Protein AF-A0A136IL54-F1 (afdb_monomer_lite)

Organism: NCBI:txid196109

Structure (mmCIF, N/CA/C/O backbone):
data_AF-A0A136IL54-F1
#
_entry.id   AF-A0A136IL54-F1
#
loop_
_atom_site.group_PDB
_atom_site.id
_atom_site.type_symbol
_atom_site.label_atom_id
_atom_site.label_alt_id
_atom_site.label_comp_id
_atom_site.label_asym_id
_atom_site.label_entity_id
_atom_site.label_seq_id
_atom_site.pdbx_PDB_ins_code
_atom_site.Cartn_x
_atom_site.Cartn_y
_atom_site.Cartn_z
_atom_site.occupancy
_atom_site.B_iso_or_equiv
_atom_site.auth_seq_id
_atom_site.auth_comp_id
_atom_site.auth_asym_id
_atom_site.auth_atom_id
_atom_site.pdbx_PDB_model_num
ATOM 1 N N . MET A 1 1 ? 28.848 31.066 6.704 1.00 71.81 1 MET A N 1
ATOM 2 C CA . MET A 1 1 ? 29.237 29.697 7.106 1.00 71.81 1 MET A CA 1
ATOM 3 C C . MET A 1 1 ? 29.268 29.662 8.617 1.00 71.81 1 MET A C 1
ATOM 5 O O . MET A 1 1 ? 29.629 30.673 9.210 1.00 71.81 1 MET A O 1
ATOM 9 N N . TRP A 1 2 ? 28.894 28.533 9.210 1.00 73.50 2 TRP A N 1
ATOM 10 C CA . TRP A 1 2 ? 28.691 28.385 10.657 1.00 73.50 2 TRP A CA 1
ATOM 11 C C . TRP A 1 2 ? 29.431 27.157 11.202 1.00 73.50 2 TRP A C 1
ATOM 13 O O . TRP A 1 2 ? 29.942 26.366 10.414 1.00 73.50 2 TRP A O 1
ATOM 23 N N . LEU A 1 3 ? 29.518 27.001 12.525 1.00 74.75 3 LEU A N 1
ATOM 24 C CA . LEU A 1 3 ? 30.175 25.879 13.206 1.00 74.75 3 LEU A CA 1
ATOM 25 C C . LEU A 1 3 ? 29.261 25.286 14.292 1.00 74.75 3 LEU A C 1
ATOM 27 O O . LEU A 1 3 ? 28.862 26.031 15.191 1.00 74.75 3 LEU A O 1
ATOM 31 N N . PRO A 1 4 ? 29.006 23.967 14.295 1.00 73.81 4 PRO A N 1
ATOM 32 C CA . PRO A 1 4 ? 28.457 23.269 15.457 1.00 73.81 4 PRO A CA 1
ATOM 33 C C . PRO A 1 4 ? 29.531 23.170 16.564 1.00 73.81 4 PRO A C 1
ATOM 35 O O . PRO A 1 4 ? 30.603 22.608 16.316 1.00 73.81 4 PRO A O 1
ATOM 38 N N . PRO A 1 5 ? 29.329 23.729 17.772 1.00 70.12 5 PRO A N 1
ATOM 39 C CA . PRO A 1 5 ? 30.329 23.697 18.839 1.00 70.12 5 PRO A CA 1
ATOM 40 C C . PRO A 1 5 ? 30.348 22.340 19.559 1.00 70.12 5 PRO A C 1
ATOM 42 O O . PRO A 1 5 ? 29.296 21.813 19.902 1.00 70.12 5 PRO A O 1
ATOM 45 N N . ARG A 1 6 ? 31.539 21.812 19.890 1.00 62.31 6 ARG A N 1
ATOM 46 C CA . ARG A 1 6 ? 31.690 20.564 20.686 1.00 62.31 6 ARG A CA 1
ATOM 47 C C . ARG A 1 6 ? 31.012 20.589 22.058 1.00 62.31 6 ARG A C 1
ATOM 49 O O . ARG A 1 6 ? 30.833 19.543 22.661 1.00 62.31 6 ARG A O 1
ATOM 56 N N . THR A 1 7 ? 30.723 21.775 22.583 1.00 54.91 7 THR A N 1
ATOM 57 C CA . THR A 1 7 ? 30.146 21.966 23.918 1.00 54.91 7 THR A CA 1
ATOM 58 C C . THR A 1 7 ? 28.631 21.784 23.954 1.00 54.91 7 THR A C 1
ATOM 60 O O . THR A 1 7 ? 28.060 21.825 25.036 1.00 54.91 7 THR A O 1
ATOM 63 N N . ALA A 1 8 ? 27.977 21.628 22.800 1.00 56.19 8 ALA A N 1
ATOM 64 C CA . ALA A 1 8 ? 26.557 21.329 22.718 1.00 56.19 8 ALA A CA 1
ATOM 65 C C . ALA A 1 8 ? 26.392 19.847 22.343 1.00 56.19 8 ALA A C 1
ATOM 67 O O . ALA A 1 8 ? 26.885 19.423 21.299 1.00 56.19 8 ALA A O 1
ATOM 68 N N . GLU A 1 9 ? 25.731 19.049 23.185 1.00 57.97 9 GLU A N 1
ATOM 69 C CA . GLU A 1 9 ? 25.362 17.666 22.849 1.00 57.97 9 GLU A CA 1
ATOM 70 C C . GLU A 1 9 ? 24.212 17.683 21.832 1.00 57.97 9 GLU A C 1
ATOM 72 O O . GLU A 1 9 ? 23.039 17.607 22.176 1.00 57.97 9 GLU A O 1
ATOM 77 N N . LEU A 1 10 ? 24.558 17.850 20.554 1.00 58.41 10 LEU A N 1
ATOM 78 C CA . LEU A 1 10 ? 23.602 18.047 19.457 1.00 58.41 10 LEU A CA 1
ATOM 79 C C . LEU A 1 10 ? 23.197 16.736 18.767 1.00 58.41 10 LEU A C 1
ATOM 81 O O . LEU A 1 10 ? 22.574 16.769 17.710 1.00 58.41 10 LEU A O 1
ATOM 85 N N . GLY A 1 11 ? 23.584 15.586 19.328 1.00 56.53 11 GLY A N 1
ATOM 86 C CA . GLY A 1 11 ? 23.246 14.264 18.792 1.00 56.53 11 GLY A CA 1
ATOM 87 C C . GLY A 1 11 ? 23.948 13.891 17.478 1.00 56.53 11 GLY A C 1
ATOM 88 O O . GLY A 1 11 ? 23.583 12.897 16.862 1.00 56.53 11 GLY A O 1
ATOM 89 N N . PHE A 1 12 ? 24.948 14.661 17.031 1.00 58.12 12 PHE A N 1
ATOM 90 C CA . PHE A 1 12 ? 25.732 14.344 15.832 1.00 58.12 12 PHE A CA 1
ATOM 91 C C . PHE A 1 12 ? 26.972 13.495 16.137 1.00 58.12 12 PHE A C 1
ATOM 93 O O . PHE A 1 12 ? 27.537 13.576 17.231 1.00 58.12 12 PHE A O 1
ATOM 100 N N . ASP A 1 13 ? 27.457 12.760 15.132 1.00 57.62 13 ASP A N 1
ATOM 101 C CA . ASP A 1 13 ? 28.750 12.075 15.182 1.00 57.62 13 ASP A CA 1
ATOM 102 C C . ASP A 1 13 ? 29.890 13.044 15.524 1.00 57.62 13 ASP A C 1
ATOM 104 O O . ASP A 1 13 ? 29.891 14.215 15.130 1.00 57.62 13 ASP A O 1
ATOM 108 N N . ARG A 1 14 ? 30.934 12.547 16.205 1.00 57.09 14 ARG A N 1
ATOM 109 C CA . ARG A 1 14 ? 32.075 13.376 16.651 1.00 57.09 14 ARG A CA 1
ATOM 110 C C . ARG A 1 14 ? 32.742 14.174 15.519 1.00 57.09 14 ARG A C 1
ATOM 112 O O . ARG A 1 14 ? 33.313 15.225 15.793 1.00 57.09 14 ARG A O 1
ATOM 119 N N . GLY A 1 15 ? 32.659 13.696 14.275 1.00 58.69 15 GLY A N 1
ATOM 120 C CA . GLY A 1 15 ? 33.222 14.342 13.082 1.00 58.69 15 GLY A CA 1
ATOM 121 C C . GLY A 1 15 ? 32.459 15.572 12.570 1.00 58.69 15 GLY A C 1
ATOM 122 O O . GLY A 1 15 ? 32.909 16.200 11.618 1.00 58.69 15 GLY A O 1
ATOM 123 N N . VAL A 1 16 ? 31.321 15.925 13.174 1.00 57.91 16 VAL A N 1
ATOM 124 C CA . VAL A 1 16 ? 30.483 17.070 12.767 1.00 57.91 16 VAL A CA 1
ATOM 125 C C . VAL A 1 16 ? 30.872 18.364 13.493 1.00 57.91 16 VAL A C 1
ATOM 127 O O . VAL A 1 16 ? 30.723 19.462 12.953 1.00 57.91 16 VAL A O 1
ATOM 130 N N . TYR A 1 17 ? 31.403 18.258 14.711 1.00 68.12 17 TYR A N 1
ATOM 131 C CA . TYR A 1 17 ? 31.702 19.415 15.554 1.00 68.12 17 TYR A CA 1
ATOM 132 C C . TYR A 1 17 ? 32.986 20.144 15.132 1.00 68.12 17 TYR A C 1
ATOM 134 O O . TYR A 1 17 ? 33.975 19.528 14.748 1.00 68.12 17 TYR A O 1
ATOM 142 N N . ASP A 1 18 ? 32.990 21.474 15.257 1.00 68.19 18 ASP A N 1
ATOM 143 C CA . ASP A 1 18 ? 34.066 22.385 14.826 1.00 68.19 18 ASP A CA 1
ATOM 144 C C . ASP A 1 18 ? 34.403 22.348 13.317 1.00 68.19 18 ASP A C 1
ATOM 146 O O . ASP A 1 18 ? 35.422 22.910 12.901 1.00 68.19 18 ASP A O 1
ATOM 150 N N . HIS A 1 19 ? 33.529 21.772 12.485 1.00 70.38 19 HIS A N 1
ATOM 151 C CA . HIS A 1 19 ? 33.632 21.804 11.024 1.00 70.38 19 HIS A CA 1
ATOM 152 C C . HIS A 1 19 ? 32.663 22.831 10.411 1.00 70.38 19 HIS A C 1
ATOM 154 O O . HIS A 1 19 ? 31.526 22.941 10.876 1.00 70.38 19 HIS A O 1
ATOM 160 N N . PRO A 1 20 ? 33.084 23.618 9.394 1.00 74.75 20 PRO A N 1
ATOM 161 C CA . PRO A 1 20 ? 32.207 24.606 8.777 1.00 74.75 20 PRO A CA 1
ATOM 162 C C . PRO A 1 20 ? 30.981 23.947 8.144 1.00 74.75 20 PRO A C 1
ATOM 164 O O . PRO A 1 20 ? 31.079 22.877 7.544 1.00 74.75 20 PRO A O 1
ATOM 167 N N . VAL A 1 21 ? 29.838 24.618 8.225 1.00 77.38 21 VAL A N 1
ATOM 168 C CA . VAL A 1 21 ? 28.592 24.212 7.573 1.00 77.38 21 VAL A CA 1
ATOM 169 C C . VAL A 1 21 ? 28.062 25.314 6.661 1.00 77.38 21 VAL A C 1
ATOM 171 O O . VAL A 1 21 ? 28.280 26.516 6.895 1.00 77.38 21 VAL A O 1
ATOM 174 N N . VAL A 1 22 ? 27.359 24.899 5.611 1.00 83.50 22 VAL A N 1
ATOM 175 C CA . VAL A 1 22 ? 26.626 25.778 4.699 1.00 83.50 22 VAL A CA 1
ATOM 176 C C . VAL A 1 22 ? 25.145 25.661 5.016 1.00 83.50 22 VAL A C 1
ATOM 178 O O . VAL A 1 22 ? 24.570 24.597 4.835 1.00 83.50 22 VAL A O 1
ATOM 181 N N . ILE A 1 23 ? 24.537 26.752 5.476 1.00 81.31 23 ILE A N 1
ATOM 182 C CA . ILE A 1 23 ? 23.088 26.817 5.685 1.00 81.31 23 ILE A CA 1
ATOM 183 C C . ILE A 1 23 ? 22.398 26.868 4.322 1.00 81.31 23 ILE A C 1
ATOM 185 O O . ILE A 1 23 ? 22.783 27.670 3.470 1.00 81.31 23 ILE A O 1
ATOM 189 N N . LEU A 1 24 ? 21.399 26.010 4.134 1.00 74.62 24 LEU A N 1
ATOM 190 C CA . LEU A 1 24 ? 20.576 25.921 2.935 1.00 74.62 24 LEU A CA 1
ATOM 191 C C . LEU A 1 24 ? 19.283 26.720 3.057 1.00 74.62 24 LEU A C 1
ATOM 193 O O . LEU A 1 24 ? 18.848 27.287 2.064 1.00 74.62 24 LEU A O 1
ATOM 197 N N . SER A 1 25 ? 18.692 26.814 4.248 1.00 69.06 25 SER A N 1
ATOM 198 C CA . SER A 1 25 ? 17.413 27.495 4.467 1.00 69.06 25 SER A CA 1
ATOM 199 C C . SER A 1 25 ? 17.586 29.028 4.478 1.00 69.06 25 SER A C 1
ATOM 201 O O . SER A 1 25 ? 18.223 29.552 5.397 1.00 69.06 25 SER A O 1
ATOM 203 N N . PRO A 1 26 ? 17.023 29.784 3.512 1.00 55.06 26 PRO A N 1
ATOM 204 C CA . PRO A 1 26 ? 17.128 31.249 3.482 1.00 55.06 26 PRO A CA 1
ATOM 205 C C . PRO A 1 26 ? 16.245 31.938 4.537 1.00 55.06 26 PRO A C 1
ATOM 207 O O . PRO A 1 26 ? 16.442 33.112 4.837 1.00 55.06 26 PRO A O 1
ATOM 210 N N . GLN A 1 27 ? 15.281 31.208 5.102 1.00 52.84 27 GLN A N 1
ATOM 211 C CA . GLN A 1 27 ? 14.439 31.618 6.222 1.00 52.84 27 GLN A CA 1
ATOM 212 C C . GLN A 1 27 ? 14.630 30.610 7.359 1.00 52.84 27 GLN A C 1
ATOM 214 O O . GLN A 1 27 ? 14.787 29.422 7.089 1.00 52.84 27 GLN A O 1
ATOM 219 N N . ALA A 1 28 ? 14.607 31.072 8.610 1.00 56.06 28 ALA A N 1
ATOM 220 C CA . ALA A 1 28 ? 14.697 30.218 9.795 1.00 56.06 28 ALA A CA 1
ATOM 221 C C . ALA A 1 28 ? 13.332 30.144 10.506 1.00 56.06 28 ALA A C 1
ATOM 223 O O . ALA A 1 28 ? 13.153 30.784 11.550 1.00 56.06 28 ALA A O 1
ATOM 224 N N . PRO A 1 29 ? 12.320 29.450 9.943 1.00 46.41 29 PRO A N 1
ATOM 225 C CA . PRO A 1 29 ? 11.031 29.318 10.607 1.00 46.41 29 PRO A CA 1
ATOM 226 C C . PRO A 1 29 ? 11.235 28.658 11.976 1.00 46.41 29 PRO A C 1
ATOM 228 O O . PRO A 1 29 ? 11.793 27.568 12.084 1.00 46.41 29 PRO A O 1
ATOM 231 N N . ARG A 1 30 ? 10.807 29.357 13.035 1.00 51.88 30 ARG A N 1
ATOM 232 C CA . ARG A 1 30 ? 10.987 28.956 14.445 1.00 51.88 30 ARG A CA 1
ATOM 233 C C . ARG A 1 30 ? 12.450 28.820 14.899 1.00 51.88 30 ARG A C 1
ATOM 235 O O . ARG A 1 30 ? 12.706 28.127 15.870 1.00 51.88 30 ARG A O 1
ATOM 242 N N . GLY A 1 31 ? 13.393 29.487 14.229 1.00 60.44 31 GLY A N 1
ATOM 243 C CA . GLY A 1 31 ? 14.799 29.525 14.650 1.00 60.44 31 GLY A CA 1
ATOM 244 C C . GLY A 1 31 ? 15.659 28.360 14.158 1.00 60.44 31 GLY A C 1
ATOM 245 O O . GLY A 1 31 ? 16.871 28.407 14.349 1.00 60.44 31 GLY A O 1
ATOM 246 N N . ARG A 1 32 ? 15.091 27.369 13.455 1.00 66.19 32 ARG A N 1
ATOM 247 C CA . ARG A 1 32 ? 15.849 26.245 12.882 1.00 66.19 32 ARG A CA 1
ATOM 248 C C . ARG A 1 32 ? 16.333 26.526 11.469 1.00 66.19 32 ARG A C 1
ATOM 250 O O . ARG A 1 32 ? 15.672 27.213 10.696 1.00 66.19 32 ARG A O 1
ATOM 257 N N . VAL A 1 33 ? 17.489 25.961 11.146 1.00 71.00 33 VAL A N 1
ATOM 258 C CA . VAL A 1 33 ? 18.128 26.048 9.837 1.00 71.00 33 VAL A CA 1
ATOM 259 C C . VAL A 1 33 ? 18.557 24.676 9.345 1.00 71.00 33 VAL A C 1
ATOM 261 O O . VAL A 1 33 ? 19.061 23.855 10.116 1.00 71.00 33 VAL A O 1
ATOM 264 N N . ASP A 1 34 ? 18.394 24.463 8.044 1.00 75.75 34 ASP A N 1
ATOM 265 C CA . ASP A 1 34 ? 18.939 23.298 7.356 1.00 75.75 34 ASP A CA 1
ATOM 266 C C . ASP A 1 34 ? 20.358 23.602 6.900 1.00 75.75 34 ASP A C 1
ATOM 268 O O . ASP A 1 34 ? 20.652 24.714 6.452 1.00 75.75 34 ASP A O 1
ATOM 272 N N . PHE A 1 35 ? 21.253 22.628 6.989 1.00 77.75 35 PHE A N 1
ATOM 273 C CA . PHE A 1 35 ? 22.646 22.806 6.632 1.00 77.75 35 PHE A CA 1
ATOM 274 C C . PHE A 1 35 ? 23.271 21.555 6.019 1.00 77.75 35 PHE A C 1
ATOM 276 O O . PHE A 1 35 ? 22.877 20.422 6.289 1.00 77.75 35 PHE A O 1
ATOM 283 N N . LEU A 1 36 ? 24.313 21.798 5.227 1.00 80.00 36 LEU A N 1
ATOM 284 C CA . LEU A 1 36 ? 25.239 20.801 4.708 1.00 80.00 36 LEU A CA 1
ATOM 285 C C . LEU A 1 36 ? 26.595 20.936 5.389 1.00 80.00 36 LEU A C 1
ATOM 287 O O . LEU A 1 36 ? 27.073 22.043 5.662 1.00 80.00 36 LEU A O 1
ATOM 291 N N . LEU A 1 37 ? 27.244 19.801 5.623 1.00 76.56 37 LEU A N 1
ATOM 292 C CA . LEU A 1 37 ? 28.592 19.762 6.179 1.00 76.56 37 LEU A CA 1
ATOM 293 C C . LEU A 1 37 ? 29.624 20.173 5.137 1.00 76.56 37 LEU A C 1
ATOM 295 O O . LEU A 1 37 ? 29.498 19.841 3.961 1.00 76.56 37 LEU A O 1
ATOM 299 N N . THR A 1 38 ? 30.687 20.844 5.571 1.00 69.94 38 THR A N 1
ATOM 300 C CA . THR A 1 38 ? 31.896 20.968 4.754 1.00 69.94 38 THR A CA 1
ATOM 301 C C . THR A 1 38 ? 32.978 20.036 5.275 1.00 69.94 38 THR A C 1
ATOM 303 O O . THR A 1 38 ? 33.165 19.893 6.483 1.00 69.94 38 THR A O 1
ATOM 306 N N . ASN A 1 39 ? 33.697 19.392 4.360 1.00 66.75 39 ASN A N 1
ATOM 307 C CA . ASN A 1 39 ? 34.780 18.479 4.698 1.00 66.75 39 ASN A CA 1
ATOM 308 C C . ASN A 1 39 ? 36.082 18.885 3.986 1.00 66.75 39 ASN A C 1
ATOM 310 O O . ASN A 1 39 ? 36.084 19.454 2.889 1.00 66.75 39 ASN A O 1
ATOM 314 N N . LEU A 1 40 ? 37.202 18.580 4.636 1.00 56.59 40 LEU A N 1
ATOM 315 C CA . LEU A 1 40 ? 38.557 18.699 4.116 1.00 56.59 40 LEU A CA 1
ATOM 316 C C . LEU A 1 40 ? 38.930 17.390 3.413 1.00 56.59 40 LEU A C 1
ATOM 318 O O . LEU A 1 40 ? 39.780 16.645 3.892 1.00 56.59 40 LEU A O 1
ATOM 322 N N . ILE A 1 41 ? 38.282 17.070 2.292 1.00 52.19 41 ILE A N 1
ATOM 323 C CA . ILE A 1 41 ? 38.622 15.838 1.573 1.00 52.19 41 ILE A CA 1
ATOM 324 C C . ILE A 1 41 ? 39.911 16.052 0.779 1.00 52.19 41 ILE A C 1
ATOM 326 O O . ILE A 1 41 ? 39.998 16.842 -0.168 1.00 52.19 41 ILE A O 1
ATOM 330 N N . THR A 1 42 ? 40.949 15.329 1.181 1.00 46.16 42 THR A N 1
ATOM 331 C CA . THR A 1 42 ? 42.160 15.121 0.396 1.00 46.16 42 THR A CA 1
ATOM 332 C C . THR A 1 42 ? 41.838 14.281 -0.839 1.00 46.16 42 THR A C 1
ATOM 334 O O . THR A 1 42 ? 41.669 13.077 -0.733 1.00 46.16 42 THR A O 1
ATOM 337 N N . ARG A 1 43 ? 41.851 14.955 -2.000 1.00 49.06 43 ARG A N 1
ATOM 338 C CA . ARG A 1 43 ? 41.808 14.439 -3.385 1.00 49.06 43 ARG A CA 1
ATOM 339 C C . ARG A 1 43 ? 40.486 13.774 -3.790 1.00 49.06 43 ARG A C 1
ATOM 341 O O . ARG A 1 43 ? 40.051 12.803 -3.193 1.00 49.06 43 ARG A O 1
ATOM 348 N N . PHE A 1 44 ? 39.885 14.328 -4.846 1.00 53.53 44 PHE A N 1
ATOM 349 C CA . PHE A 1 44 ? 38.745 13.779 -5.579 1.00 53.53 44 PHE A CA 1
ATOM 350 C C . PHE A 1 44 ? 38.817 12.243 -5.644 1.00 53.53 44 PHE A C 1
ATOM 352 O O . PHE A 1 44 ? 39.758 11.735 -6.256 1.00 53.53 44 PHE A O 1
ATOM 359 N N . PRO A 1 45 ? 37.884 11.500 -5.026 1.00 55.28 45 PRO A N 1
ATOM 360 C CA . PRO A 1 45 ? 37.870 10.048 -5.153 1.00 55.28 45 PRO A CA 1
ATOM 361 C C . PRO A 1 45 ? 37.775 9.662 -6.635 1.00 55.28 45 PRO A C 1
ATOM 363 O O . PRO A 1 45 ? 37.119 10.343 -7.419 1.00 55.28 45 PRO A O 1
ATOM 366 N N . ASN A 1 46 ? 38.437 8.586 -7.065 1.00 56.19 46 ASN A N 1
ATOM 367 C CA . ASN A 1 46 ? 38.410 8.179 -8.479 1.00 56.19 46 ASN A CA 1
ATOM 368 C C . ASN A 1 46 ? 37.022 7.686 -8.934 1.00 56.19 46 ASN A C 1
ATOM 370 O O . ASN A 1 46 ? 36.781 7.609 -10.137 1.00 56.19 46 ASN A O 1
ATOM 374 N N . SER A 1 47 ? 36.093 7.460 -7.997 1.00 57.41 47 SER A N 1
ATOM 375 C CA . SER A 1 47 ? 34.687 7.146 -8.268 1.00 57.41 47 SER A CA 1
ATOM 376 C C . SER A 1 47 ? 33.873 8.410 -8.610 1.00 57.41 47 SER A C 1
ATOM 378 O O . SER A 1 47 ? 33.765 9.299 -7.757 1.00 57.41 47 SER A O 1
ATOM 380 N N . PRO A 1 48 ? 33.284 8.510 -9.821 1.00 61.00 48 PRO A N 1
ATOM 381 C CA . PRO A 1 48 ? 32.383 9.603 -10.194 1.00 61.00 48 PRO A CA 1
ATOM 382 C C . PRO A 1 48 ? 31.189 9.760 -9.242 1.00 61.00 48 PRO A C 1
ATOM 384 O O . PRO A 1 48 ? 30.799 10.887 -8.943 1.00 61.00 48 PRO A O 1
ATOM 387 N N . ASP A 1 49 ? 30.646 8.659 -8.721 1.00 54.75 49 ASP A N 1
ATOM 388 C CA . ASP A 1 49 ? 29.457 8.685 -7.860 1.00 54.75 49 ASP A CA 1
ATOM 389 C C . ASP A 1 49 ? 29.757 9.292 -6.488 1.00 54.75 49 ASP A C 1
ATOM 391 O O . ASP A 1 49 ? 29.005 10.133 -6.001 1.00 54.75 49 ASP A O 1
ATOM 395 N N . VAL A 1 50 ? 30.923 8.981 -5.915 1.00 59.03 50 VAL A N 1
ATOM 396 C CA . VAL A 1 50 ? 31.366 9.598 -4.656 1.00 59.03 50 VAL A CA 1
ATOM 397 C C . VAL A 1 50 ? 31.760 11.059 -4.876 1.00 59.03 50 VAL A C 1
ATOM 399 O O . VAL A 1 50 ? 31.454 11.907 -4.040 1.00 59.03 50 VAL A O 1
ATOM 402 N N . ARG A 1 51 ? 32.410 11.395 -6.005 1.00 72.62 51 ARG A N 1
ATOM 403 C CA . ARG A 1 51 ? 32.747 12.797 -6.321 1.00 72.62 51 ARG A CA 1
ATOM 404 C C . ARG A 1 51 ? 31.504 13.668 -6.384 1.00 72.62 51 ARG A C 1
ATOM 406 O O . ARG A 1 51 ? 31.528 14.760 -5.824 1.00 72.62 51 ARG A O 1
ATOM 413 N N . ARG A 1 52 ? 30.427 13.161 -6.990 1.00 70.88 52 ARG A N 1
ATOM 414 C CA . ARG A 1 52 ? 29.153 13.873 -7.130 1.00 70.88 52 ARG A CA 1
ATOM 415 C C . ARG A 1 52 ? 28.520 14.250 -5.799 1.00 70.88 52 ARG A C 1
ATOM 417 O O . ARG A 1 52 ? 27.830 15.262 -5.768 1.00 70.88 52 ARG A O 1
ATOM 424 N N . CYS A 1 53 ? 28.790 13.528 -4.713 1.00 71.56 53 CYS A N 1
ATOM 425 C CA . CYS A 1 53 ? 28.283 13.911 -3.400 1.00 71.56 53 CYS A CA 1
ATOM 426 C C . CYS A 1 53 ? 29.095 15.066 -2.758 1.00 71.56 53 CYS A C 1
ATOM 428 O O . CYS A 1 53 ? 28.763 15.495 -1.651 1.00 71.56 53 CYS A O 1
ATOM 430 N N . TYR A 1 54 ? 30.099 15.641 -3.443 1.00 80.44 54 TYR A N 1
ATOM 431 C CA . TYR A 1 54 ? 30.892 16.773 -2.951 1.00 80.44 54 TYR A CA 1
ATOM 432 C C . TYR A 1 54 ? 31.029 17.911 -3.964 1.00 80.44 54 TYR A C 1
ATOM 434 O O . TYR A 1 54 ? 31.692 17.772 -4.988 1.00 80.44 54 TYR A O 1
ATOM 442 N N . LEU A 1 55 ? 30.540 19.106 -3.627 1.00 84.88 55 LEU A N 1
ATOM 443 C CA . LEU A 1 55 ? 30.791 20.298 -4.444 1.00 84.88 55 LEU A CA 1
ATOM 444 C C . LEU A 1 55 ? 32.015 21.085 -3.946 1.00 84.88 55 LEU A C 1
ATOM 446 O O . LEU A 1 55 ? 32.043 21.503 -2.784 1.00 84.88 55 LEU A O 1
ATOM 450 N N . PRO A 1 56 ? 33.032 21.335 -4.798 1.00 86.75 56 PRO A N 1
ATOM 451 C CA . PRO A 1 56 ? 34.235 22.048 -4.391 1.00 86.75 56 PRO A CA 1
ATOM 452 C C . PRO A 1 56 ? 33.954 23.524 -4.142 1.00 86.75 56 PRO A C 1
ATOM 454 O O . PRO A 1 56 ? 33.213 24.166 -4.889 1.00 86.75 56 PRO A O 1
ATOM 457 N N . ILE A 1 57 ? 34.619 24.079 -3.131 1.00 84.44 57 ILE A N 1
ATOM 458 C CA . ILE A 1 57 ? 34.652 25.513 -2.849 1.00 84.44 57 ILE A CA 1
ATOM 459 C C . ILE A 1 57 ? 36.047 26.032 -3.199 1.00 84.44 57 ILE A C 1
ATOM 461 O O . ILE A 1 57 ? 37.058 25.459 -2.783 1.00 84.44 57 ILE A O 1
ATOM 465 N N . TRP A 1 58 ? 36.126 27.124 -3.959 1.00 82.62 58 TRP A N 1
ATOM 466 C CA . TRP A 1 58 ? 37.395 27.788 -4.261 1.00 82.62 58 TRP A CA 1
ATOM 467 C C . TRP A 1 58 ? 38.163 28.085 -2.950 1.00 82.62 58 TRP A C 1
ATOM 469 O O . TRP A 1 58 ? 37.552 28.588 -2.003 1.00 82.62 58 TRP A O 1
ATOM 479 N N . PRO A 1 59 ? 39.470 27.760 -2.844 1.00 74.31 59 PRO A N 1
ATOM 480 C CA . PRO A 1 59 ? 40.436 27.517 -3.925 1.00 74.31 59 PRO A CA 1
ATOM 481 C C . PRO A 1 59 ? 40.600 26.051 -4.382 1.00 74.31 59 PRO A C 1
ATOM 483 O O . PRO A 1 59 ? 41.632 25.695 -4.955 1.00 74.31 59 PRO A O 1
ATOM 486 N N . ALA A 1 60 ? 39.629 25.165 -4.139 1.00 80.62 60 ALA A N 1
ATOM 487 C CA . ALA A 1 60 ? 39.628 23.842 -4.768 1.00 80.62 60 ALA A CA 1
ATOM 488 C C . ALA A 1 60 ? 39.505 23.935 -6.306 1.00 80.62 60 ALA A C 1
ATOM 490 O O . ALA A 1 60 ? 39.054 24.944 -6.854 1.00 80.62 60 ALA A O 1
ATOM 491 N N . ALA A 1 61 ? 39.927 22.878 -7.008 1.00 81.25 61 ALA A N 1
ATOM 492 C CA . ALA A 1 61 ? 39.711 22.775 -8.451 1.00 81.25 61 ALA A CA 1
ATOM 493 C C . ALA A 1 61 ? 38.216 22.574 -8.754 1.00 81.25 61 ALA A C 1
ATOM 495 O O . ALA A 1 61 ? 37.459 22.143 -7.884 1.00 81.25 61 ALA A O 1
ATOM 496 N N . ARG A 1 62 ? 37.794 22.884 -9.986 1.00 84.56 62 ARG A N 1
ATOM 497 C CA . ARG A 1 62 ? 36.423 22.612 -10.445 1.00 84.56 62 ARG A CA 1
ATOM 498 C C . ARG A 1 62 ? 36.108 21.125 -10.321 1.00 84.56 62 ARG A C 1
ATOM 500 O O . ARG A 1 62 ? 37.001 20.295 -10.486 1.00 84.56 62 ARG A O 1
ATOM 507 N N . HIS A 1 63 ? 34.847 20.806 -10.048 1.00 82.19 63 HIS A N 1
ATOM 508 C CA . HIS A 1 63 ? 34.396 19.425 -10.006 1.00 82.19 63 HIS A CA 1
ATOM 509 C C . HIS A 1 63 ? 34.637 18.783 -11.381 1.00 82.19 63 HIS A C 1
ATOM 511 O O . HIS A 1 63 ? 34.174 19.337 -12.381 1.00 82.19 63 HIS A O 1
ATOM 517 N N . PRO A 1 64 ? 35.350 17.649 -11.462 1.00 74.00 64 PRO A N 1
ATOM 518 C CA . PRO A 1 64 ? 35.797 17.099 -12.740 1.00 74.00 64 PRO A CA 1
ATOM 519 C C . PRO A 1 64 ? 34.638 16.642 -13.635 1.00 74.00 64 PRO A C 1
ATOM 521 O O . PRO A 1 64 ? 34.729 16.798 -14.844 1.00 74.00 64 PRO A O 1
ATOM 524 N N . ASP A 1 65 ? 33.536 16.149 -13.053 1.00 74.81 65 ASP A N 1
ATOM 525 C CA . ASP A 1 65 ? 32.428 15.577 -13.841 1.00 74.81 65 ASP A CA 1
ATOM 526 C C . ASP A 1 65 ? 31.331 16.578 -14.253 1.00 74.81 65 ASP A C 1
ATOM 528 O O . ASP A 1 65 ? 30.625 16.336 -15.222 1.00 74.81 65 ASP A O 1
ATOM 532 N N . ASN A 1 66 ? 31.143 17.684 -13.522 1.00 77.06 66 ASN A N 1
ATOM 533 C CA . ASN A 1 66 ? 30.039 18.634 -13.757 1.00 77.06 66 ASN A CA 1
ATOM 534 C C . ASN A 1 66 ? 30.507 20.102 -13.852 1.00 77.06 66 ASN A C 1
ATOM 536 O O . ASN A 1 66 ? 29.701 21.011 -14.036 1.00 77.06 66 ASN A O 1
ATOM 540 N N . GLY A 1 67 ? 31.810 20.363 -13.698 1.00 83.56 67 GLY A N 1
ATOM 541 C CA . GLY A 1 67 ? 32.415 21.693 -13.818 1.00 83.56 67 GLY A CA 1
ATOM 542 C C . GLY A 1 67 ? 32.049 22.697 -12.715 1.00 83.56 67 GLY A C 1
ATOM 543 O O . GLY A 1 67 ? 32.558 23.832 -12.728 1.00 83.56 67 GLY A O 1
ATOM 544 N N . ILE A 1 68 ? 31.200 22.314 -11.753 1.00 86.00 68 ILE A N 1
ATOM 545 C CA . ILE A 1 68 ? 30.730 23.191 -10.679 1.00 86.00 68 ILE A CA 1
ATOM 546 C 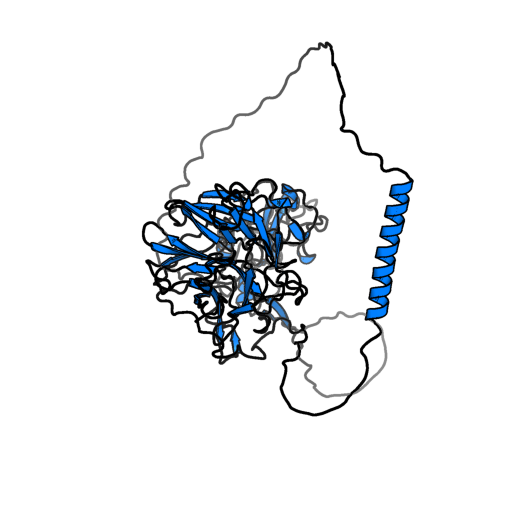C . ILE A 1 68 ? 31.901 23.519 -9.747 1.00 86.00 68 ILE A C 1
ATOM 548 O O . ILE A 1 68 ? 32.690 22.664 -9.351 1.00 86.00 68 ILE A O 1
ATOM 552 N N . LEU A 1 69 ? 32.028 24.802 -9.409 1.00 89.81 69 LEU A N 1
ATOM 553 C CA . LEU A 1 69 ? 32.952 25.315 -8.404 1.00 89.81 69 LEU A CA 1
ATOM 554 C C . LEU A 1 69 ? 32.251 26.436 -7.655 1.00 89.81 69 LEU A C 1
ATOM 556 O O . LEU A 1 69 ? 31.952 27.487 -8.232 1.00 89.81 69 LEU A O 1
ATOM 560 N N . LEU A 1 70 ? 31.984 26.193 -6.380 1.00 88.56 70 LEU A N 1
ATOM 561 C CA . LEU A 1 70 ? 31.369 27.155 -5.487 1.00 88.56 70 LEU A CA 1
ATOM 562 C C . LEU A 1 70 ? 32.398 28.223 -5.104 1.00 88.56 70 LEU A C 1
ATOM 564 O O . LEU A 1 70 ? 33.580 27.946 -4.900 1.00 88.56 70 LEU A O 1
ATOM 568 N N . LYS A 1 71 ? 31.949 29.470 -5.015 1.00 85.31 71 LYS A N 1
ATOM 569 C CA . LYS A 1 71 ? 32.766 30.633 -4.645 1.00 85.31 71 LYS A CA 1
ATOM 570 C C . LYS A 1 71 ? 32.137 31.363 -3.469 1.00 85.31 71 LYS A C 1
ATOM 572 O O . LYS A 1 71 ? 30.910 31.435 -3.386 1.00 85.31 71 LYS A O 1
ATOM 577 N N . LEU A 1 72 ? 32.976 31.924 -2.604 1.00 81.62 72 LEU A N 1
ATOM 578 C CA . LEU A 1 72 ? 32.567 32.788 -1.499 1.00 81.62 72 LEU A CA 1
ATOM 579 C C . LEU A 1 72 ? 32.423 34.246 -1.960 1.00 81.62 72 LEU A C 1
ATOM 581 O O . LEU A 1 72 ? 33.017 34.657 -2.957 1.00 81.62 72 LEU A O 1
ATOM 585 N N . SER A 1 73 ? 31.588 35.004 -1.256 1.00 66.56 73 SER A N 1
ATOM 586 C CA . SER A 1 73 ? 31.228 36.386 -1.569 1.00 66.56 73 SER A CA 1
ATOM 587 C C . SER A 1 73 ? 32.183 37.393 -0.921 1.00 66.56 73 SER A C 1
ATOM 589 O O . SER A 1 73 ? 31.786 38.149 -0.045 1.00 66.56 73 SER A O 1
ATOM 591 N N . SER A 1 74 ? 33.442 37.394 -1.354 1.00 59.28 74 SER A N 1
ATOM 592 C CA . SER A 1 74 ? 34.324 38.568 -1.445 1.00 59.28 74 SER A CA 1
ATOM 593 C C . SER A 1 74 ? 35.671 38.113 -2.024 1.00 59.28 74 SER A C 1
ATOM 595 O O . SER A 1 74 ? 36.113 36.978 -1.821 1.00 59.28 74 SER A O 1
ATOM 597 N N . THR A 1 75 ? 36.342 38.982 -2.777 1.00 46.25 75 THR A N 1
ATOM 598 C CA . THR A 1 75 ? 37.704 38.752 -3.281 1.00 46.25 75 THR A CA 1
ATOM 599 C C . THR A 1 75 ? 38.707 38.884 -2.131 1.00 46.25 75 THR A C 1
ATOM 601 O O . THR A 1 75 ? 39.358 39.911 -1.973 1.00 46.25 75 THR A O 1
ATOM 604 N N . GLY A 1 76 ? 38.778 37.863 -1.278 1.00 53.75 76 GLY A N 1
ATOM 605 C CA . GLY A 1 76 ? 39.628 37.836 -0.082 1.00 53.75 76 GLY A CA 1
ATOM 606 C C . GLY A 1 76 ? 39.236 36.742 0.913 1.00 53.75 76 GLY A C 1
ATOM 607 O O . GLY A 1 76 ? 40.100 36.211 1.617 1.00 53.75 76 GLY A O 1
ATOM 608 N N . ASP A 1 77 ? 37.968 36.324 0.894 1.00 58.25 77 ASP A N 1
ATOM 609 C CA . ASP A 1 77 ? 37.447 35.214 1.695 1.00 58.25 77 ASP A CA 1
ATOM 610 C C . ASP A 1 77 ? 37.799 33.870 1.049 1.00 58.25 77 ASP A C 1
ATOM 612 O O . ASP A 1 77 ? 36.960 33.149 0.513 1.00 58.25 77 ASP A O 1
ATOM 616 N N . SER A 1 78 ? 39.085 33.528 1.064 1.00 59.19 78 SER A N 1
ATOM 617 C CA . SER A 1 78 ? 39.501 32.145 0.831 1.00 59.19 78 SER A CA 1
ATOM 618 C C . SER A 1 78 ? 39.319 31.346 2.118 1.00 59.19 78 SER A C 1
ATOM 620 O O . SER A 1 78 ? 39.725 31.777 3.202 1.00 59.19 78 SER A O 1
ATOM 622 N N . LEU A 1 79 ? 38.744 30.148 2.012 1.00 64.00 79 LEU A N 1
ATOM 623 C CA . LEU A 1 79 ? 38.940 29.165 3.070 1.00 64.00 79 LEU A CA 1
ATOM 624 C C . LEU A 1 79 ? 40.434 28.831 3.097 1.00 64.00 79 LEU A C 1
ATOM 626 O O . LEU A 1 79 ? 41.034 28.557 2.058 1.00 64.00 79 LEU A O 1
ATOM 630 N N . SER A 1 80 ? 41.040 28.843 4.287 1.00 60.06 80 SER A N 1
ATOM 631 C CA . SER A 1 80 ? 42.479 28.592 4.475 1.00 60.06 80 SER A CA 1
ATOM 632 C C . SER A 1 80 ? 42.921 27.193 4.028 1.00 60.06 80 SER A C 1
ATOM 634 O O . SER A 1 80 ? 44.115 26.903 3.973 1.00 60.06 80 SER A O 1
ATOM 636 N N . LYS A 1 81 ? 41.959 26.320 3.710 1.00 66.88 81 LYS A N 1
ATOM 637 C CA . LYS A 1 81 ? 42.143 24.969 3.193 1.00 66.88 81 LYS A CA 1
ATOM 638 C C . LYS A 1 81 ? 41.140 24.703 2.070 1.00 66.88 81 LYS A C 1
ATOM 640 O O . LYS A 1 81 ? 40.022 25.222 2.084 1.00 66.88 81 LYS A O 1
ATOM 645 N N . LYS A 1 82 ? 41.523 23.833 1.129 1.00 72.94 82 LYS A N 1
ATOM 646 C CA . LYS A 1 82 ? 40.597 23.286 0.125 1.00 72.94 82 LYS A CA 1
ATOM 647 C C . LYS A 1 82 ? 39.443 22.597 0.849 1.00 72.94 82 LYS A C 1
ATOM 649 O O . LYS A 1 82 ? 39.686 21.717 1.670 1.00 72.94 82 LYS A O 1
ATOM 654 N N . SER A 1 83 ? 38.225 23.029 0.556 1.00 76.81 83 SER A N 1
ATOM 655 C CA . SER A 1 83 ? 37.020 22.591 1.256 1.00 76.81 83 SER A CA 1
ATOM 656 C C . SER A 1 83 ? 35.943 22.221 0.248 1.00 76.81 83 SER A C 1
ATOM 658 O O . SER A 1 83 ? 35.884 22.795 -0.842 1.00 76.81 83 SER A O 1
ATOM 660 N N . TYR A 1 84 ? 35.094 21.274 0.625 1.00 82.44 84 TYR A N 1
ATOM 661 C CA . TYR A 1 84 ? 34.017 20.758 -0.213 1.00 82.44 84 TYR A CA 1
ATOM 662 C C . TYR A 1 84 ? 32.734 20.708 0.606 1.00 82.44 84 TYR A C 1
ATOM 664 O O . TYR A 1 84 ? 32.787 20.360 1.785 1.00 82.44 84 TYR A O 1
ATOM 672 N N . VAL A 1 85 ? 31.602 21.051 -0.002 1.00 83.50 85 VAL A N 1
ATOM 673 C CA . VAL A 1 85 ? 30.278 20.855 0.600 1.00 83.50 85 VAL A CA 1
ATOM 674 C C . VAL A 1 85 ? 29.874 19.406 0.371 1.00 83.50 85 VAL A C 1
ATOM 676 O O . VAL A 1 85 ? 29.787 18.992 -0.782 1.00 83.50 85 VAL A O 1
ATOM 679 N N . SER A 1 86 ? 29.646 18.649 1.444 1.00 80.69 86 SER A N 1
ATOM 680 C CA . SER A 1 86 ? 28.982 17.349 1.364 1.00 80.69 86 SER A CA 1
ATOM 681 C C . SER A 1 86 ? 27.512 17.573 1.053 1.00 80.69 86 SER A C 1
ATOM 683 O O . SER A 1 86 ? 26.834 18.287 1.781 1.00 80.69 86 SER A O 1
ATOM 685 N N . THR A 1 87 ? 27.043 16.985 -0.035 1.00 77.81 87 THR A N 1
ATOM 686 C CA . THR A 1 87 ? 25.666 17.104 -0.538 1.00 77.81 87 THR A CA 1
ATOM 687 C C . THR A 1 87 ? 24.802 15.888 -0.210 1.00 77.81 87 THR A C 1
ATOM 689 O O . THR A 1 87 ? 23.644 15.842 -0.592 1.00 77.81 87 THR A O 1
ATOM 692 N N . GLU A 1 88 ? 25.368 14.931 0.523 1.00 60.72 88 GLU A N 1
ATOM 693 C CA . GLU A 1 88 ? 24.790 13.611 0.792 1.00 60.72 88 GLU A CA 1
ATOM 694 C C . GLU A 1 88 ? 23.595 13.654 1.759 1.00 60.72 88 GLU A C 1
ATOM 696 O O . GLU A 1 88 ? 22.592 12.973 1.560 1.00 60.72 88 GLU A O 1
ATOM 701 N N . PHE A 1 89 ? 23.688 14.484 2.804 1.00 62.00 89 PHE A N 1
ATOM 702 C CA . PHE A 1 89 ? 22.659 14.595 3.835 1.00 62.00 89 PHE A CA 1
ATOM 703 C C . PHE A 1 89 ? 22.436 16.048 4.231 1.00 62.00 89 PHE A C 1
ATOM 705 O O . PHE A 1 89 ? 23.345 16.706 4.752 1.00 62.00 89 PHE A O 1
ATOM 712 N N . VAL A 1 90 ? 21.204 16.516 4.049 1.00 68.81 90 VAL A N 1
ATOM 713 C CA . VAL A 1 90 ? 20.715 17.735 4.697 1.00 68.81 90 VAL A CA 1
ATOM 714 C C . VAL A 1 90 ? 20.438 17.419 6.167 1.00 68.81 90 VAL A C 1
ATOM 716 O O . VAL A 1 90 ? 19.921 16.353 6.500 1.00 68.81 90 VAL A O 1
ATOM 719 N N . ARG A 1 91 ? 20.856 18.316 7.061 1.00 69.44 91 ARG A N 1
ATOM 720 C CA . ARG A 1 91 ? 20.633 18.211 8.510 1.00 69.44 91 ARG A CA 1
ATOM 721 C C . ARG A 1 91 ? 19.953 19.476 9.006 1.00 69.44 91 ARG A C 1
ATOM 723 O O . ARG A 1 91 ? 20.237 20.545 8.481 1.00 69.44 91 ARG A O 1
ATOM 730 N N . SER A 1 92 ? 19.163 19.388 10.075 1.00 73.00 92 SER A N 1
ATOM 731 C CA . SER A 1 92 ? 18.476 20.555 10.655 1.00 73.00 92 SER A CA 1
ATOM 732 C C . SER A 1 92 ? 18.869 20.792 12.111 1.00 73.00 92 SER A C 1
ATOM 734 O O . SER A 1 92 ? 18.816 19.878 12.935 1.00 73.00 92 SER A O 1
ATOM 736 N N . ILE A 1 93 ? 19.171 22.037 12.472 1.00 70.44 93 ILE A N 1
ATOM 737 C CA . ILE A 1 93 ? 19.549 22.441 13.838 1.00 70.44 93 ILE A CA 1
ATOM 738 C C . ILE A 1 93 ? 18.932 23.797 14.197 1.00 70.44 93 ILE A C 1
ATOM 740 O O . ILE A 1 93 ? 18.635 24.592 13.312 1.00 70.44 93 ILE A O 1
ATOM 744 N N . GLU A 1 94 ? 18.750 24.081 15.486 1.00 75.00 94 GLU A N 1
ATOM 745 C CA . GLU A 1 94 ? 18.535 25.451 15.966 1.00 75.00 94 GLU A CA 1
ATOM 746 C C . GLU A 1 94 ? 19.706 26.352 15.548 1.00 75.00 94 GLU A C 1
ATOM 748 O O . GLU A 1 94 ? 20.865 26.060 15.850 1.00 75.00 94 GLU A O 1
ATOM 753 N N . LEU A 1 95 ? 19.422 27.477 14.890 1.00 72.81 95 LEU A N 1
ATOM 754 C CA . LEU A 1 95 ? 20.431 28.462 14.496 1.00 72.81 95 LEU A CA 1
ATOM 755 C C . LEU A 1 95 ? 21.206 28.975 15.715 1.00 72.81 95 LEU A C 1
ATOM 757 O O . LEU A 1 95 ? 22.412 29.180 15.631 1.00 72.81 95 LEU A O 1
ATOM 761 N N . ALA A 1 96 ? 20.532 29.107 16.862 1.00 75.56 96 ALA A N 1
ATOM 762 C CA . ALA A 1 96 ? 21.141 29.508 18.130 1.00 75.56 96 ALA A CA 1
ATOM 763 C C . ALA A 1 96 ? 22.182 28.504 18.662 1.00 75.56 96 ALA A C 1
ATOM 765 O O . ALA A 1 96 ? 23.035 28.874 19.467 1.00 75.56 96 ALA A O 1
ATOM 766 N N . ALA A 1 97 ? 22.135 27.245 18.216 1.00 73.06 97 ALA A N 1
ATOM 767 C CA . ALA A 1 97 ? 23.126 26.235 18.571 1.00 73.06 97 ALA A CA 1
ATOM 768 C C . ALA A 1 97 ? 24.385 26.298 17.689 1.00 73.06 97 ALA A C 1
ATOM 770 O O . ALA A 1 97 ? 25.378 25.629 17.984 1.00 73.06 97 ALA A O 1
ATOM 771 N N . LEU A 1 98 ? 24.370 27.092 16.616 1.00 74.56 98 LEU A N 1
ATOM 772 C CA . LEU A 1 98 ? 25.525 27.324 15.762 1.00 74.56 98 LEU A CA 1
ATOM 773 C C . LEU A 1 98 ? 26.285 28.577 16.208 1.00 74.56 98 LEU A C 1
ATOM 775 O O . LEU A 1 98 ? 25.709 29.546 16.694 1.00 74.56 98 LEU A O 1
ATOM 779 N N . ARG A 1 99 ? 27.601 28.585 15.985 1.00 74.75 99 ARG A N 1
ATOM 780 C CA . ARG A 1 99 ? 28.434 29.786 16.147 1.00 74.75 99 ARG A CA 1
ATOM 781 C C . ARG A 1 99 ? 29.063 30.218 14.830 1.00 74.75 99 ARG A C 1
ATOM 783 O O . ARG A 1 99 ? 29.240 29.410 13.917 1.00 74.75 99 ARG A O 1
ATOM 790 N N . ASP A 1 100 ? 29.483 31.472 14.780 1.00 71.69 100 ASP A N 1
ATOM 791 C CA . ASP A 1 100 ? 30.213 32.026 13.646 1.00 71.69 100 ASP A CA 1
ATOM 792 C C . ASP A 1 100 ? 31.511 31.266 13.341 1.00 71.69 100 ASP A C 1
ATOM 794 O O . ASP A 1 100 ? 32.244 30.821 14.233 1.00 71.69 100 ASP A O 1
ATOM 798 N N . TYR A 1 101 ? 31.817 31.137 12.046 1.00 70.06 101 TYR A N 1
ATOM 799 C CA . TYR A 1 101 ? 33.020 30.448 11.571 1.00 70.06 101 TYR A CA 1
ATOM 800 C C . TYR A 1 101 ? 34.323 31.132 12.014 1.00 70.06 101 TYR A C 1
ATOM 802 O O . TYR A 1 101 ? 35.330 30.469 12.278 1.00 70.06 101 TYR A O 1
ATOM 810 N N . HIS A 1 102 ? 34.326 32.460 12.121 1.00 66.81 102 HIS A N 1
ATOM 811 C CA . HIS A 1 102 ? 35.473 33.216 12.609 1.00 66.81 102 HIS A CA 1
ATOM 812 C C . HIS A 1 102 ? 35.294 33.561 14.088 1.00 66.81 102 HIS A C 1
ATOM 814 O O . HIS A 1 102 ? 34.414 34.332 14.451 1.00 66.81 102 HIS A O 1
ATOM 820 N N . ARG A 1 103 ? 36.168 33.032 14.959 1.00 54.94 103 ARG A N 1
ATOM 821 C CA . ARG A 1 103 ? 36.292 33.567 16.324 1.00 54.94 103 ARG A CA 1
ATOM 822 C C . ARG A 1 103 ? 36.808 35.009 16.247 1.00 54.94 103 ARG A C 1
ATOM 824 O O . ARG A 1 103 ? 37.849 35.212 15.609 1.00 54.94 103 ARG A O 1
ATOM 831 N N . PRO A 1 104 ? 36.194 35.971 16.955 1.00 52.25 104 PRO A N 1
ATOM 832 C CA . PRO A 1 104 ? 36.831 37.253 17.218 1.00 52.25 104 PRO A CA 1
ATOM 833 C C . PRO A 1 104 ? 38.189 36.994 17.884 1.00 52.25 104 PRO A C 1
ATOM 835 O O . PRO A 1 104 ? 38.266 36.307 18.905 1.00 52.25 104 PRO A O 1
ATOM 838 N N . ARG A 1 105 ? 39.283 37.479 17.286 1.00 51.19 105 ARG A N 1
ATOM 839 C CA . ARG A 1 105 ? 40.601 37.481 17.937 1.00 51.19 105 ARG A CA 1
ATOM 840 C C . ARG A 1 105 ? 40.802 38.850 18.586 1.00 51.19 105 ARG A C 1
ATOM 842 O O . ARG A 1 105 ? 40.668 39.843 17.871 1.00 51.19 105 ARG A O 1
ATOM 849 N N . PRO A 1 106 ? 41.160 38.931 19.880 1.00 45.84 106 PRO A N 1
ATOM 850 C CA . PRO A 1 106 ? 41.490 40.209 20.502 1.00 45.84 106 PRO A CA 1
ATOM 851 C C . PRO A 1 106 ? 42.588 40.912 19.685 1.00 45.84 106 PRO A C 1
ATOM 853 O O . PRO A 1 106 ? 43.624 40.311 19.403 1.00 45.84 106 PRO A O 1
ATOM 856 N N . GLY A 1 107 ? 42.343 42.148 19.241 1.00 53.72 107 GLY A N 1
ATOM 857 C CA . GLY A 1 107 ? 43.330 42.970 18.524 1.00 53.72 107 GLY A CA 1
ATOM 858 C C . GLY A 1 107 ? 43.412 42.811 16.995 1.00 53.72 107 GLY A C 1
ATOM 859 O O . GLY A 1 107 ? 44.225 43.489 16.372 1.00 53.72 107 GLY A O 1
ATOM 860 N N . ARG A 1 108 ? 42.580 41.981 16.346 1.00 51.44 108 ARG A N 1
ATOM 861 C CA . ARG A 1 108 ? 42.361 42.052 14.883 1.00 51.44 108 ARG A CA 1
ATOM 862 C C . ARG A 1 108 ? 40.879 42.290 14.621 1.00 51.44 108 ARG A C 1
ATOM 864 O O . ARG A 1 108 ? 40.059 41.515 15.097 1.00 51.44 108 ARG A O 1
ATOM 871 N N . GLY A 1 109 ? 40.563 43.354 13.880 1.00 54.53 109 GLY A N 1
ATOM 872 C CA . GLY A 1 109 ? 39.191 43.769 13.572 1.00 54.53 109 GLY A CA 1
ATOM 873 C C . GLY A 1 109 ? 38.293 42.631 13.072 1.00 54.53 109 GLY A C 1
ATOM 874 O O . GLY A 1 109 ? 38.773 41.635 12.522 1.00 54.53 109 GLY A O 1
ATOM 875 N N . ASN A 1 110 ? 36.987 42.792 13.293 1.00 53.44 110 ASN A N 1
ATOM 876 C CA . ASN A 1 110 ? 35.970 41.785 13.007 1.00 53.44 110 ASN A CA 1
ATOM 877 C C . ASN A 1 110 ? 36.008 41.408 11.515 1.00 53.44 110 ASN A C 1
ATOM 879 O O . ASN A 1 110 ? 35.708 42.239 10.658 1.00 53.44 110 ASN A O 1
ATOM 883 N N . ARG A 1 111 ? 36.422 40.177 11.186 1.00 57.00 111 ARG A N 1
ATOM 884 C CA . ARG A 1 111 ? 36.340 39.678 9.806 1.00 57.00 111 ARG A CA 1
ATOM 885 C C . ARG A 1 111 ? 34.920 39.169 9.566 1.00 57.00 111 ARG A C 1
ATOM 887 O O . ARG A 1 111 ? 34.469 38.353 10.369 1.00 57.00 111 ARG A O 1
ATOM 894 N N . PRO A 1 112 ? 34.226 39.612 8.504 1.00 58.12 112 PRO A N 1
ATOM 895 C CA . PRO A 1 112 ? 32.895 39.107 8.195 1.00 58.12 112 PRO A CA 1
ATOM 896 C C . PRO A 1 112 ? 32.937 37.589 7.972 1.00 58.12 112 PRO A C 1
ATOM 898 O O . PRO A 1 112 ? 33.906 37.051 7.434 1.00 58.12 112 PRO A O 1
ATOM 901 N N . CYS A 1 113 ? 31.899 36.883 8.421 1.00 63.03 113 CYS A N 1
ATOM 902 C CA . CYS A 1 113 ? 31.789 35.444 8.211 1.00 63.03 113 CYS A CA 1
ATOM 903 C C . CYS A 1 113 ? 31.675 35.137 6.712 1.00 63.03 113 CYS A C 1
ATOM 905 O O . CYS A 1 113 ? 30.804 35.705 6.055 1.00 63.03 113 CYS A O 1
ATOM 907 N N . PRO A 1 114 ? 32.470 34.202 6.160 1.00 71.00 114 PRO A N 1
ATOM 908 C CA . PRO A 1 114 ? 32.398 33.875 4.744 1.00 71.00 114 PRO A CA 1
ATOM 909 C C . PRO A 1 114 ? 31.039 33.251 4.410 1.00 71.00 114 PRO A C 1
ATOM 911 O O . PRO A 1 114 ? 30.582 32.318 5.080 1.00 71.00 114 PRO A O 1
ATOM 914 N N . TYR A 1 115 ? 30.390 33.733 3.355 1.00 75.12 115 TYR A N 1
ATOM 915 C CA . TYR A 1 115 ? 29.152 33.169 2.809 1.00 75.12 115 TYR A CA 1
ATOM 916 C C . TYR A 1 115 ? 29.305 32.901 1.312 1.00 75.12 115 TYR A C 1
ATOM 918 O O . TYR A 1 115 ? 30.157 33.489 0.645 1.00 75.12 115 TYR A O 1
ATOM 926 N N . LEU A 1 116 ? 28.519 31.961 0.781 1.00 80.31 116 LEU A N 1
ATOM 927 C CA . LEU A 1 116 ? 28.557 31.633 -0.642 1.00 80.31 116 LEU A CA 1
ATOM 928 C C . LEU A 1 116 ? 28.078 32.829 -1.473 1.00 80.31 116 LEU A C 1
ATOM 930 O O . LEU A 1 116 ? 27.085 33.472 -1.142 1.00 80.31 116 LEU A O 1
ATOM 934 N N . LEU A 1 117 ? 28.768 33.095 -2.584 1.00 82.38 117 LEU A N 1
ATOM 935 C CA . LEU A 1 117 ? 28.294 34.014 -3.616 1.00 82.38 117 LEU A CA 1
ATOM 936 C C . LEU A 1 117 ? 26.894 33.578 -4.059 1.00 82.38 117 LEU A C 1
ATOM 938 O O . LEU A 1 117 ? 26.684 32.388 -4.285 1.00 82.38 117 LEU A O 1
ATOM 942 N N . ARG A 1 118 ? 25.967 34.523 -4.254 1.00 74.69 118 ARG A N 1
ATOM 943 C CA . ARG A 1 118 ? 24.559 34.240 -4.597 1.00 74.69 118 ARG A CA 1
ATOM 944 C C . ARG A 1 118 ? 24.399 33.230 -5.741 1.00 74.69 118 ARG A C 1
ATOM 946 O O . ARG A 1 118 ? 23.616 32.295 -5.627 1.00 74.69 118 ARG A O 1
ATOM 953 N N . ALA A 1 119 ? 25.194 33.364 -6.804 1.00 75.44 119 ALA A N 1
ATOM 954 C CA . ALA A 1 119 ? 25.186 32.422 -7.926 1.00 75.44 119 ALA A CA 1
ATOM 955 C C . ALA A 1 119 ? 25.692 31.014 -7.548 1.00 75.44 119 ALA A C 1
ATOM 957 O O . ALA A 1 119 ? 25.178 30.019 -8.045 1.00 75.44 119 ALA A O 1
ATOM 958 N N . SER A 1 120 ? 26.690 30.911 -6.665 1.00 84.81 120 SER A N 1
ATOM 959 C CA . SER A 1 120 ? 27.174 29.624 -6.141 1.00 84.81 120 SER A CA 1
ATOM 960 C C . SER A 1 120 ? 26.154 28.985 -5.205 1.00 84.81 120 SER A C 1
ATOM 962 O O . SER A 1 120 ? 25.964 27.778 -5.244 1.00 84.81 120 SER A O 1
ATOM 964 N N . TYR A 1 121 ? 25.487 29.794 -4.384 1.00 81.38 121 TYR A N 1
ATOM 965 C CA . TYR A 1 121 ? 24.431 29.335 -3.494 1.00 81.38 121 TYR A CA 1
ATOM 966 C C . TYR A 1 121 ? 23.241 28.773 -4.283 1.00 81.38 121 TYR A C 1
ATOM 968 O O . TYR A 1 121 ? 22.863 27.635 -4.046 1.00 81.38 121 TYR A O 1
ATOM 976 N N . GLY A 1 122 ? 22.745 29.483 -5.305 1.00 72.88 122 GLY A N 1
ATOM 977 C CA . GLY A 1 122 ? 21.689 28.959 -6.186 1.00 72.88 122 GLY A CA 1
ATOM 978 C C . GLY A 1 122 ? 22.088 27.665 -6.908 1.00 72.88 122 GLY A C 1
ATOM 979 O O . GLY A 1 122 ? 21.295 26.734 -6.986 1.00 72.88 122 GLY A O 1
ATOM 980 N N . LYS A 1 123 ? 23.348 27.555 -7.359 1.00 82.56 123 LYS A N 1
ATOM 981 C CA . LYS A 1 123 ? 23.876 26.301 -7.925 1.00 82.56 123 LYS A CA 1
ATOM 982 C C . LYS A 1 123 ? 23.872 25.159 -6.919 1.00 82.56 123 LYS A C 1
ATOM 984 O O . LYS A 1 123 ? 23.528 24.051 -7.298 1.00 82.56 123 LYS A O 1
ATOM 989 N N . LEU A 1 124 ? 24.267 25.423 -5.674 1.00 82.75 124 LEU A N 1
ATOM 990 C CA . LEU A 1 124 ? 24.234 24.421 -4.615 1.00 82.75 124 LEU A CA 1
ATOM 991 C C . LEU A 1 124 ? 22.798 23.949 -4.367 1.00 82.75 124 LEU A C 1
ATOM 993 O O . LEU A 1 124 ? 22.581 22.746 -4.378 1.00 82.75 124 LEU A O 1
ATOM 997 N N . LEU A 1 125 ? 21.839 24.870 -4.211 1.00 75.06 125 LEU A N 1
ATOM 998 C CA . LEU A 1 125 ? 20.438 24.511 -3.961 1.00 75.06 125 LEU A CA 1
ATOM 999 C C . LEU A 1 125 ? 19.854 23.662 -5.092 1.00 75.06 125 LEU A C 1
ATOM 1001 O O . LEU A 1 125 ? 19.289 22.612 -4.820 1.00 75.06 125 LEU A O 1
ATOM 1005 N N . ASN A 1 126 ? 20.064 24.062 -6.348 1.00 73.94 126 ASN A N 1
ATOM 1006 C CA . ASN A 1 126 ? 19.594 23.289 -7.499 1.00 73.94 126 ASN A CA 1
ATOM 1007 C C . ASN A 1 126 ? 20.284 21.923 -7.594 1.00 73.94 126 ASN A C 1
ATOM 1009 O O . ASN A 1 126 ? 19.656 20.938 -7.958 1.00 73.94 126 ASN A O 1
ATOM 1013 N N . TYR A 1 127 ? 21.580 21.860 -7.278 1.00 73.88 127 TYR A N 1
ATOM 1014 C CA . TYR A 1 127 ? 22.344 20.616 -7.349 1.00 73.88 127 TYR A CA 1
ATOM 1015 C C . TYR A 1 127 ? 21.868 19.576 -6.332 1.00 73.88 127 TYR A C 1
ATOM 1017 O O . TYR A 1 127 ? 21.903 18.385 -6.622 1.00 73.88 127 TYR A O 1
ATOM 1025 N N . VAL A 1 128 ? 21.419 20.024 -5.158 1.00 67.31 128 VAL A N 1
ATOM 1026 C CA . VAL A 1 128 ? 20.860 19.148 -4.119 1.00 67.31 128 VAL A CA 1
ATOM 1027 C C . VAL A 1 128 ? 19.332 19.082 -4.136 1.00 67.31 128 VAL A C 1
ATOM 1029 O O . VAL A 1 128 ? 18.751 18.564 -3.189 1.00 67.31 128 VAL A O 1
ATOM 1032 N N . ASP A 1 129 ? 18.695 19.640 -5.172 1.00 65.06 129 ASP A N 1
ATOM 1033 C CA . ASP A 1 129 ? 17.237 19.806 -5.294 1.00 65.06 129 ASP A CA 1
ATOM 1034 C C . ASP A 1 129 ? 16.576 20.320 -3.994 1.00 65.06 129 ASP A C 1
ATOM 1036 O O . ASP A 1 129 ? 15.528 19.849 -3.553 1.00 65.06 129 ASP A O 1
ATOM 1040 N N . TYR A 1 130 ? 17.239 21.265 -3.315 1.00 53.94 130 TYR A N 1
ATOM 1041 C CA . TYR A 1 130 ? 16.827 21.718 -1.989 1.00 53.94 130 TYR A CA 1
ATOM 1042 C C . TYR A 1 130 ? 15.669 22.714 -2.056 1.00 53.94 130 TYR A C 1
ATOM 1044 O O . TYR A 1 130 ? 15.781 23.795 -2.643 1.00 53.94 130 TYR A O 1
ATOM 1052 N N . ILE A 1 131 ? 14.597 22.382 -1.336 1.00 54.53 131 ILE A N 1
ATOM 1053 C CA . ILE A 1 131 ? 13.444 23.239 -1.058 1.00 54.53 131 ILE A CA 1
ATOM 1054 C C . ILE A 1 131 ? 13.388 23.450 0.460 1.00 54.53 131 ILE A C 1
ATOM 1056 O O . ILE A 1 131 ? 13.487 22.494 1.227 1.00 54.53 131 ILE A O 1
ATOM 1060 N N . ALA A 1 132 ? 13.264 24.703 0.907 1.00 43.50 132 ALA A N 1
ATOM 1061 C CA . ALA A 1 132 ? 13.334 25.044 2.327 1.00 43.50 132 ALA A CA 1
ATOM 1062 C C . ALA A 1 132 ? 12.272 24.300 3.161 1.00 43.50 132 ALA A C 1
ATOM 1064 O O . ALA A 1 132 ? 11.082 24.442 2.888 1.00 43.50 132 ALA A O 1
ATOM 1065 N N . GLY A 1 133 ? 12.708 23.549 4.187 1.00 43.12 133 GLY A N 1
ATOM 1066 C CA . GLY A 1 133 ? 11.830 22.768 5.070 1.00 43.12 133 GLY A CA 1
ATOM 1067 C C . GLY A 1 133 ? 11.807 21.249 4.834 1.00 43.12 133 GLY A C 1
ATOM 1068 O O . GLY A 1 133 ? 10.872 20.600 5.297 1.00 43.12 133 GLY A O 1
ATOM 1069 N N . PHE A 1 134 ? 12.801 20.671 4.144 1.00 37.38 134 PHE A N 1
ATOM 1070 C CA . PHE A 1 134 ? 12.863 19.233 3.840 1.00 37.38 134 PHE A CA 1
ATOM 1071 C C . PHE A 1 134 ? 14.281 18.657 4.054 1.00 37.38 134 PHE A C 1
ATOM 1073 O O . PHE A 1 134 ? 15.248 19.157 3.479 1.00 37.38 134 PHE A O 1
ATOM 1080 N N . ASN A 1 135 ? 14.417 17.577 4.841 1.00 28.78 135 ASN A N 1
ATOM 1081 C CA . ASN A 1 135 ? 15.638 16.758 4.886 1.00 28.78 135 ASN A CA 1
ATOM 1082 C C . ASN A 1 135 ? 15.523 15.652 3.831 1.00 28.78 135 ASN A C 1
ATOM 1084 O O . ASN A 1 135 ? 14.930 14.606 4.082 1.00 28.78 135 ASN A O 1
ATOM 1088 N N . ALA A 1 136 ? 16.073 15.885 2.641 1.00 30.28 136 ALA A N 1
ATOM 1089 C CA . ALA A 1 136 ? 16.242 14.835 1.646 1.00 30.28 136 ALA A CA 1
ATOM 1090 C C . ALA A 1 136 ? 17.526 14.040 1.942 1.00 30.28 136 ALA A C 1
ATOM 1092 O O . ALA A 1 136 ? 18.597 14.623 2.129 1.00 30.28 136 ALA A O 1
ATOM 1093 N N . ALA A 1 137 ? 17.428 12.711 1.951 1.00 25.97 137 ALA A N 1
ATOM 1094 C CA . ALA A 1 137 ? 18.563 11.846 1.652 1.00 25.97 137 ALA A CA 1
ATOM 1095 C C . ALA A 1 137 ? 18.664 11.747 0.121 1.00 25.97 137 ALA A C 1
ATOM 1097 O O . ALA A 1 137 ? 17.720 11.285 -0.521 1.00 25.97 137 ALA A O 1
ATOM 1098 N N . LEU A 1 138 ? 19.769 12.209 -0.472 1.00 31.62 138 LEU A N 1
ATOM 1099 C CA . LEU A 1 138 ? 19.994 12.151 -1.920 1.00 31.62 138 LEU A CA 1
ATOM 1100 C C . LEU A 1 138 ? 21.449 11.778 -2.234 1.00 31.62 138 LEU A C 1
ATOM 1102 O O . LEU A 1 138 ? 22.376 12.472 -1.834 1.00 31.62 138 LEU A O 1
ATOM 1106 N N . CYS A 1 139 ? 21.627 10.745 -3.062 1.00 23.09 139 CYS A N 1
ATOM 1107 C CA . CYS A 1 139 ? 22.587 10.766 -4.170 1.00 23.09 139 CYS A CA 1
ATOM 1108 C C . CYS A 1 139 ? 22.107 9.819 -5.308 1.00 23.09 139 CYS A C 1
ATOM 1110 O O . CYS A 1 139 ? 21.691 8.691 -5.049 1.00 23.09 139 CYS A O 1
ATOM 1112 N N . VAL A 1 140 ? 22.267 10.311 -6.555 1.00 26.02 140 VAL A N 1
ATOM 1113 C CA . VAL A 1 140 ? 22.148 9.697 -7.914 1.00 26.02 140 VAL A CA 1
ATOM 1114 C C . VAL A 1 140 ? 20.731 9.655 -8.535 1.00 26.02 140 VAL A C 1
ATOM 1116 O O . VAL A 1 140 ? 19.839 9.054 -7.960 1.00 26.02 140 VAL A O 1
ATOM 1119 N N . GLY A 1 141 ? 20.398 10.198 -9.720 1.00 23.86 141 GLY A N 1
ATOM 1120 C CA . GLY A 1 141 ? 21.068 10.906 -10.833 1.00 23.86 141 GLY A CA 1
ATOM 1121 C C . GLY A 1 141 ? 20.047 11.024 -12.001 1.00 23.86 141 GLY A C 1
ATOM 1122 O O . GLY A 1 141 ? 19.272 10.096 -12.194 1.00 23.86 141 GLY A O 1
ATOM 1123 N N . ILE A 1 142 ? 19.878 12.171 -12.675 1.00 25.09 142 ILE A N 1
ATOM 1124 C CA . ILE A 1 142 ? 20.243 12.477 -14.082 1.00 25.09 142 ILE A CA 1
ATOM 1125 C C . ILE A 1 142 ? 19.929 13.971 -14.332 1.00 25.09 142 ILE A C 1
ATOM 1127 O O . ILE A 1 142 ? 18.904 14.483 -13.891 1.00 25.09 142 ILE A O 1
ATOM 1131 N N . ILE A 1 143 ? 20.824 14.644 -15.059 1.00 24.91 143 ILE A N 1
ATOM 1132 C CA . ILE A 1 143 ? 20.697 16.004 -15.608 1.00 24.91 143 ILE A CA 1
ATOM 1133 C C . ILE A 1 143 ? 19.984 15.913 -16.975 1.00 24.91 143 ILE A C 1
ATOM 1135 O O . ILE A 1 143 ? 20.411 15.081 -17.777 1.00 24.91 143 ILE A O 1
ATOM 1139 N N . PRO A 1 144 ? 18.967 16.737 -17.293 1.00 25.80 144 PRO A N 1
ATOM 1140 C CA . PRO A 1 144 ? 18.514 16.906 -18.673 1.00 25.80 144 PRO A CA 1
ATOM 1141 C C . PRO A 1 144 ? 19.508 17.764 -19.483 1.00 25.80 144 PRO A C 1
ATOM 1143 O O . PRO A 1 144 ? 20.076 18.729 -18.970 1.00 25.80 144 PRO A O 1
ATOM 1146 N N . ASP A 1 145 ? 19.720 17.373 -20.740 1.00 25.66 145 ASP A N 1
ATOM 1147 C CA . ASP A 1 145 ? 20.577 18.014 -21.752 1.00 25.66 145 ASP A CA 1
ATOM 1148 C C . ASP A 1 145 ? 20.219 19.511 -21.958 1.00 25.66 145 ASP A C 1
ATOM 1150 O O . ASP A 1 145 ? 19.041 19.866 -21.846 1.00 25.66 145 ASP A O 1
ATOM 1154 N N . PRO A 1 146 ? 21.175 20.425 -22.239 1.00 37.78 146 PRO A N 1
ATOM 1155 C CA . PRO A 1 146 ? 20.911 21.853 -22.337 1.00 37.78 146 PRO A CA 1
ATOM 1156 C C . PRO A 1 146 ? 20.546 22.223 -23.780 1.00 37.78 146 PRO A C 1
ATOM 1158 O O . PRO A 1 146 ? 21.419 22.486 -24.605 1.00 37.78 146 PRO A O 1
ATOM 1161 N N . GLY A 1 147 ? 19.247 22.274 -24.071 1.00 26.98 147 GLY A N 1
ATOM 1162 C CA . GLY A 1 147 ? 18.712 22.720 -25.356 1.00 26.98 147 GLY A CA 1
ATOM 1163 C C . GLY A 1 147 ? 17.542 23.685 -25.177 1.00 26.98 147 GLY A C 1
ATOM 1164 O O . GLY A 1 147 ? 16.448 23.255 -24.853 1.00 26.98 147 GLY A O 1
ATOM 1165 N N . GLU A 1 148 ? 17.841 24.966 -25.395 1.00 27.50 148 GLU A N 1
ATOM 1166 C CA . GLU A 1 148 ? 16.965 26.101 -25.735 1.00 27.50 148 GLU A CA 1
ATOM 1167 C C . GLU A 1 148 ? 15.805 26.574 -24.821 1.00 27.50 148 GLU A C 1
ATOM 1169 O O . GLU A 1 148 ? 14.954 25.831 -24.358 1.00 27.50 148 GLU A O 1
ATOM 1174 N N . GLU A 1 149 ? 15.798 27.911 -24.656 1.00 26.53 149 GLU A N 1
ATOM 1175 C CA . GLU A 1 149 ? 14.734 28.815 -24.183 1.00 26.53 149 GLU A CA 1
ATOM 1176 C C . GLU A 1 149 ? 14.380 28.904 -22.685 1.00 26.53 149 GLU A C 1
ATOM 1178 O O . GLU A 1 149 ? 13.266 28.664 -22.235 1.00 26.53 149 GLU A O 1
ATOM 1183 N N . VAL A 1 150 ? 15.306 29.501 -21.920 1.00 30.64 150 VAL A N 1
ATOM 1184 C CA . VAL A 1 150 ? 14.955 30.391 -20.795 1.00 30.64 150 VAL A CA 1
ATOM 1185 C C . VAL A 1 150 ? 14.859 31.828 -21.315 1.00 30.64 150 VAL A C 1
ATOM 1187 O O . VAL A 1 150 ? 15.834 32.582 -21.282 1.00 30.64 150 VAL A O 1
ATOM 1190 N N . ARG A 1 151 ? 13.670 32.222 -21.777 1.00 28.61 151 ARG A N 1
ATOM 1191 C CA . ARG A 1 151 ? 13.238 33.626 -21.868 1.00 28.61 151 ARG A CA 1
ATOM 1192 C C . ARG A 1 151 ? 11.744 33.714 -21.556 1.00 28.61 151 ARG A C 1
ATOM 1194 O O . ARG A 1 151 ? 10.958 33.829 -22.471 1.00 28.61 151 ARG A O 1
ATOM 1201 N N . GLU A 1 152 ? 11.388 33.652 -20.272 1.00 30.59 152 GLU A N 1
ATOM 1202 C CA . GLU A 1 152 ? 10.220 34.332 -19.667 1.00 30.59 152 GLU A CA 1
ATOM 1203 C C . GLU A 1 152 ? 10.075 33.925 -18.188 1.00 30.59 152 GLU A C 1
ATOM 1205 O O . GLU A 1 152 ? 9.279 33.074 -17.819 1.00 30.59 152 GLU A O 1
ATOM 1210 N N . ALA A 1 153 ? 10.900 34.508 -17.312 1.00 26.80 153 ALA A N 1
ATOM 1211 C CA . ALA A 1 153 ? 10.638 34.549 -15.861 1.00 26.80 153 ALA A CA 1
ATOM 1212 C C . ALA A 1 153 ? 11.461 35.653 -15.160 1.00 26.80 153 ALA A C 1
ATOM 1214 O O . ALA A 1 153 ? 11.854 35.511 -14.002 1.00 26.80 153 ALA A O 1
ATOM 1215 N N . ALA A 1 154 ? 11.786 36.737 -15.875 1.00 27.61 154 ALA A N 1
ATOM 1216 C CA . ALA A 1 154 ? 12.650 37.815 -15.380 1.00 27.61 154 ALA A CA 1
ATOM 1217 C C . ALA A 1 154 ? 11.928 39.153 -15.137 1.00 27.61 154 ALA A C 1
ATOM 1219 O O . ALA A 1 154 ? 12.588 40.131 -14.799 1.00 27.61 154 ALA A O 1
ATOM 1220 N N . GLU A 1 155 ? 10.597 39.215 -15.217 1.00 28.84 155 GLU A N 1
ATOM 1221 C CA . GLU A 1 155 ? 9.841 40.434 -14.903 1.00 28.84 155 GLU A CA 1
ATOM 1222 C C . GLU A 1 155 ? 8.722 40.131 -13.905 1.00 28.84 155 GLU A C 1
ATOM 1224 O O . GLU A 1 155 ? 7.617 39.739 -14.255 1.00 28.84 155 GLU A O 1
ATOM 1229 N N . GLY A 1 156 ? 9.042 40.273 -12.619 1.00 28.69 156 GLY A N 1
ATOM 1230 C CA . GLY A 1 156 ? 8.065 40.120 -11.539 1.00 28.69 156 GLY A CA 1
ATOM 1231 C C . GLY A 1 156 ? 8.564 40.485 -10.142 1.00 28.69 156 GLY A C 1
ATOM 1232 O O . GLY A 1 156 ? 7.901 40.150 -9.171 1.00 28.69 156 GLY A O 1
ATOM 1233 N N . TRP A 1 157 ? 9.725 41.141 -10.011 1.00 27.69 157 TRP A N 1
ATOM 1234 C CA . TRP A 1 157 ? 10.288 41.548 -8.711 1.00 27.69 157 TRP A CA 1
ATOM 1235 C C . TRP A 1 157 ? 10.946 42.933 -8.764 1.00 27.69 157 TRP A C 1
ATOM 1237 O O . TRP A 1 157 ? 12.079 43.133 -8.329 1.00 27.69 157 TRP A O 1
ATOM 1247 N N . ALA A 1 158 ? 10.205 43.911 -9.282 1.00 28.00 158 ALA A N 1
ATOM 1248 C CA . ALA A 1 158 ? 10.523 45.329 -9.145 1.00 28.00 158 ALA A CA 1
ATOM 1249 C C . ALA A 1 158 ? 9.270 46.113 -8.731 1.00 28.00 158 ALA A C 1
ATOM 1251 O O . ALA A 1 158 ? 8.724 46.884 -9.506 1.00 28.00 158 ALA A O 1
ATOM 1252 N N . LEU A 1 159 ? 8.801 45.895 -7.502 1.00 27.17 159 LEU A N 1
ATOM 1253 C CA . LEU A 1 159 ? 7.926 46.832 -6.795 1.00 27.17 159 LEU A CA 1
ATOM 1254 C C . LEU A 1 159 ? 7.907 46.450 -5.318 1.00 27.17 159 LEU A C 1
ATOM 1256 O O . LEU A 1 159 ? 7.227 45.508 -4.934 1.00 27.17 159 LEU A O 1
ATOM 1260 N N . LEU A 1 160 ? 8.727 47.147 -4.528 1.00 24.44 160 LEU A N 1
ATOM 1261 C CA . LEU A 1 160 ? 8.467 47.590 -3.148 1.00 24.44 160 LEU A CA 1
ATOM 1262 C C . LEU A 1 160 ? 9.771 48.132 -2.546 1.00 24.44 160 LEU A C 1
ATOM 1264 O O . LEU A 1 160 ? 10.371 47.560 -1.640 1.00 24.44 160 LEU A O 1
ATOM 1268 N N . THR A 1 161 ? 10.183 49.288 -3.061 1.00 25.11 161 THR A N 1
ATOM 1269 C CA . THR A 1 161 ? 11.075 50.207 -2.354 1.00 25.11 161 THR A CA 1
ATOM 1270 C C . THR A 1 161 ? 10.375 51.557 -2.291 1.00 25.11 161 THR A C 1
ATOM 1272 O O . THR A 1 161 ? 10.695 52.444 -3.067 1.00 25.11 161 THR A O 1
ATOM 1275 N N . THR A 1 162 ? 9.399 51.720 -1.397 1.00 27.91 162 THR A N 1
ATOM 1276 C CA . THR A 1 162 ? 8.919 53.051 -0.989 1.00 27.91 162 THR A CA 1
ATOM 1277 C C . THR A 1 162 ? 8.147 52.964 0.324 1.00 27.91 162 THR A C 1
ATOM 1279 O O . THR A 1 162 ? 7.146 52.261 0.390 1.00 27.91 162 THR A O 1
ATOM 1282 N N . MET A 1 163 ? 8.596 53.778 1.291 1.00 26.31 163 MET A N 1
ATOM 1283 C CA . MET A 1 163 ? 7.950 54.156 2.564 1.00 26.31 163 MET A CA 1
ATOM 1284 C C . MET A 1 163 ? 8.012 53.059 3.645 1.00 26.31 163 MET A C 1
ATOM 1286 O O . MET A 1 163 ? 7.541 51.954 3.448 1.00 26.31 163 MET A O 1
ATOM 1290 N N . GLY A 1 164 ? 8.637 53.231 4.810 1.00 24.45 164 GLY A N 1
ATOM 1291 C CA . GLY A 1 164 ? 8.819 54.427 5.632 1.00 24.45 164 GLY A CA 1
ATOM 1292 C C . GLY A 1 164 ? 8.206 54.115 7.003 1.00 24.45 164 GLY A C 1
ATOM 1293 O O . GLY A 1 164 ? 7.003 53.906 7.093 1.00 24.45 164 GLY A O 1
ATOM 1294 N N . LEU A 1 165 ? 9.042 53.999 8.040 1.00 26.84 165 LEU A N 1
ATOM 1295 C CA . LEU A 1 165 ? 8.653 53.724 9.436 1.00 26.84 165 LEU A CA 1
ATOM 1296 C C . LEU A 1 165 ? 7.620 54.746 9.964 1.00 26.84 165 LEU A C 1
ATOM 1298 O O . LEU A 1 165 ? 7.591 55.880 9.483 1.00 26.84 165 LEU A O 1
ATOM 1302 N N . PRO A 1 166 ? 6.875 54.411 11.037 1.00 29.81 166 PRO A N 1
ATOM 1303 C CA . PRO A 1 166 ? 7.264 55.014 12.311 1.00 29.81 166 PRO A CA 1
ATOM 1304 C C . PRO A 1 166 ? 7.183 54.109 13.554 1.00 29.81 166 PRO A C 1
ATOM 1306 O O . PRO A 1 166 ? 6.643 53.008 13.577 1.00 29.81 166 PRO A O 1
ATOM 1309 N N . SER A 1 167 ? 7.823 54.671 14.570 1.00 26.20 167 SER A N 1
ATOM 1310 C CA . SER A 1 167 ? 8.262 54.254 15.897 1.00 26.20 167 SER A CA 1
ATOM 1311 C C . SER A 1 167 ? 7.190 54.049 16.981 1.00 26.20 167 SER A C 1
ATOM 1313 O O . SER A 1 167 ? 6.089 54.584 16.906 1.00 26.20 167 SER A O 1
ATOM 1315 N N . HIS A 1 168 ? 7.612 53.365 18.057 1.00 29.31 168 HIS A N 1
ATOM 1316 C CA . HIS A 1 168 ? 7.046 53.388 19.419 1.00 29.31 168 HIS A CA 1
ATOM 1317 C C . HIS A 1 168 ? 6.666 54.798 19.927 1.00 29.31 168 HIS A C 1
ATOM 1319 O O . HIS A 1 168 ? 7.205 55.798 19.446 1.00 29.31 168 HIS A O 1
ATOM 1325 N N . PRO A 1 169 ? 5.862 54.872 21.006 1.00 35.78 169 PRO A N 1
ATOM 1326 C CA . PRO A 1 169 ? 6.500 55.224 22.280 1.00 35.78 169 PRO A CA 1
ATOM 1327 C C . PRO A 1 169 ? 6.004 54.439 23.509 1.00 35.78 169 PRO A C 1
ATOM 1329 O O . PRO A 1 169 ? 5.017 53.708 23.486 1.00 35.78 169 PRO A O 1
ATOM 1332 N N . ALA A 1 170 ? 6.778 54.607 24.580 1.00 26.75 170 ALA A N 1
ATOM 1333 C CA . ALA A 1 170 ? 6.648 54.027 25.906 1.00 26.75 170 ALA A CA 1
ATOM 1334 C C . ALA A 1 170 ? 5.819 54.896 26.876 1.00 26.75 170 ALA A C 1
ATOM 1336 O O . ALA A 1 170 ? 5.814 56.115 26.749 1.00 26.75 170 ALA A O 1
ATOM 1337 N N . GLY A 1 171 ? 5.274 54.243 27.914 1.00 26.28 171 GLY A N 1
ATOM 1338 C CA . GLY A 1 171 ? 5.190 54.739 29.299 1.00 26.28 171 GLY A CA 1
ATOM 1339 C C . GLY A 1 171 ? 4.032 55.669 29.697 1.00 26.28 171 GLY A C 1
ATOM 1340 O O . GLY A 1 171 ? 3.845 56.718 29.099 1.00 26.28 171 GLY A O 1
ATOM 1341 N N . VAL A 1 172 ? 3.332 55.325 30.794 1.00 26.45 172 VAL A N 1
ATOM 1342 C CA . VAL A 1 172 ? 3.314 56.039 32.103 1.00 26.45 172 VAL A CA 1
ATOM 1343 C C . VAL A 1 172 ? 2.089 55.617 32.958 1.00 26.45 172 VAL A C 1
ATOM 1345 O O . VAL A 1 172 ? 0.948 55.767 32.549 1.00 26.45 172 VAL A O 1
ATOM 1348 N N . VAL A 1 173 ? 2.400 55.048 34.135 1.00 27.03 173 VAL A N 1
ATOM 1349 C CA . VAL A 1 173 ? 1.865 55.211 35.517 1.00 27.03 173 VAL A CA 1
ATOM 1350 C C . VAL A 1 173 ? 0.424 55.718 35.765 1.00 27.03 173 VAL A C 1
ATOM 1352 O O . VAL A 1 173 ? 0.090 56.817 35.344 1.00 27.03 173 VAL A O 1
ATOM 1355 N N . SER A 1 174 ? -0.329 55.005 36.632 1.00 27.30 174 SER A N 1
ATOM 1356 C CA . SER A 1 174 ? -0.940 55.496 37.906 1.00 27.30 174 SER A CA 1
ATOM 1357 C C . SER A 1 174 ? -2.249 54.770 38.284 1.00 27.30 174 SER A C 1
ATOM 1359 O O . SER A 1 174 ? -3.175 54.735 37.486 1.00 27.30 174 SER A O 1
ATOM 1361 N N . ASP A 1 175 ? -2.262 54.246 39.524 1.00 26.56 175 ASP A N 1
ATOM 1362 C CA . ASP A 1 175 ? -3.354 54.121 40.520 1.00 26.56 175 ASP A CA 1
ATOM 1363 C C . ASP A 1 175 ? -4.709 53.490 40.095 1.00 26.56 175 ASP A C 1
ATOM 1365 O O . ASP A 1 175 ? -5.245 53.729 39.030 1.00 26.56 175 ASP A O 1
ATOM 1369 N N . ARG A 1 176 ? -5.431 52.692 40.889 1.00 27.69 176 ARG A N 1
ATOM 1370 C CA . ARG A 1 176 ? -5.655 52.725 42.333 1.00 27.69 176 ARG A CA 1
ATOM 1371 C C . ARG A 1 176 ? -6.414 51.447 42.732 1.00 27.69 176 ARG A C 1
ATOM 1373 O O . ARG A 1 176 ? -7.153 50.869 41.944 1.00 27.69 176 ARG A O 1
ATOM 1380 N N . ALA A 1 177 ? -6.235 51.061 43.987 1.00 26.50 177 ALA A N 1
ATOM 1381 C CA . ALA A 1 177 ? -6.890 49.974 44.707 1.00 26.50 177 ALA A CA 1
ATOM 1382 C C . ALA A 1 177 ? -8.430 49.953 44.634 1.00 26.50 177 ALA A C 1
ATOM 1384 O O . ALA A 1 177 ? -9.057 51.009 44.609 1.00 26.50 177 ALA A O 1
ATOM 1385 N N . SER A 1 178 ? -9.041 48.771 44.788 1.00 27.53 178 SER A N 1
ATOM 1386 C CA . SER A 1 178 ? -9.854 48.425 45.976 1.00 27.53 178 SER A CA 1
ATOM 1387 C C . SER A 1 178 ? -10.412 46.996 45.908 1.00 27.53 178 SER A C 1
ATOM 1389 O O . SER A 1 178 ? -10.714 46.459 44.848 1.00 27.53 178 SER A O 1
ATOM 1391 N N . ALA A 1 179 ? -10.474 46.379 47.085 1.00 28.08 179 ALA A N 1
ATOM 1392 C CA . ALA A 1 179 ? -10.900 45.018 47.358 1.00 28.08 179 ALA A CA 1
ATOM 1393 C C . ALA A 1 179 ? -12.389 44.940 47.737 1.00 28.08 179 ALA A C 1
ATOM 1395 O O . ALA A 1 179 ? -12.897 45.870 48.354 1.00 28.08 179 ALA A O 1
ATOM 1396 N N . SER A 1 180 ? -13.021 43.787 47.493 1.00 26.77 180 SER A N 1
ATOM 1397 C CA . SER A 1 180 ? -13.994 43.119 48.386 1.00 26.77 180 SER A CA 1
ATOM 1398 C C . SER A 1 180 ? -14.305 41.733 47.785 1.00 26.77 180 SER A C 1
ATOM 1400 O O . SER A 1 180 ? -14.575 41.650 46.593 1.00 26.77 180 SER A O 1
ATOM 1402 N N . SER A 1 181 ? -14.083 40.613 48.489 1.00 26.06 181 SER A N 1
ATOM 1403 C CA . SER A 1 181 ? -15.089 39.932 49.338 1.00 26.06 181 SER A CA 1
ATOM 1404 C C . SER A 1 181 ? -16.351 39.575 48.524 1.00 26.06 181 SER A C 1
ATOM 1406 O O . SER A 1 181 ? -16.950 40.465 47.944 1.00 26.06 181 SER A O 1
ATOM 1408 N N . SER A 1 182 ? -16.871 38.349 48.429 1.00 27.34 182 SER A N 1
ATOM 1409 C CA . SER A 1 182 ? -16.884 37.227 49.373 1.00 27.34 182 SER A CA 1
ATOM 1410 C C . SER A 1 182 ? -17.627 36.035 48.734 1.00 27.34 182 SER A C 1
ATOM 1412 O O . SER A 1 182 ? -18.453 36.232 47.849 1.00 27.34 182 SER A O 1
ATOM 1414 N N . GLN A 1 183 ? -17.415 34.856 49.328 1.00 27.38 183 GLN A N 1
ATOM 1415 C CA . GLN A 1 183 ? -18.349 33.723 49.459 1.00 27.38 183 GLN A CA 1
ATOM 1416 C C . GLN A 1 183 ? -18.469 32.664 48.345 1.00 27.38 183 GLN A C 1
ATOM 1418 O O . GLN A 1 183 ? -19.237 32.748 47.393 1.00 27.38 183 GLN A O 1
ATOM 1423 N N . GLU A 1 184 ? -17.742 31.581 48.625 1.00 31.06 184 GLU A N 1
ATOM 1424 C CA . GLU A 1 184 ? -18.105 30.165 48.486 1.00 31.06 184 GLU A CA 1
ATOM 1425 C C . GLU A 1 184 ? -19.561 29.847 48.906 1.00 31.06 184 GLU A C 1
ATOM 1427 O O . GLU A 1 184 ? -20.115 30.516 49.785 1.00 31.06 184 GLU A O 1
ATOM 1432 N N . PRO A 1 185 ? -20.168 28.787 48.337 1.00 29.52 185 PRO A N 1
ATOM 1433 C CA . PRO A 1 185 ? -20.460 27.632 49.196 1.00 29.52 185 PRO A CA 1
ATOM 1434 C C . PRO A 1 185 ? -20.204 26.262 48.527 1.00 29.52 185 PRO A C 1
ATOM 1436 O O . PRO A 1 185 ? -20.624 26.003 47.400 1.00 29.52 185 PRO A O 1
ATOM 1439 N N . GLN A 1 186 ? -19.577 25.350 49.276 1.00 29.45 186 GLN A N 1
ATOM 1440 C CA . GLN A 1 186 ? -19.729 23.890 49.156 1.00 29.45 186 GLN A CA 1
ATOM 1441 C C . GLN A 1 186 ? -20.760 23.377 50.200 1.00 29.45 186 GLN A C 1
ATOM 1443 O O . GLN A 1 186 ? -21.200 24.156 51.044 1.00 29.45 186 GLN A O 1
ATOM 1448 N N . PRO A 1 187 ? -21.053 22.063 50.293 1.00 40.44 187 PRO A N 1
ATOM 1449 C CA . PRO A 1 187 ? -21.743 21.212 49.321 1.00 40.44 187 PRO A CA 1
ATOM 1450 C C . PRO A 1 187 ? -22.962 20.516 49.983 1.00 40.44 187 PRO A C 1
ATOM 1452 O O . PRO A 1 187 ? -23.060 20.454 51.208 1.00 40.44 187 PRO A O 1
ATOM 1455 N N . ALA A 1 188 ? -23.879 19.932 49.206 1.00 29.83 188 ALA A N 1
ATOM 1456 C CA . ALA A 1 188 ? -24.948 19.101 49.769 1.00 29.83 188 ALA A CA 1
ATOM 1457 C C . ALA A 1 188 ? -25.163 17.790 48.998 1.00 29.83 188 ALA A C 1
ATOM 1459 O O . ALA A 1 188 ? -25.310 17.774 47.778 1.00 29.83 188 ALA A O 1
ATOM 1460 N N . ASP A 1 189 ? -25.226 16.730 49.804 1.00 30.09 189 ASP A N 1
ATOM 1461 C CA . ASP A 1 189 ? -25.908 15.448 49.632 1.00 30.09 189 ASP A CA 1
ATOM 1462 C C . ASP A 1 189 ? -25.311 14.349 48.739 1.00 30.09 189 ASP A C 1
ATOM 1464 O O . ASP A 1 189 ? -25.725 14.036 47.625 1.00 30.09 189 ASP A O 1
ATOM 1468 N N . GLU A 1 190 ? -24.413 13.619 49.398 1.00 31.92 190 GLU A N 1
ATOM 1469 C CA . GLU A 1 190 ? -24.154 12.193 49.256 1.00 31.92 190 GLU A CA 1
ATOM 1470 C C . GLU A 1 190 ? -25.398 11.351 49.629 1.00 31.92 190 GLU A C 1
ATOM 1472 O O . GLU A 1 190 ? -25.853 11.378 50.774 1.00 31.92 190 GLU A O 1
ATOM 1477 N N . LYS A 1 191 ? -25.919 10.522 48.704 1.00 30.67 191 LYS A N 1
ATOM 1478 C CA . LYS A 1 191 ? -26.604 9.261 49.066 1.00 30.67 191 LYS A CA 1
ATOM 1479 C C . LYS A 1 191 ? -26.787 8.278 47.899 1.00 30.67 191 LYS A C 1
ATOM 1481 O O . LYS A 1 191 ? -27.380 8.597 46.877 1.00 30.67 191 LYS A O 1
ATOM 1486 N N . LYS A 1 192 ? -26.417 7.026 48.214 1.00 30.08 192 LYS A N 1
ATOM 1487 C CA . LYS A 1 192 ? -26.751 5.716 47.601 1.00 30.08 192 LYS A CA 1
ATOM 1488 C C . LYS A 1 192 ? -25.750 5.113 46.599 1.00 30.08 192 LYS A C 1
ATOM 1490 O O . LYS A 1 192 ? -25.951 5.098 45.392 1.00 30.08 192 LYS A O 1
ATOM 1495 N N . ARG A 1 193 ? -24.735 4.449 47.172 1.00 29.91 193 ARG A N 1
ATOM 1496 C CA . ARG A 1 193 ? -24.054 3.267 46.603 1.00 29.91 193 ARG A CA 1
ATOM 1497 C C . ARG A 1 193 ? -24.975 2.027 46.633 1.00 29.91 193 ARG A C 1
ATOM 1499 O O . ARG A 1 193 ? -25.765 1.905 47.571 1.00 29.91 193 ARG A O 1
ATOM 1506 N N . PRO A 1 194 ? -24.846 1.080 45.683 1.00 35.78 194 PRO A N 1
ATOM 1507 C CA . PRO A 1 194 ? -25.587 -0.178 45.702 1.00 35.78 194 PRO A CA 1
ATOM 1508 C C . PRO A 1 194 ? -24.975 -1.174 46.702 1.00 35.78 194 PRO A C 1
ATOM 1510 O O . PRO A 1 194 ? -23.762 -1.209 46.920 1.00 35.78 194 PRO A O 1
ATOM 1513 N N . ALA A 1 195 ? -25.833 -1.982 47.323 1.00 32.78 195 ALA A N 1
ATOM 1514 C CA . ALA A 1 195 ? -25.471 -2.977 48.324 1.00 32.78 195 ALA A CA 1
ATOM 1515 C C . ALA A 1 195 ? -24.595 -4.094 47.725 1.00 32.78 195 ALA A C 1
ATOM 1517 O O . ALA A 1 195 ? -25.041 -4.873 46.886 1.00 32.78 195 ALA A O 1
ATOM 1518 N N . GLY A 1 196 ? -23.348 -4.189 48.189 1.00 33.25 196 GLY A N 1
ATOM 1519 C CA . GLY A 1 196 ? -22.476 -5.333 47.942 1.00 33.25 196 GLY A CA 1
ATOM 1520 C C . GLY A 1 196 ? -22.872 -6.516 48.824 1.00 33.25 196 GLY A C 1
ATOM 1521 O O . GLY A 1 196 ? -22.949 -6.403 50.048 1.00 33.25 196 GLY A O 1
ATOM 1522 N N . THR A 1 197 ? -23.108 -7.673 48.214 1.00 43.41 197 THR A N 1
ATOM 1523 C CA . THR A 1 197 ? -23.352 -8.933 48.921 1.00 43.41 197 THR A CA 1
ATOM 1524 C C . THR A 1 197 ? -22.075 -9.406 49.620 1.00 43.41 197 THR A C 1
ATOM 1526 O O . THR A 1 197 ? -21.122 -9.844 48.975 1.00 43.41 197 THR A O 1
ATOM 1529 N N . SER A 1 198 ? -22.049 -9.348 50.951 1.00 43.41 198 SER A N 1
ATOM 1530 C CA . SER A 1 198 ? -20.973 -9.923 51.762 1.00 43.41 198 SER A CA 1
ATOM 1531 C C . SER A 1 198 ? -21.069 -11.454 51.766 1.00 43.41 198 SER A C 1
ATOM 1533 O O . SER A 1 198 ? -21.956 -12.044 52.382 1.00 43.41 198 SER A O 1
ATOM 1535 N N . LEU A 1 199 ? -20.148 -12.120 51.063 1.00 58.62 199 LEU A N 1
ATOM 1536 C CA . LEU A 1 199 ? -19.958 -13.571 51.143 1.00 58.62 199 LEU A CA 1
ATOM 1537 C C . LEU A 1 199 ? -19.451 -13.955 52.540 1.00 58.62 199 LEU A C 1
ATOM 1539 O O . LEU A 1 199 ? -18.393 -13.489 52.978 1.00 58.62 199 LEU A O 1
ATOM 1543 N N . THR A 1 200 ? -20.198 -14.832 53.216 1.00 72.56 200 THR A N 1
ATOM 1544 C CA . THR A 1 200 ? -19.897 -15.318 54.568 1.00 72.56 200 THR A CA 1
ATOM 1545 C C . THR A 1 200 ? -18.532 -16.012 54.635 1.00 72.56 200 THR A C 1
ATOM 1547 O O . THR A 1 200 ? -18.072 -16.627 53.670 1.00 72.56 200 THR A O 1
ATOM 1550 N N . ARG A 1 201 ? -17.880 -15.957 55.805 1.00 56.16 201 ARG A N 1
ATOM 1551 C CA . ARG A 1 201 ? -16.546 -16.540 56.065 1.00 56.16 201 ARG A CA 1
ATOM 1552 C C . ARG A 1 201 ? -16.432 -18.011 55.628 1.00 56.16 201 ARG A C 1
ATOM 1554 O O . ARG A 1 201 ? -15.392 -18.413 55.124 1.00 56.16 201 ARG A O 1
ATOM 1561 N N . ARG A 1 202 ? -17.523 -18.786 55.725 1.00 54.81 202 ARG A N 1
ATOM 1562 C CA . ARG A 1 202 ? -17.596 -20.181 55.246 1.00 54.81 202 ARG A CA 1
ATOM 1563 C C . ARG A 1 202 ? -17.518 -20.308 53.717 1.00 54.81 202 ARG A C 1
ATOM 1565 O O . ARG A 1 202 ? -16.859 -21.218 53.230 1.00 54.81 202 ARG A O 1
ATOM 1572 N N . LYS A 1 203 ? -18.116 -19.383 52.955 1.00 54.00 203 LYS A N 1
ATOM 1573 C CA . LYS A 1 203 ? -18.050 -19.386 51.481 1.00 54.00 203 LYS A CA 1
ATOM 1574 C C . LYS A 1 203 ? -16.677 -18.957 50.952 1.00 54.00 203 LYS A C 1
ATOM 1576 O O . LYS A 1 203 ? -16.240 -19.484 49.937 1.00 54.00 203 LYS A O 1
ATOM 1581 N N . ARG A 1 204 ? -15.961 -18.075 51.663 1.00 60.56 204 ARG A N 1
ATOM 1582 C CA . ARG A 1 204 ? -14.572 -17.700 51.316 1.00 60.56 204 ARG A CA 1
ATOM 1583 C C . ARG A 1 204 ? -13.586 -18.853 51.524 1.00 60.56 204 ARG A C 1
ATOM 1585 O O . ARG A 1 204 ? -12.702 -19.042 50.699 1.00 60.56 204 ARG A O 1
ATOM 1592 N N . ILE A 1 205 ? -13.775 -19.646 52.581 1.00 68.50 205 ILE A N 1
ATOM 1593 C CA . ILE A 1 205 ? -12.962 -20.845 52.840 1.00 68.50 205 ILE A CA 1
ATOM 1594 C C . ILE A 1 205 ? -13.215 -21.908 51.761 1.00 68.50 205 ILE A C 1
ATOM 1596 O O . ILE A 1 205 ? -12.264 -22.479 51.241 1.00 68.50 205 ILE A O 1
ATOM 1600 N N . LEU A 1 206 ? -14.472 -22.116 51.355 1.00 65.69 206 LEU A N 1
ATOM 1601 C CA . LEU A 1 206 ? -14.808 -23.076 50.298 1.00 65.69 206 LEU A CA 1
ATOM 1602 C C . LEU A 1 206 ? -14.211 -22.686 48.931 1.00 65.69 206 LEU A C 1
ATOM 1604 O O . LEU A 1 206 ? -13.681 -23.542 48.229 1.00 65.69 206 LEU A O 1
ATOM 1608 N N . LEU A 1 207 ? -14.237 -21.395 48.579 1.00 62.97 207 LEU A N 1
ATOM 1609 C CA . LEU A 1 207 ? -13.611 -20.870 47.357 1.00 62.97 207 LEU A CA 1
ATOM 1610 C C . LEU A 1 207 ? -12.078 -20.992 47.377 1.00 62.97 207 LEU A C 1
ATOM 1612 O O . LEU A 1 207 ? -11.488 -21.326 46.354 1.00 62.97 207 LEU A O 1
ATOM 1616 N N . ALA A 1 208 ? -11.438 -20.785 48.531 1.00 65.56 208 ALA A N 1
ATOM 1617 C CA . ALA A 1 208 ? -9.992 -20.962 48.676 1.00 65.56 208 ALA A CA 1
ATOM 1618 C C . ALA A 1 208 ? -9.566 -22.440 48.568 1.00 65.56 208 ALA A C 1
ATOM 1620 O O . ALA A 1 208 ? -8.547 -22.739 47.949 1.00 65.56 208 ALA A O 1
ATOM 1621 N N . VAL A 1 209 ? -10.366 -23.369 49.106 1.00 75.94 209 VAL A N 1
ATOM 1622 C CA . VAL A 1 209 ? -10.120 -24.818 48.985 1.00 75.94 209 VAL A CA 1
ATOM 1623 C C . VAL A 1 209 ? -10.302 -25.291 47.539 1.00 75.94 209 VAL A C 1
ATOM 1625 O O . VAL A 1 209 ? -9.465 -26.034 47.035 1.00 75.94 209 VAL A O 1
ATOM 1628 N N . LEU A 1 210 ? -11.337 -24.815 46.837 1.00 66.88 210 LEU A N 1
ATOM 1629 C CA . LEU A 1 210 ? -11.548 -25.127 45.417 1.00 66.88 210 LEU A CA 1
ATOM 1630 C C . LEU A 1 210 ? -10.419 -24.585 44.531 1.00 66.88 210 LEU A C 1
ATOM 1632 O O . LEU A 1 210 ? -9.922 -25.310 43.673 1.00 66.88 210 LEU A O 1
ATOM 1636 N N . ALA A 1 211 ? -9.963 -23.353 44.772 1.00 68.69 211 ALA A N 1
ATOM 1637 C CA . ALA A 1 211 ? -8.826 -22.782 44.051 1.00 68.69 211 ALA A CA 1
ATOM 1638 C C . ALA A 1 211 ? -7.521 -23.563 44.307 1.00 68.69 211 ALA A C 1
ATOM 1640 O O . ALA A 1 211 ? -6.751 -23.775 43.374 1.00 68.69 211 ALA A O 1
ATOM 1641 N N . GLY A 1 212 ? -7.303 -24.040 45.540 1.00 72.62 212 GLY A N 1
ATOM 1642 C CA . GLY A 1 212 ? -6.152 -24.875 45.901 1.00 72.62 212 GLY A CA 1
ATOM 1643 C C . GLY A 1 212 ? -6.164 -26.271 45.266 1.00 72.62 212 GLY A C 1
ATOM 1644 O O . GLY A 1 212 ? -5.115 -26.794 44.902 1.00 72.62 212 GLY A O 1
ATOM 1645 N N . LEU A 1 213 ? -7.342 -26.875 45.082 1.00 72.69 213 LEU A N 1
ATOM 1646 C CA . LEU A 1 213 ? -7.468 -28.181 44.425 1.00 72.69 213 LEU A CA 1
ATOM 1647 C C . LEU A 1 213 ? -7.245 -28.093 42.907 1.00 72.69 213 LEU A C 1
ATOM 1649 O O . LEU A 1 213 ? -6.639 -28.991 42.325 1.00 72.69 213 LEU A O 1
ATOM 1653 N N . VAL A 1 214 ? -7.675 -26.997 42.271 1.00 71.56 214 VAL A N 1
ATOM 1654 C CA . VAL A 1 214 ? -7.454 -26.759 40.833 1.00 71.56 214 VAL A CA 1
ATOM 1655 C C . VAL A 1 214 ? -5.973 -26.511 40.531 1.00 71.56 214 VAL A C 1
ATOM 1657 O O . VAL A 1 214 ? -5.446 -27.058 39.562 1.00 71.56 214 VAL A O 1
ATOM 1660 N N . THR A 1 215 ? -5.271 -25.749 41.375 1.00 68.19 215 THR A N 1
ATOM 1661 C CA . THR A 1 215 ? -3.824 -25.534 41.217 1.00 68.19 215 THR A CA 1
ATOM 1662 C C . THR A 1 215 ? -3.021 -26.806 41.482 1.00 68.19 215 THR A C 1
ATOM 1664 O O . THR A 1 215 ? -2.091 -27.093 40.731 1.00 68.19 215 THR A O 1
ATOM 1667 N N . LEU A 1 216 ? -3.413 -27.625 42.465 1.00 66.00 216 LEU A N 1
ATOM 1668 C CA . LEU A 1 216 ? -2.772 -28.920 42.720 1.00 66.00 216 LEU A CA 1
ATOM 1669 C C . LEU A 1 216 ? -2.970 -29.905 41.550 1.00 66.00 216 LEU A C 1
ATOM 1671 O O . LEU A 1 216 ? -2.028 -30.601 41.171 1.00 66.00 216 LEU A O 1
ATOM 1675 N N . GLY A 1 217 ? -4.156 -29.919 40.930 1.00 71.38 217 GLY A N 1
ATOM 1676 C CA . GLY A 1 217 ? -4.446 -3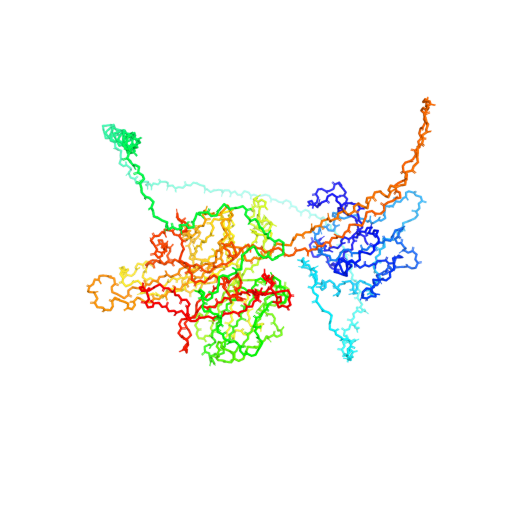0.734 39.743 1.00 71.38 217 GLY A CA 1
ATOM 1677 C C . GLY A 1 217 ? -3.637 -30.330 38.505 1.00 71.38 217 GLY A C 1
ATOM 1678 O O . GLY A 1 217 ? -3.144 -31.197 37.785 1.00 71.38 217 GLY A O 1
ATOM 1679 N N . LEU A 1 218 ? -3.429 -29.026 38.287 1.00 64.62 218 LEU A N 1
ATOM 1680 C CA . LEU A 1 218 ? -2.591 -28.507 37.196 1.00 64.62 218 LEU A CA 1
ATOM 1681 C C . LEU A 1 218 ? -1.108 -28.867 37.375 1.00 64.62 218 LEU A C 1
ATOM 1683 O O . LEU A 1 218 ? -0.452 -29.255 36.409 1.00 64.62 218 LEU A O 1
ATOM 1687 N N . VAL A 1 219 ? -0.591 -28.799 38.606 1.00 70.50 219 VAL A N 1
ATOM 1688 C CA . VAL A 1 219 ? 0.807 -29.157 38.912 1.00 70.50 219 VAL A CA 1
ATOM 1689 C C . VAL A 1 219 ? 1.044 -30.666 38.768 1.00 70.50 219 VAL A C 1
ATOM 1691 O O . VAL A 1 219 ? 2.063 -31.074 38.210 1.00 70.50 219 VAL A O 1
ATOM 1694 N N . LEU A 1 220 ? 0.090 -31.507 39.186 1.00 59.75 220 LEU A N 1
ATOM 1695 C CA . LEU A 1 220 ? 0.169 -32.963 39.004 1.00 59.75 220 LEU A CA 1
ATOM 1696 C C . LEU A 1 220 ? 0.025 -33.388 37.531 1.00 59.75 220 LEU A C 1
ATOM 1698 O O . LEU A 1 220 ? 0.731 -34.295 37.093 1.00 59.75 220 LEU A O 1
ATOM 1702 N N . GLY A 1 221 ? -0.817 -32.708 36.744 1.00 58.00 221 GLY A N 1
ATOM 1703 C CA . GLY A 1 221 ? -0.956 -32.965 35.304 1.00 58.00 221 GLY A CA 1
ATOM 1704 C C . GLY A 1 221 ? 0.312 -32.642 34.503 1.00 58.00 221 GLY A C 1
ATOM 1705 O O . GLY A 1 221 ? 0.703 -33.412 33.626 1.00 58.00 221 GLY A O 1
ATOM 1706 N N . LEU A 1 222 ? 1.007 -31.555 34.855 1.00 49.81 222 LEU A N 1
ATOM 1707 C CA . LEU A 1 222 ? 2.300 -31.184 34.264 1.00 49.81 222 LEU A CA 1
ATOM 1708 C C . LEU A 1 222 ? 3.434 -32.145 34.660 1.00 49.81 222 LEU A C 1
ATOM 1710 O O . LEU A 1 222 ? 4.324 -32.397 33.850 1.00 49.81 222 LEU A O 1
ATOM 1714 N N . ALA A 1 223 ? 3.384 -32.732 35.861 1.00 45.06 223 ALA A N 1
ATOM 1715 C CA . ALA A 1 223 ? 4.378 -33.707 36.317 1.00 45.06 223 ALA A CA 1
ATOM 1716 C C . ALA A 1 223 ? 4.221 -35.096 35.658 1.00 45.06 223 ALA A C 1
ATOM 1718 O O . ALA A 1 223 ? 5.222 -35.771 35.412 1.00 45.06 223 ALA A O 1
ATOM 1719 N N . LEU A 1 224 ? 2.995 -35.518 35.315 1.00 44.97 224 LEU A N 1
ATOM 1720 C CA . LEU A 1 224 ? 2.757 -36.786 34.606 1.00 44.97 224 LEU A CA 1
ATOM 1721 C C . LEU A 1 224 ? 2.967 -36.698 33.083 1.00 44.97 224 LEU A C 1
ATOM 1723 O O . LEU A 1 224 ? 3.314 -37.703 32.466 1.00 44.97 224 LEU A O 1
ATOM 1727 N N . GLY A 1 225 ? 2.836 -35.515 32.473 1.00 41.41 225 GLY A N 1
ATOM 1728 C CA . GLY A 1 225 ? 3.094 -35.318 31.037 1.00 41.41 225 GLY A CA 1
ATOM 1729 C C . GLY A 1 225 ? 4.571 -35.419 30.626 1.00 41.41 225 GLY A C 1
ATOM 1730 O O . GLY A 1 225 ? 4.867 -35.565 29.444 1.00 41.41 225 GLY A O 1
ATOM 1731 N N . LEU A 1 226 ? 5.502 -35.373 31.587 1.00 41.28 226 LEU A N 1
ATOM 1732 C CA . LEU A 1 226 ? 6.951 -35.363 31.342 1.00 41.28 226 LEU A CA 1
ATOM 1733 C C . LEU A 1 226 ? 7.641 -36.728 31.533 1.00 41.28 226 LEU A C 1
ATOM 1735 O O . LEU A 1 226 ? 8.861 -36.806 31.406 1.00 41.28 226 LEU A O 1
ATOM 1739 N N . THR A 1 227 ? 6.901 -37.810 31.812 1.00 38.41 227 THR A N 1
ATOM 1740 C CA . THR A 1 227 ? 7.496 -39.134 32.109 1.00 38.41 227 THR A CA 1
ATOM 1741 C C . THR A 1 227 ? 7.061 -40.282 31.192 1.00 38.41 227 THR A C 1
ATOM 1743 O O . THR A 1 227 ? 7.520 -41.407 31.380 1.00 38.41 227 THR A O 1
ATOM 1746 N N . ILE A 1 228 ? 6.268 -40.033 30.142 1.00 39.38 228 ILE A N 1
ATOM 1747 C CA . ILE A 1 228 ? 5.854 -41.081 29.192 1.00 39.38 228 ILE A CA 1
ATOM 1748 C C . ILE A 1 228 ? 6.247 -40.678 27.767 1.00 39.38 228 ILE A C 1
ATOM 1750 O O . ILE A 1 228 ? 5.619 -39.811 27.168 1.00 39.38 228 ILE A O 1
ATOM 1754 N N . GLY A 1 229 ? 7.280 -41.334 27.219 1.00 33.53 229 GLY A N 1
ATOM 1755 C CA . GLY A 1 229 ? 7.544 -41.318 25.774 1.00 33.53 229 GLY A CA 1
ATOM 1756 C C . GLY A 1 229 ? 9.001 -41.220 25.311 1.00 33.53 229 GLY A C 1
ATOM 1757 O O . GLY A 1 229 ? 9.264 -40.558 24.312 1.00 33.53 229 GLY A O 1
ATOM 1758 N N . ARG A 1 230 ? 9.965 -41.871 25.975 1.00 35.84 230 ARG A N 1
ATOM 1759 C CA . ARG A 1 230 ? 11.264 -42.193 25.352 1.00 35.84 230 ARG A CA 1
ATOM 1760 C C . ARG A 1 230 ? 11.523 -43.694 25.439 1.00 35.84 230 ARG A C 1
ATOM 1762 O O . ARG A 1 230 ? 11.525 -44.232 26.538 1.00 35.84 230 ARG A O 1
ATOM 1769 N N . HIS A 1 231 ? 11.779 -44.279 24.264 1.00 29.44 231 HIS A N 1
ATOM 1770 C CA . HIS A 1 231 ? 12.551 -45.493 23.949 1.00 29.44 231 HIS A CA 1
ATOM 1771 C C . HIS A 1 231 ? 11.876 -46.531 23.029 1.00 29.44 231 HIS A C 1
ATOM 1773 O O . HIS A 1 231 ? 10.966 -47.248 23.429 1.00 29.44 231 HIS A O 1
ATOM 1779 N N . ASN A 1 232 ? 12.502 -46.639 21.841 1.00 28.50 232 ASN A N 1
ATOM 1780 C CA . ASN A 1 232 ? 12.825 -47.828 21.028 1.00 28.50 232 ASN A CA 1
ATOM 1781 C C . ASN A 1 232 ? 12.032 -48.039 19.726 1.00 28.50 232 ASN A C 1
ATOM 1783 O O . ASN A 1 232 ? 10.911 -48.524 19.749 1.00 28.50 232 ASN A O 1
ATOM 1787 N N . ALA A 1 233 ? 12.674 -47.804 18.572 1.00 26.45 233 ALA A N 1
ATOM 1788 C CA . ALA A 1 233 ? 13.374 -48.851 17.809 1.00 26.45 233 ALA A CA 1
ATOM 1789 C C . ALA A 1 233 ? 13.896 -48.332 16.449 1.00 26.45 233 ALA A C 1
ATOM 1791 O O . ALA A 1 233 ? 13.443 -47.331 15.906 1.00 26.45 233 ALA A O 1
ATOM 1792 N N . SER A 1 234 ? 14.912 -49.033 15.963 1.00 24.69 234 SER A N 1
ATOM 1793 C CA . SER A 1 234 ? 15.878 -48.755 14.902 1.00 24.69 234 SER A CA 1
ATOM 1794 C C . SER A 1 234 ? 15.397 -48.923 13.449 1.00 24.69 234 SER A C 1
ATOM 1796 O O . SER A 1 234 ? 14.632 -49.828 13.144 1.00 24.69 234 SER A O 1
ATOM 1798 N N . SER A 1 235 ? 16.009 -48.122 12.565 1.00 25.27 235 SER A N 1
ATOM 1799 C CA . SER A 1 235 ? 16.451 -48.415 11.184 1.00 25.27 235 SER A CA 1
ATOM 1800 C C . SER A 1 235 ? 15.519 -49.139 10.192 1.00 25.27 235 SER A C 1
ATOM 1802 O O . SER A 1 235 ? 15.435 -50.364 10.194 1.00 25.27 235 SER A O 1
ATOM 1804 N N . SER A 1 236 ? 15.072 -48.406 9.167 1.00 24.31 236 SER A N 1
ATOM 1805 C CA . SER A 1 236 ? 15.230 -48.831 7.766 1.00 24.31 236 SER A CA 1
ATOM 1806 C C . SER A 1 236 ? 15.185 -47.618 6.834 1.00 24.31 236 SER A C 1
ATOM 1808 O O . SER A 1 236 ? 14.249 -46.824 6.860 1.00 24.31 236 SER A O 1
ATOM 1810 N N . SER A 1 237 ? 16.234 -47.483 6.033 1.00 25.91 237 SER A N 1
ATOM 1811 C CA . SER A 1 237 ? 16.484 -46.458 5.025 1.00 25.91 237 SER A CA 1
ATOM 1812 C C . SER A 1 237 ? 15.440 -46.434 3.906 1.00 25.91 237 SER A C 1
ATOM 1814 O O . SER A 1 237 ? 15.279 -47.429 3.201 1.00 25.91 237 SER A O 1
ATOM 1816 N N . THR A 1 238 ? 14.841 -45.276 3.629 1.00 23.47 238 THR A N 1
ATOM 1817 C CA . THR A 1 238 ? 14.483 -44.887 2.256 1.00 23.47 238 THR A CA 1
ATOM 1818 C C . THR A 1 238 ? 14.530 -43.366 2.146 1.00 23.47 238 THR A C 1
ATOM 1820 O O . THR A 1 238 ? 13.969 -42.641 2.962 1.00 23.47 238 THR A O 1
ATOM 1823 N N . SER A 1 239 ? 15.298 -42.895 1.172 1.00 28.33 239 SER A N 1
ATOM 1824 C CA . SER A 1 239 ? 15.614 -41.501 0.894 1.00 28.33 239 SER A CA 1
ATOM 1825 C C . SER A 1 239 ? 14.393 -40.710 0.421 1.00 28.33 239 SER A C 1
ATOM 1827 O O . SER A 1 239 ? 13.929 -40.902 -0.701 1.00 28.33 239 SER A O 1
ATOM 1829 N N . THR A 1 240 ? 13.953 -39.748 1.225 1.00 24.92 240 THR A N 1
ATOM 1830 C CA . THR A 1 240 ? 13.215 -38.570 0.757 1.00 24.92 240 THR A CA 1
ATOM 1831 C C . THR A 1 240 ? 13.799 -37.358 1.466 1.00 24.92 240 THR A C 1
ATOM 1833 O O . THR A 1 240 ? 13.687 -37.221 2.684 1.00 24.92 240 THR A O 1
ATOM 1836 N N . SER A 1 241 ? 14.491 -36.517 0.705 1.00 25.00 241 SER A N 1
ATOM 1837 C CA . SER A 1 241 ? 15.066 -35.254 1.155 1.00 25.00 241 SER A CA 1
ATOM 1838 C C . SER A 1 241 ? 13.957 -34.296 1.598 1.00 25.00 241 SER A C 1
ATOM 1840 O O . SER A 1 241 ? 13.344 -33.621 0.774 1.00 25.00 241 SER A O 1
ATOM 1842 N N . ASN A 1 242 ? 13.707 -34.237 2.905 1.00 23.58 242 ASN A N 1
ATOM 1843 C CA . ASN A 1 242 ? 13.095 -33.072 3.536 1.00 23.58 242 ASN A CA 1
ATOM 1844 C C . ASN A 1 242 ? 14.091 -31.905 3.443 1.00 23.58 242 ASN A C 1
ATOM 1846 O O . ASN A 1 242 ? 15.257 -32.110 3.793 1.00 23.58 242 ASN A O 1
ATOM 1850 N N . PRO A 1 243 ? 13.682 -30.691 3.038 1.00 30.06 243 PRO A N 1
ATOM 1851 C CA . PRO A 1 243 ? 14.509 -29.522 3.265 1.00 30.06 243 PRO A CA 1
ATOM 1852 C C . PRO A 1 243 ? 14.529 -29.266 4.774 1.00 30.06 243 PRO A C 1
ATOM 1854 O O . PRO A 1 243 ? 13.532 -28.885 5.389 1.00 30.06 243 PRO A O 1
ATOM 1857 N N . SER A 1 244 ? 15.673 -29.566 5.376 1.00 25.97 244 SER A N 1
ATOM 1858 C CA . SER A 1 244 ? 16.078 -29.063 6.680 1.00 25.97 244 SER A CA 1
ATOM 1859 C C . SER A 1 244 ? 15.909 -27.545 6.719 1.00 25.97 244 SER A C 1
ATOM 1861 O O . SER A 1 244 ? 16.270 -26.858 5.766 1.00 25.97 244 SER A O 1
ATOM 1863 N N . SER A 1 245 ? 15.357 -27.060 7.831 1.00 27.50 245 SER A N 1
ATOM 1864 C CA . SER A 1 245 ? 15.323 -25.651 8.227 1.00 27.50 245 SER A CA 1
ATOM 1865 C C . SER A 1 245 ? 16.630 -24.951 7.832 1.00 27.50 245 SER A C 1
ATOM 1867 O O . SER A 1 245 ? 17.687 -25.450 8.227 1.00 27.50 245 SER A O 1
ATOM 1869 N N . PRO A 1 246 ? 16.608 -23.849 7.060 1.00 32.31 246 PRO A N 1
ATOM 1870 C CA . PRO A 1 246 ? 17.821 -23.089 6.837 1.00 32.31 246 PRO A CA 1
ATOM 1871 C C . PRO A 1 246 ? 18.195 -22.414 8.158 1.00 32.31 246 PRO A C 1
ATOM 1873 O O . PRO A 1 246 ? 17.349 -21.819 8.827 1.00 32.31 246 PRO A O 1
ATOM 1876 N N . ASP A 1 247 ? 19.456 -22.554 8.553 1.00 28.52 247 ASP A N 1
ATOM 1877 C CA . ASP A 1 247 ? 20.054 -21.691 9.559 1.00 28.52 247 ASP A CA 1
ATOM 1878 C C . ASP A 1 247 ? 19.854 -20.230 9.122 1.00 28.52 247 ASP A C 1
ATOM 1880 O O . ASP A 1 247 ? 20.274 -19.824 8.038 1.00 28.52 247 ASP A O 1
ATOM 1884 N N . ASP A 1 248 ? 19.195 -19.451 9.977 1.00 36.97 248 ASP A N 1
ATOM 1885 C CA . ASP A 1 248 ? 18.700 -18.080 9.774 1.00 36.97 248 ASP A CA 1
ATOM 1886 C C . ASP A 1 248 ? 19.835 -17.021 9.767 1.00 36.97 248 ASP A C 1
ATOM 1888 O O . ASP A 1 248 ? 19.733 -15.954 10.367 1.00 36.97 248 ASP A O 1
ATOM 1892 N N . ASN A 1 249 ? 20.979 -17.350 9.152 1.00 34.78 249 ASN A N 1
ATOM 1893 C CA . ASN A 1 249 ? 22.240 -16.602 9.263 1.00 34.78 249 ASN A CA 1
ATOM 1894 C C . ASN A 1 249 ? 22.799 -16.066 7.935 1.00 34.78 249 ASN A C 1
ATOM 1896 O O . ASN A 1 249 ? 23.854 -15.427 7.941 1.00 34.78 249 ASN A O 1
ATOM 1900 N N . SER A 1 250 ? 22.145 -16.282 6.792 1.00 48.00 250 SER A N 1
ATOM 1901 C CA . SER A 1 250 ? 22.566 -15.615 5.554 1.00 48.00 250 SER A CA 1
ATOM 1902 C C . SER A 1 250 ? 21.994 -14.202 5.502 1.00 48.00 250 SER A C 1
ATOM 1904 O O . SER A 1 250 ? 20.864 -14.007 5.073 1.00 48.00 250 SER A O 1
ATOM 1906 N N . GLY A 1 251 ? 22.780 -13.224 5.957 1.00 52.81 251 GLY A N 1
ATOM 1907 C CA . GLY A 1 251 ? 22.502 -11.803 5.749 1.00 52.81 251 GLY A CA 1
ATOM 1908 C C . GLY A 1 251 ? 22.511 -11.405 4.262 1.00 52.81 251 GLY A C 1
ATOM 1909 O O . GLY A 1 251 ? 22.679 -12.260 3.387 1.00 52.81 251 GLY A O 1
ATOM 1910 N N . PRO A 1 252 ? 22.343 -10.109 3.947 1.00 54.91 252 PRO A N 1
ATOM 1911 C CA . PRO A 1 252 ? 22.346 -9.635 2.566 1.00 54.91 252 PRO A CA 1
ATOM 1912 C C . PRO A 1 252 ? 23.652 -10.031 1.857 1.00 54.91 252 PRO A C 1
ATOM 1914 O O . PRO A 1 252 ? 24.737 -9.965 2.439 1.00 54.91 252 PRO A O 1
ATOM 1917 N N . VAL A 1 253 ? 23.547 -10.457 0.599 1.00 53.81 253 VAL A N 1
ATOM 1918 C CA . VAL A 1 253 ? 24.668 -10.986 -0.183 1.00 53.81 253 VAL A CA 1
ATOM 1919 C C . VAL A 1 253 ? 25.154 -9.942 -1.182 1.00 53.81 253 VAL A C 1
ATOM 1921 O O . VAL A 1 253 ? 24.367 -9.320 -1.900 1.00 53.81 253 VAL A O 1
ATOM 1924 N N . ASP A 1 254 ? 26.476 -9.791 -1.251 1.00 54.19 254 ASP A N 1
ATOM 1925 C CA . ASP A 1 254 ? 27.157 -9.023 -2.288 1.00 54.19 254 ASP A CA 1
ATOM 1926 C C . ASP A 1 254 ? 27.416 -9.910 -3.513 1.00 54.19 254 ASP A C 1
ATOM 1928 O O . ASP A 1 254 ? 28.170 -10.880 -3.439 1.00 54.19 254 ASP A O 1
ATOM 1932 N N . GLY A 1 255 ? 26.865 -9.544 -4.672 1.00 53.50 255 GLY A N 1
ATOM 1933 C CA . GLY A 1 255 ? 27.114 -10.255 -5.932 1.00 53.50 255 GLY A CA 1
ATOM 1934 C C . GLY A 1 255 ? 26.006 -11.242 -6.317 1.00 53.50 255 GLY A C 1
ATOM 1935 O O . GLY A 1 255 ? 24.855 -11.026 -5.943 1.00 53.50 255 GLY A O 1
ATOM 1936 N N . PRO A 1 256 ? 26.298 -12.268 -7.146 1.00 54.50 256 PRO A N 1
ATOM 1937 C CA . PRO A 1 256 ? 25.290 -13.234 -7.559 1.00 54.50 256 PRO A CA 1
ATOM 1938 C C . PRO A 1 256 ? 24.733 -13.956 -6.338 1.00 54.50 256 PRO A C 1
ATOM 1940 O O . PRO A 1 256 ? 25.497 -14.353 -5.455 1.00 54.50 256 PRO A O 1
ATOM 1943 N N . LEU A 1 257 ? 23.419 -14.165 -6.307 1.00 62.28 257 LEU A N 1
ATOM 1944 C CA . LEU A 1 257 ? 22.821 -15.010 -5.281 1.00 62.28 257 LEU A CA 1
ATOM 1945 C C . LEU A 1 257 ? 23.429 -16.419 -5.376 1.00 62.28 257 LEU A C 1
ATOM 1947 O O . LEU A 1 257 ? 23.800 -16.887 -6.453 1.00 62.28 257 LEU A O 1
ATOM 1951 N N . THR A 1 258 ? 23.563 -17.116 -4.252 1.00 63.34 258 THR A N 1
ATOM 1952 C CA . THR A 1 258 ? 24.088 -18.495 -4.244 1.00 63.34 258 THR A CA 1
ATOM 1953 C C . THR A 1 258 ? 23.133 -19.470 -4.931 1.00 63.34 258 THR A C 1
ATOM 1955 O O . THR A 1 258 ? 23.554 -20.512 -5.428 1.00 63.34 258 THR A O 1
ATOM 1958 N N . THR A 1 259 ? 21.851 -19.114 -4.999 1.00 70.38 259 THR A N 1
ATOM 1959 C CA . THR A 1 259 ? 20.797 -19.858 -5.684 1.00 70.38 259 THR A CA 1
ATOM 1960 C C . THR A 1 259 ? 19.882 -18.885 -6.427 1.00 70.38 259 THR A C 1
ATOM 1962 O O . THR A 1 259 ? 19.563 -17.810 -5.924 1.00 70.38 259 THR A O 1
ATOM 1965 N N . ALA A 1 260 ? 19.521 -19.227 -7.665 1.00 76.12 260 ALA A N 1
ATOM 1966 C CA . ALA A 1 260 ? 18.585 -18.439 -8.462 1.00 76.12 260 ALA A CA 1
ATOM 1967 C C . ALA A 1 260 ? 17.144 -18.646 -7.979 1.00 76.12 260 ALA A C 1
ATOM 1969 O O . ALA A 1 260 ? 16.846 -19.727 -7.457 1.00 76.12 260 ALA A O 1
ATOM 1970 N N . PRO A 1 261 ? 16.241 -17.671 -8.204 1.00 84.94 261 PRO A N 1
ATOM 1971 C CA . PRO A 1 261 ? 14.816 -17.893 -8.040 1.00 84.94 261 PRO A CA 1
ATOM 1972 C C . PRO A 1 261 ? 14.365 -19.158 -8.795 1.00 84.94 261 PRO A C 1
ATOM 1974 O O . PRO A 1 261 ? 14.817 -19.399 -9.923 1.00 84.94 261 PRO A O 1
ATOM 1977 N N . PRO A 1 262 ? 13.486 -19.982 -8.201 1.00 87.38 262 PRO A N 1
ATOM 1978 C CA . PRO A 1 262 ? 12.927 -21.149 -8.869 1.00 87.38 262 PRO A CA 1
ATOM 1979 C C . PRO A 1 262 ? 12.226 -20.774 -10.178 1.00 87.38 262 PRO A C 1
ATOM 1981 O O . PRO A 1 262 ? 11.520 -19.768 -10.244 1.00 87.38 262 PRO A O 1
ATOM 1984 N N . ARG A 1 263 ? 12.370 -21.603 -11.215 1.00 89.44 263 ARG A N 1
ATOM 1985 C CA . ARG A 1 263 ? 11.742 -21.344 -12.519 1.00 89.44 263 ARG A CA 1
ATOM 1986 C C . ARG A 1 263 ? 10.342 -21.933 -12.617 1.00 89.44 263 ARG A C 1
ATOM 1988 O O . ARG A 1 263 ? 10.134 -23.059 -12.166 1.00 89.44 263 ARG A O 1
ATOM 1995 N N . GLY A 1 264 ? 9.411 -21.192 -13.219 1.00 88.62 264 GLY A N 1
ATOM 1996 C CA . GLY A 1 264 ? 8.054 -21.663 -13.521 1.00 88.62 264 GLY A CA 1
ATOM 1997 C C . GLY A 1 264 ? 7.221 -22.101 -12.309 1.00 88.62 264 GLY A C 1
ATOM 1998 O O . GLY A 1 264 ? 6.303 -22.903 -12.462 1.00 88.62 264 GLY A O 1
ATOM 1999 N N . THR A 1 265 ? 7.545 -21.626 -11.099 1.00 92.38 265 THR A N 1
ATOM 2000 C CA . THR A 1 265 ? 6.763 -21.944 -9.887 1.00 92.38 265 THR A CA 1
ATOM 2001 C C . THR A 1 265 ? 5.506 -21.089 -9.751 1.00 92.38 265 THR A C 1
ATOM 2003 O O . THR A 1 265 ? 4.560 -21.505 -9.089 1.00 92.38 265 THR A O 1
ATOM 2006 N N . HIS A 1 266 ? 5.500 -19.918 -10.386 1.00 95.62 266 HIS A N 1
ATOM 2007 C CA . HIS A 1 266 ? 4.383 -18.984 -10.460 1.00 95.62 266 HIS A CA 1
ATOM 2008 C C . HIS A 1 266 ? 4.326 -18.406 -11.887 1.00 95.62 266 HIS A C 1
ATOM 2010 O O . HIS A 1 266 ? 5.346 -18.416 -12.583 1.00 95.62 266 HIS A O 1
ATOM 2016 N N . PRO A 1 267 ? 3.157 -17.940 -12.356 1.00 96.69 267 PRO A N 1
ATOM 2017 C CA . PRO A 1 267 ? 3.057 -17.190 -13.600 1.00 96.69 267 PRO A CA 1
ATOM 2018 C C . PRO A 1 267 ? 3.754 -15.830 -13.471 1.00 96.69 267 PRO A C 1
ATOM 2020 O O . PRO A 1 267 ? 3.594 -15.133 -12.470 1.00 96.69 267 PRO A O 1
ATOM 2023 N N . ASN A 1 268 ? 4.461 -15.426 -14.528 1.00 96.88 268 ASN A N 1
ATOM 2024 C CA . ASN A 1 268 ? 4.981 -14.065 -14.645 1.00 96.88 268 ASN A CA 1
ATOM 2025 C C . ASN A 1 268 ? 3.829 -13.036 -14.662 1.00 96.88 268 ASN A C 1
ATOM 2027 O O . ASN A 1 268 ? 2.713 -13.382 -15.070 1.00 96.88 268 ASN A O 1
ATOM 2031 N N . PRO A 1 269 ? 4.078 -11.773 -14.264 1.00 96.94 269 PRO A N 1
ATOM 2032 C CA . PRO A 1 269 ? 3.076 -10.717 -14.342 1.00 96.94 269 PRO A CA 1
ATOM 2033 C C . PRO A 1 269 ? 2.504 -10.578 -15.753 1.00 96.94 269 PRO A C 1
ATOM 2035 O O . PRO A 1 269 ? 3.223 -10.719 -16.750 1.00 96.94 269 PRO A O 1
ATOM 2038 N N . HIS A 1 270 ? 1.207 -10.277 -15.838 1.00 96.81 270 HIS A N 1
ATOM 2039 C CA . HIS A 1 270 ? 0.556 -10.044 -17.120 1.00 96.81 270 HIS A CA 1
ATOM 2040 C C . HIS A 1 270 ? 1.246 -8.899 -17.883 1.00 96.81 270 HIS A C 1
ATOM 2042 O O . HIS A 1 270 ? 1.619 -7.889 -17.275 1.00 96.81 270 HIS A O 1
ATOM 2048 N N . PRO A 1 271 ? 1.396 -9.019 -19.218 1.00 94.19 271 PRO A N 1
ATOM 2049 C CA . PRO A 1 271 ? 2.050 -7.993 -20.014 1.00 94.19 271 PRO A CA 1
ATOM 2050 C C . PRO A 1 271 ? 1.372 -6.629 -19.880 1.00 94.19 271 PRO A C 1
ATOM 2052 O O . PRO A 1 271 ? 0.149 -6.506 -19.962 1.00 94.19 271 PRO A O 1
ATOM 2055 N N . ILE A 1 272 ? 2.198 -5.597 -19.737 1.00 93.38 272 ILE A N 1
ATOM 2056 C CA . ILE A 1 272 ? 1.777 -4.201 -19.716 1.00 93.38 272 ILE A CA 1
ATOM 2057 C C . ILE A 1 272 ? 2.201 -3.529 -21.024 1.00 93.38 272 ILE A C 1
ATOM 2059 O O . ILE A 1 272 ? 3.335 -3.665 -21.478 1.00 93.38 272 ILE A O 1
ATOM 2063 N N . THR A 1 273 ? 1.281 -2.774 -21.615 1.00 88.25 273 THR A N 1
ATOM 2064 C CA . THR A 1 273 ? 1.513 -1.879 -22.749 1.00 88.25 273 THR A CA 1
ATOM 2065 C C . THR A 1 273 ? 1.725 -0.441 -22.266 1.00 88.25 273 THR A C 1
ATOM 2067 O O . THR A 1 273 ? 1.262 -0.043 -21.192 1.00 88.25 273 THR A O 1
ATOM 2070 N N . GLY A 1 274 ? 2.424 0.366 -23.066 1.00 83.06 274 GLY A N 1
ATOM 2071 C CA . GLY A 1 274 ? 2.854 1.706 -22.657 1.00 83.06 274 GLY A CA 1
ATOM 2072 C C . GLY A 1 274 ? 4.062 1.659 -21.718 1.00 83.06 274 GLY A C 1
ATOM 2073 O O . GLY A 1 274 ? 4.909 0.773 -21.838 1.00 83.06 274 GLY A O 1
ATOM 2074 N N . THR A 1 275 ? 4.158 2.617 -20.795 1.00 86.06 275 THR A N 1
ATOM 2075 C CA . THR A 1 275 ? 5.267 2.673 -19.833 1.00 86.06 275 THR A CA 1
ATOM 2076 C C . THR A 1 275 ? 4.885 1.918 -18.570 1.00 86.06 275 THR A C 1
ATOM 2078 O O . THR A 1 275 ? 3.941 2.308 -17.886 1.00 86.06 275 THR A O 1
ATOM 2081 N N . ILE A 1 276 ? 5.632 0.861 -18.241 1.00 90.12 276 ILE A N 1
ATOM 2082 C CA . ILE A 1 276 ? 5.443 0.110 -16.994 1.00 90.12 276 ILE A CA 1
ATOM 2083 C C . ILE A 1 276 ? 5.617 1.073 -15.813 1.00 90.12 276 ILE A C 1
ATOM 2085 O O . ILE A 1 276 ? 6.691 1.670 -15.695 1.00 90.12 276 ILE A O 1
ATOM 2089 N N . PRO A 1 277 ? 4.611 1.218 -14.931 1.00 94.06 277 PRO A N 1
ATOM 2090 C CA . PRO A 1 277 ? 4.761 2.017 -13.728 1.00 94.06 277 PRO A CA 1
ATOM 2091 C C . PRO A 1 277 ? 5.935 1.519 -12.887 1.00 94.06 277 PRO A C 1
ATOM 2093 O O . PRO A 1 277 ? 6.013 0.336 -12.550 1.00 94.06 277 PRO A O 1
ATOM 2096 N N . ASN A 1 278 ? 6.873 2.408 -12.574 1.00 92.06 278 ASN A N 1
ATOM 2097 C CA . ASN A 1 278 ? 8.111 2.043 -11.899 1.00 92.06 278 ASN A CA 1
ATOM 2098 C C . ASN A 1 278 ? 8.701 3.189 -11.068 1.00 92.06 278 ASN A C 1
ATOM 2100 O O . ASN A 1 278 ? 8.365 4.365 -11.238 1.00 92.06 278 ASN A O 1
ATOM 2104 N N . ASN A 1 279 ? 9.657 2.819 -10.221 1.00 80.69 279 ASN A N 1
ATOM 2105 C CA . ASN A 1 279 ? 10.593 3.726 -9.577 1.00 80.69 279 ASN A CA 1
ATOM 2106 C C . ASN A 1 279 ? 11.946 3.618 -10.278 1.00 80.69 279 ASN A C 1
ATOM 2108 O O . ASN A 1 279 ? 12.372 2.537 -10.668 1.00 80.69 279 ASN A O 1
ATOM 2112 N N . ALA A 1 280 ? 12.632 4.750 -10.438 1.00 72.56 280 ALA A N 1
ATOM 2113 C CA . ALA A 1 280 ? 13.976 4.782 -11.023 1.00 72.56 280 ALA A CA 1
ATOM 2114 C C . ALA A 1 280 ? 15.075 4.388 -10.013 1.00 72.56 280 ALA A C 1
ATOM 2116 O O . ALA A 1 280 ? 16.227 4.176 -10.387 1.00 72.56 280 ALA A O 1
ATOM 2117 N N . ASN A 1 281 ? 14.726 4.318 -8.728 1.00 74.94 281 ASN A N 1
ATOM 2118 C CA . ASN A 1 281 ? 15.593 3.966 -7.610 1.00 74.94 281 ASN A CA 1
ATOM 2119 C C . ASN A 1 281 ? 15.045 2.732 -6.870 1.00 74.94 281 ASN A C 1
ATOM 2121 O O . ASN A 1 281 ? 13.942 2.261 -7.140 1.00 74.94 281 ASN A O 1
ATOM 2125 N N . TRP A 1 282 ? 15.810 2.212 -5.909 1.00 74.00 282 TRP A N 1
ATOM 2126 C CA . TRP A 1 282 ? 15.451 1.031 -5.108 1.00 74.00 282 TRP A CA 1
ATOM 2127 C C . TRP A 1 282 ? 14.416 1.304 -4.010 1.00 74.00 282 TRP A C 1
ATOM 2129 O O . TRP A 1 282 ? 14.431 0.665 -2.962 1.00 74.00 282 TRP A O 1
ATOM 2139 N N . THR A 1 283 ? 13.527 2.264 -4.244 1.00 79.38 283 THR A N 1
ATOM 2140 C CA . THR A 1 283 ? 12.372 2.532 -3.390 1.00 79.38 283 THR A CA 1
ATOM 2141 C C . THR A 1 283 ? 11.205 1.674 -3.862 1.00 79.38 283 THR A C 1
ATOM 2143 O O . THR A 1 283 ? 10.919 1.630 -5.063 1.00 79.38 283 THR A O 1
ATOM 2146 N N . THR A 1 284 ? 10.535 1.001 -2.928 1.00 84.44 284 THR A N 1
ATOM 2147 C CA . THR A 1 284 ? 9.299 0.249 -3.183 1.00 84.44 284 THR A CA 1
ATOM 2148 C C . THR A 1 284 ? 8.247 1.128 -3.858 1.00 84.44 284 THR A C 1
ATOM 2150 O O . THR A 1 284 ? 8.281 2.355 -3.749 1.00 84.44 284 THR A O 1
ATOM 2153 N N . LEU A 1 285 ? 7.329 0.515 -4.609 1.00 89.25 285 LEU A N 1
ATOM 2154 C CA . LEU A 1 285 ? 6.210 1.254 -5.208 1.00 89.25 285 LEU A CA 1
ATOM 2155 C C . LEU A 1 285 ? 5.014 1.344 -4.276 1.00 89.25 285 LEU A C 1
ATOM 2157 O O . LEU A 1 285 ? 4.273 2.306 -4.395 1.00 89.25 285 LEU A O 1
ATOM 2161 N N . ASP A 1 286 ? 4.784 0.326 -3.448 1.00 95.81 286 ASP A N 1
ATOM 2162 C CA . ASP A 1 286 ? 3.581 0.184 -2.612 1.00 95.81 286 ASP A CA 1
ATOM 2163 C C . ASP A 1 286 ? 2.307 0.631 -3.359 1.00 95.81 286 ASP A C 1
ATOM 2165 O O . ASP A 1 286 ? 1.679 1.628 -2.998 1.00 95.81 286 ASP A O 1
ATOM 2169 N N . PRO A 1 287 ? 2.017 0.002 -4.517 1.00 97.38 287 PRO A N 1
ATOM 2170 C CA . PRO A 1 287 ? 0.976 0.478 -5.410 1.00 97.38 287 PRO A CA 1
ATOM 2171 C C . PRO A 1 287 ? -0.409 0.386 -4.767 1.00 97.38 287 PRO A C 1
ATOM 2173 O O . PRO A 1 287 ? -0.718 -0.584 -4.088 1.00 97.38 287 PRO A O 1
ATOM 2176 N N . THR A 1 288 ? -1.295 1.319 -5.102 1.00 98.06 288 THR A N 1
ATOM 2177 C CA . THR A 1 288 ? -2.744 1.156 -4.921 1.00 98.06 288 THR A CA 1
ATOM 2178 C C . THR A 1 288 ? -3.473 1.513 -6.199 1.00 98.06 288 THR A C 1
ATOM 2180 O O . THR A 1 288 ? -3.178 2.517 -6.856 1.00 98.06 288 THR A O 1
ATOM 2183 N N . LEU A 1 289 ? -4.406 0.647 -6.571 1.00 97.12 289 LEU A N 1
ATOM 2184 C CA . LEU A 1 289 ? -5.108 0.681 -7.838 1.00 97.12 289 LEU A CA 1
ATOM 2185 C C . LEU A 1 289 ? -6.587 0.963 -7.589 1.00 97.12 289 LEU A C 1
ATOM 2187 O O . LEU A 1 289 ? -7.255 0.240 -6.852 1.00 97.12 289 LEU A O 1
ATOM 2191 N N . VAL A 1 290 ? -7.119 1.987 -8.251 1.00 96.50 290 VAL A N 1
ATOM 2192 C CA . VAL A 1 290 ? -8.525 2.374 -8.126 1.00 96.50 290 VAL A CA 1
ATOM 2193 C C . VAL A 1 290 ? -9.123 2.702 -9.489 1.00 96.50 290 VAL A C 1
ATOM 2195 O O . VAL A 1 290 ? -8.505 3.358 -10.328 1.00 96.50 290 VAL A O 1
ATOM 2198 N N . ARG A 1 291 ? -10.364 2.259 -9.707 1.00 94.62 291 ARG A N 1
ATOM 2199 C CA . ARG A 1 291 ? -11.152 2.579 -10.900 1.00 94.62 291 ARG A CA 1
ATOM 2200 C C . ARG A 1 291 ? -12.110 3.729 -10.612 1.00 94.62 291 ARG A C 1
ATOM 2202 O O . ARG A 1 291 ? -12.884 3.695 -9.648 1.00 94.62 291 ARG A O 1
ATOM 2209 N N . ARG A 1 292 ? -12.072 4.758 -11.456 1.00 94.88 292 ARG A N 1
ATOM 2210 C CA . ARG A 1 292 ? -12.979 5.899 -11.366 1.00 94.88 292 ARG A CA 1
ATOM 2211 C C . ARG A 1 292 ? -14.380 5.499 -11.824 1.00 94.88 292 ARG A C 1
ATOM 2213 O O . ARG A 1 292 ? -14.554 4.831 -12.835 1.00 94.88 292 ARG A O 1
ATOM 2220 N N . ALA A 1 293 ? -15.386 5.923 -11.068 1.00 92.06 293 ALA A N 1
ATOM 2221 C CA . ALA A 1 293 ? -16.773 5.512 -11.239 1.00 92.06 293 ALA A CA 1
ATOM 2222 C C . ALA A 1 293 ? -17.424 6.120 -12.483 1.00 92.06 293 ALA A C 1
ATOM 2224 O O . ALA A 1 293 ? -18.260 5.488 -13.116 1.00 92.06 293 ALA A O 1
ATOM 2225 N N . SER A 1 294 ? -17.059 7.362 -12.798 1.00 93.50 294 SER A N 1
ATOM 2226 C CA . SER A 1 294 ? -17.714 8.162 -13.830 1.00 93.50 294 SER A CA 1
ATOM 2227 C C . SER A 1 294 ? -17.365 7.732 -15.252 1.00 93.50 294 SER A C 1
ATOM 2229 O O . SER A 1 294 ? -18.160 7.952 -16.157 1.00 93.50 294 SER A O 1
ATOM 2231 N N . ASP A 1 295 ? -16.170 7.179 -15.461 1.00 93.62 295 ASP A N 1
ATOM 2232 C CA . ASP A 1 295 ? -15.627 6.901 -16.795 1.00 93.62 295 ASP A CA 1
ATOM 2233 C C . ASP A 1 295 ? -14.789 5.618 -16.885 1.00 93.62 295 ASP A C 1
ATOM 2235 O O . ASP A 1 295 ? -14.262 5.305 -17.948 1.00 93.62 295 ASP A O 1
ATOM 2239 N N . GLY A 1 296 ? -14.637 4.871 -15.788 1.00 92.88 296 GLY A N 1
ATOM 2240 C CA . GLY A 1 296 ? -13.858 3.637 -15.770 1.00 92.88 296 GLY A CA 1
ATOM 2241 C C . GLY A 1 296 ? -12.341 3.836 -15.847 1.00 92.88 296 GLY A C 1
ATOM 2242 O O . GLY A 1 296 ? -11.627 2.832 -15.888 1.00 92.88 296 GLY A O 1
ATOM 2243 N N . LYS A 1 297 ? -11.830 5.078 -15.824 1.00 95.81 297 LYS A N 1
ATOM 2244 C CA . LYS A 1 297 ? -10.386 5.365 -15.860 1.00 95.81 297 LYS A CA 1
ATOM 2245 C C . LYS A 1 297 ? -9.698 4.765 -14.635 1.00 95.81 297 LYS A C 1
ATOM 2247 O O . LYS A 1 297 ? -10.157 4.940 -13.505 1.00 95.81 297 LYS A O 1
ATOM 2252 N N . LEU A 1 298 ? -8.587 4.072 -14.852 1.00 97.06 298 LEU A N 1
ATOM 2253 C CA . LEU A 1 298 ? -7.767 3.511 -13.783 1.00 97.06 298 LEU A CA 1
ATOM 2254 C C . LEU A 1 298 ? -6.726 4.527 -13.322 1.00 97.06 298 LEU A C 1
ATOM 2256 O O . LEU A 1 298 ? -6.072 5.174 -14.144 1.00 97.06 298 LEU A O 1
ATOM 2260 N N . PHE A 1 299 ? -6.552 4.610 -12.007 1.00 98.00 299 PHE A N 1
ATOM 2261 C CA . PHE A 1 299 ? -5.490 5.350 -11.341 1.00 98.00 299 PHE A CA 1
ATOM 2262 C C . PHE A 1 299 ? -4.655 4.382 -10.516 1.00 98.00 299 PHE A C 1
ATOM 2264 O O . PHE A 1 299 ? -5.197 3.557 -9.781 1.00 98.00 299 PHE A O 1
ATOM 2271 N N . LEU A 1 300 ? -3.342 4.516 -10.631 1.00 98.25 300 LEU A N 1
ATOM 2272 C CA . LEU A 1 300 ? -2.366 3.803 -9.827 1.00 98.25 300 LEU A CA 1
ATOM 2273 C C . LEU A 1 300 ? -1.519 4.836 -9.087 1.00 98.25 300 LEU A C 1
ATOM 2275 O O . LEU A 1 300 ? -0.787 5.606 -9.715 1.00 98.25 300 LEU A O 1
ATOM 2279 N N . TYR A 1 301 ? -1.627 4.855 -7.764 1.00 98.25 301 TYR A N 1
ATOM 2280 C CA . TYR A 1 301 ? -0.794 5.695 -6.907 1.00 98.25 301 TYR A CA 1
ATOM 2281 C C . TYR A 1 301 ? 0.323 4.858 -6.315 1.00 98.25 301 TYR A C 1
ATOM 2283 O O . TYR A 1 301 ? 0.097 3.706 -5.950 1.00 98.25 301 TYR A O 1
ATOM 2291 N N . THR A 1 302 ? 1.524 5.423 -6.236 1.00 96.94 302 THR A N 1
ATOM 2292 C CA . THR A 1 302 ? 2.703 4.696 -5.755 1.00 96.94 302 THR A CA 1
ATOM 2293 C C . THR A 1 302 ? 3.568 5.581 -4.862 1.00 96.94 302 THR A C 1
ATOM 2295 O O . THR A 1 302 ? 3.673 6.793 -5.080 1.00 96.94 302 THR A O 1
ATOM 2298 N N . THR A 1 303 ? 4.264 4.971 -3.908 1.00 94.75 303 THR A N 1
ATOM 2299 C CA . THR A 1 303 ? 5.459 5.528 -3.268 1.00 94.75 303 THR A CA 1
ATOM 2300 C C . THR A 1 303 ? 6.497 5.909 -4.331 1.00 94.75 303 THR A C 1
ATOM 2302 O O . THR A 1 303 ? 6.731 5.175 -5.295 1.00 94.75 303 THR A O 1
ATOM 2305 N N . GLY A 1 304 ? 7.132 7.072 -4.160 1.00 86.38 304 GLY A N 1
ATOM 2306 C CA . GLY A 1 304 ? 8.199 7.564 -5.036 1.00 86.38 304 GLY A CA 1
ATOM 2307 C C . GLY A 1 304 ? 8.282 9.092 -5.063 1.00 86.38 304 GLY A C 1
ATOM 2308 O O . GLY A 1 304 ? 7.297 9.781 -4.822 1.00 86.38 304 GLY A O 1
ATOM 2309 N N . GLY A 1 305 ? 9.470 9.652 -5.314 1.00 79.25 305 GLY A N 1
ATOM 2310 C CA . GLY A 1 305 ? 9.648 11.105 -5.489 1.00 79.25 305 GLY A CA 1
ATOM 2311 C C . GLY A 1 305 ? 9.285 11.978 -4.274 1.00 79.25 305 GLY A C 1
ATOM 2312 O O . GLY A 1 305 ? 9.032 13.168 -4.436 1.00 79.25 305 GLY A O 1
ATOM 2313 N N . GLY A 1 306 ? 9.205 11.400 -3.069 1.00 83.25 306 GLY A N 1
ATOM 2314 C CA . GLY A 1 306 ? 8.851 12.081 -1.814 1.00 83.25 306 GLY A CA 1
ATOM 2315 C C . GLY A 1 306 ? 7.353 12.357 -1.625 1.00 83.25 306 GLY A C 1
ATOM 2316 O O . GLY A 1 306 ? 6.845 12.172 -0.523 1.00 83.25 306 GLY A O 1
ATOM 2317 N N . SER A 1 307 ? 6.645 12.748 -2.688 1.00 89.88 307 SER A N 1
ATOM 2318 C CA . SER A 1 307 ? 5.208 13.092 -2.674 1.00 89.88 307 SER A CA 1
ATOM 2319 C C . SER A 1 307 ? 4.319 12.091 -3.430 1.00 89.88 307 SER A C 1
ATOM 2321 O O . SER A 1 307 ? 3.152 12.378 -3.694 1.00 89.88 307 SER A O 1
ATOM 2323 N N . GLY A 1 308 ? 4.863 10.928 -3.793 1.00 92.69 308 GLY A N 1
ATOM 2324 C CA . GLY A 1 308 ? 4.196 9.869 -4.549 1.00 92.69 308 GLY A CA 1
ATOM 2325 C C . GLY A 1 308 ? 4.055 10.165 -6.045 1.00 92.69 308 GLY A C 1
ATOM 2326 O O . GLY A 1 308 ? 4.029 11.321 -6.482 1.00 92.69 308 GLY A O 1
ATOM 2327 N N . TYR A 1 309 ? 3.933 9.105 -6.843 1.00 94.88 309 TYR A N 1
ATOM 2328 C CA . TYR A 1 309 ? 3.631 9.187 -8.274 1.00 94.88 309 TYR A CA 1
ATOM 2329 C C . TYR A 1 309 ? 2.187 8.783 -8.561 1.00 94.88 309 TYR A C 1
ATOM 2331 O O . TYR A 1 309 ? 1.568 8.047 -7.793 1.00 94.88 309 TYR A O 1
ATOM 2339 N N . VAL A 1 310 ? 1.673 9.252 -9.699 1.00 97.38 310 VAL A N 1
ATOM 2340 C CA . VAL A 1 310 ? 0.364 8.861 -10.225 1.00 97.38 310 VAL A CA 1
ATOM 2341 C C . VAL A 1 310 ? 0.526 8.373 -11.652 1.00 97.38 310 VAL A C 1
ATOM 2343 O O . VAL A 1 310 ? 1.171 9.022 -12.480 1.00 97.38 310 VAL A O 1
ATOM 2346 N N . TRP A 1 311 ? -0.087 7.236 -11.940 1.00 97.56 311 TRP A N 1
ATOM 2347 C CA . TRP A 1 311 ? -0.176 6.662 -13.271 1.00 97.56 311 TRP A CA 1
ATOM 2348 C C . TRP A 1 311 ? -1.634 6.433 -13.623 1.00 97.56 311 TRP A C 1
ATOM 2350 O O . TRP A 1 311 ? -2.469 6.205 -12.747 1.00 97.56 311 TRP A O 1
ATOM 2360 N N . THR A 1 312 ? -1.949 6.489 -14.911 1.00 97.56 312 THR A N 1
ATOM 2361 C CA . THR A 1 312 ? -3.313 6.269 -15.387 1.00 97.56 312 THR A CA 1
ATOM 2362 C C . THR A 1 312 ? -3.354 5.336 -16.581 1.00 97.56 312 THR A C 1
ATOM 2364 O O . THR A 1 312 ? -2.418 5.302 -17.381 1.00 97.56 312 THR A O 1
ATOM 2367 N N . SER A 1 313 ? -4.457 4.599 -16.691 1.00 97.00 313 SER A N 1
ATOM 2368 C CA . SER A 1 313 ? -4.824 3.815 -17.868 1.00 97.00 313 SER A CA 1
ATOM 2369 C C . SER A 1 313 ? -6.285 4.116 -18.227 1.00 97.00 313 SER A C 1
ATOM 2371 O O . SER A 1 313 ? -7.111 4.235 -17.315 1.00 97.00 313 SER A O 1
ATOM 2373 N N . PRO A 1 314 ? -6.642 4.258 -19.518 1.00 94.12 314 PRO A N 1
ATOM 2374 C CA . PRO A 1 314 ? -8.000 4.624 -19.919 1.00 94.12 314 PRO A CA 1
ATOM 2375 C C . PRO A 1 314 ? -9.078 3.648 -19.437 1.00 94.12 314 PRO A C 1
ATOM 2377 O O . PRO A 1 314 ? -10.157 4.088 -19.053 1.00 94.12 314 PRO A O 1
ATOM 2380 N N . SER A 1 315 ? -8.804 2.339 -19.451 1.00 86.69 315 SER A N 1
ATOM 2381 C CA . SER A 1 315 ? -9.808 1.330 -19.076 1.00 86.69 315 SER A CA 1
ATOM 2382 C C . SER A 1 315 ? -9.264 -0.059 -18.721 1.00 86.69 315 SER A C 1
ATOM 2384 O O . SER A 1 315 ? -10.006 -0.844 -18.130 1.00 86.69 315 SER A O 1
ATOM 2386 N N . SER A 1 316 ? -8.001 -0.382 -19.025 1.00 92.69 316 SER A N 1
ATOM 2387 C CA . SER A 1 316 ? -7.465 -1.747 -18.891 1.00 92.69 316 SER A CA 1
ATOM 2388 C C . SER A 1 316 ? -6.227 -1.828 -18.001 1.00 92.69 316 SER A C 1
ATOM 2390 O O . SER A 1 316 ? -5.354 -0.958 -18.051 1.00 92.69 316 SER A O 1
ATOM 2392 N N . LEU A 1 317 ? -6.110 -2.914 -17.235 1.00 94.94 317 LEU A N 1
ATOM 2393 C CA . LEU A 1 317 ? -4.910 -3.241 -16.458 1.00 94.94 317 LEU A CA 1
ATOM 2394 C C . LEU A 1 317 ? -3.688 -3.489 -17.348 1.00 94.94 317 LEU A C 1
ATOM 2396 O O . LEU A 1 317 ? -2.562 -3.183 -16.955 1.00 94.94 317 LEU A O 1
ATOM 2400 N N . ALA A 1 318 ? -3.906 -3.960 -18.579 1.00 94.62 318 ALA A N 1
ATOM 2401 C CA . ALA A 1 318 ? -2.853 -4.111 -19.578 1.00 94.62 318 ALA A CA 1
ATOM 2402 C C . ALA A 1 318 ? -2.355 -2.761 -20.134 1.00 94.62 318 ALA A C 1
ATOM 2404 O O . ALA A 1 318 ? -1.372 -2.735 -20.870 1.00 94.62 318 ALA A O 1
ATOM 2405 N N . GLY A 1 319 ? -2.990 -1.634 -19.795 1.00 93.50 319 GLY A N 1
ATOM 2406 C CA . GLY A 1 319 ? -2.609 -0.302 -20.262 1.00 93.50 319 GLY A CA 1
ATOM 2407 C C . GLY A 1 319 ? -3.323 0.146 -21.553 1.00 93.50 319 GLY A C 1
ATOM 2408 O O . GLY A 1 319 ? -4.386 -0.386 -21.883 1.00 93.50 319 GLY A O 1
ATOM 2409 N N . PRO A 1 320 ? -2.774 1.145 -22.272 1.00 95.88 320 PRO A N 1
ATOM 2410 C CA . PRO A 1 320 ? -1.465 1.750 -22.034 1.00 95.88 320 PRO A CA 1
ATOM 2411 C C . PRO A 1 320 ? -1.418 2.571 -20.739 1.00 95.88 320 PRO A C 1
ATOM 2413 O O . PRO A 1 320 ? -2.302 3.390 -20.486 1.00 95.88 320 PRO A O 1
ATOM 2416 N N . TRP A 1 321 ? -0.370 2.374 -19.935 1.00 96.75 321 TRP A N 1
ATOM 2417 C CA . TRP A 1 321 ? -0.131 3.176 -18.730 1.00 96.75 321 TRP A CA 1
ATOM 2418 C C . TRP A 1 321 ? 0.673 4.441 -19.039 1.00 96.75 321 TRP A C 1
ATOM 2420 O O . TRP A 1 321 ? 1.652 4.407 -19.788 1.00 96.75 321 TRP A O 1
ATOM 2430 N N . THR A 1 322 ? 0.265 5.558 -18.431 1.00 95.50 322 THR A N 1
ATOM 2431 C CA . THR A 1 322 ? 0.911 6.873 -18.568 1.00 95.50 322 THR A CA 1
ATOM 2432 C C . THR A 1 322 ? 1.165 7.490 -17.198 1.00 95.50 322 THR A C 1
ATOM 2434 O O . THR A 1 322 ? 0.244 7.576 -16.383 1.00 95.50 322 THR A O 1
ATOM 2437 N N . LYS A 1 323 ? 2.399 7.947 -16.952 1.00 94.38 323 LYS A N 1
ATOM 2438 C CA . LYS A 1 323 ? 2.754 8.717 -15.752 1.00 94.38 323 LYS A CA 1
ATOM 2439 C C . LYS A 1 323 ? 2.222 10.142 -15.869 1.00 94.38 323 LYS A C 1
ATOM 2441 O O . LYS A 1 323 ? 2.439 10.781 -16.897 1.00 94.38 323 LYS A O 1
ATOM 2446 N N . LEU A 1 324 ? 1.576 10.649 -14.825 1.00 93.62 324 LEU A N 1
ATOM 2447 C CA . LEU A 1 324 ? 1.220 12.065 -14.739 1.00 93.62 324 LEU A CA 1
ATOM 2448 C C . LEU A 1 324 ? 2.429 12.898 -14.287 1.00 93.62 324 LEU A C 1
ATOM 2450 O O . LEU A 1 324 ? 3.330 12.393 -13.613 1.00 93.62 324 LEU A O 1
ATOM 2454 N N . GLN A 1 325 ? 2.461 14.171 -14.683 1.00 92.00 325 GLN A N 1
ATOM 2455 C CA . GLN A 1 325 ? 3.552 15.081 -14.325 1.00 92.00 325 GLN A CA 1
ATOM 2456 C C . GLN A 1 325 ? 3.483 15.477 -12.845 1.00 92.00 325 GLN A C 1
ATOM 2458 O O . GLN A 1 325 ? 4.511 15.599 -12.176 1.00 92.00 325 GLN A O 1
ATOM 2463 N N . GLU A 1 326 ? 2.272 15.673 -12.337 1.00 93.25 326 GLU A N 1
ATOM 2464 C CA . GLU A 1 326 ? 1.996 16.033 -10.958 1.00 93.25 326 GLU A CA 1
ATOM 2465 C C . GLU A 1 326 ? 2.096 14.828 -10.010 1.00 93.25 326 GLU A C 1
ATOM 2467 O O . GLU A 1 326 ? 1.795 13.683 -10.353 1.00 93.25 326 GLU A O 1
ATOM 2472 N N . SER A 1 327 ? 2.510 15.108 -8.774 1.00 91.88 327 SER A N 1
ATOM 2473 C CA . SER A 1 327 ? 2.624 14.118 -7.702 1.00 91.88 327 SER A CA 1
ATOM 2474 C C . SER A 1 327 ? 1.267 13.744 -7.099 1.00 91.88 327 SER A C 1
ATOM 2476 O O . SER A 1 327 ? 0.285 14.478 -7.214 1.00 91.88 327 SER A O 1
ATOM 2478 N N . MET A 1 328 ? 1.229 12.604 -6.406 1.00 94.19 328 MET A N 1
ATOM 2479 C CA . MET A 1 328 ? 0.039 12.102 -5.707 1.00 94.19 328 MET A CA 1
ATOM 2480 C C . MET A 1 328 ? -0.518 13.114 -4.697 1.00 94.19 328 MET A C 1
ATOM 2482 O O . MET A 1 328 ? -1.721 13.383 -4.685 1.00 94.19 328 MET A O 1
ATOM 2486 N N . VAL A 1 329 ? 0.360 13.692 -3.875 1.00 89.81 329 VAL A N 1
ATOM 2487 C CA . VAL A 1 329 ? 0.056 14.833 -2.998 1.00 89.81 329 VAL A CA 1
ATOM 2488 C C . VAL A 1 329 ? 0.828 16.074 -3.466 1.00 89.81 329 VAL A C 1
ATOM 2490 O O . VAL A 1 329 ? 1.794 15.930 -4.221 1.00 89.81 329 VAL A O 1
ATOM 2493 N N . PRO A 1 330 ? 0.443 17.302 -3.050 1.00 85.94 330 PRO A N 1
ATOM 2494 C CA . PRO A 1 330 ? 1.203 18.505 -3.384 1.00 85.94 330 PRO A CA 1
ATOM 2495 C C . PRO A 1 330 ? 2.701 18.344 -3.102 1.00 85.94 330 PRO A C 1
ATOM 2497 O O . PRO A 1 330 ? 3.091 17.855 -2.039 1.00 85.94 330 PRO A O 1
ATOM 2500 N N . LYS A 1 331 ? 3.538 18.764 -4.058 1.00 79.12 331 LYS A N 1
ATOM 2501 C CA . LYS A 1 331 ? 4.997 18.618 -3.969 1.00 79.12 331 LYS A CA 1
ATOM 2502 C C . LYS A 1 331 ? 5.522 19.225 -2.663 1.00 79.12 331 LYS A C 1
ATOM 2504 O O . LYS A 1 331 ? 5.174 20.352 -2.315 1.00 79.12 331 LYS A O 1
ATOM 2509 N N . GLY A 1 332 ? 6.372 18.477 -1.962 1.00 73.38 332 GLY A N 1
ATOM 2510 C CA . GLY A 1 332 ? 6.936 18.861 -0.662 1.00 73.38 332 GLY A CA 1
ATOM 2511 C C . GLY A 1 332 ? 6.168 18.299 0.538 1.00 73.38 332 GLY A C 1
ATOM 2512 O O . GLY A 1 332 ? 6.700 18.294 1.645 1.00 73.38 332 GLY A O 1
ATOM 2513 N N . ILE A 1 333 ? 4.963 17.760 0.329 1.00 81.69 333 ILE A N 1
ATOM 2514 C CA . ILE A 1 333 ? 4.280 16.940 1.332 1.00 81.69 333 ILE A CA 1
ATOM 2515 C C . ILE A 1 333 ? 4.784 15.505 1.195 1.00 81.69 333 ILE A C 1
ATOM 2517 O O . ILE A 1 333 ? 4.731 14.930 0.107 1.00 81.69 333 ILE A O 1
ATOM 2521 N N . GLN A 1 334 ? 5.273 14.929 2.294 1.00 85.38 334 GLN A N 1
ATOM 2522 C CA . GLN A 1 334 ? 5.689 13.532 2.313 1.00 85.38 334 GLN A CA 1
ATOM 2523 C C . GLN A 1 334 ? 4.472 12.611 2.226 1.00 85.38 334 GLN A C 1
ATOM 2525 O O . GLN A 1 334 ? 3.513 12.768 2.988 1.00 85.38 334 GLN A O 1
ATOM 2530 N N . ALA A 1 335 ? 4.541 11.631 1.329 1.00 90.25 335 ALA A N 1
ATOM 2531 C CA . ALA A 1 335 ? 3.562 10.562 1.253 1.00 90.25 335 ALA A CA 1
ATOM 2532 C C . ALA A 1 335 ? 4.174 9.272 0.693 1.00 90.25 335 ALA A C 1
ATOM 2534 O O . ALA A 1 335 ? 4.929 9.303 -0.282 1.00 90.25 335 ALA A O 1
ATOM 2535 N N . GLY A 1 336 ? 3.816 8.147 1.304 1.00 94.12 336 GLY A N 1
ATOM 2536 C CA . GLY A 1 336 ? 4.153 6.795 0.860 1.00 94.12 336 GLY A CA 1
ATOM 2537 C C . GLY A 1 336 ? 2.999 5.832 1.128 1.00 94.12 336 GLY A C 1
ATOM 2538 O O . GLY A 1 336 ? 1.980 6.250 1.690 1.00 94.12 336 GLY A O 1
ATOM 2539 N N . ALA A 1 337 ? 3.173 4.585 0.684 1.00 96.19 337 ALA A N 1
ATOM 2540 C CA . ALA A 1 337 ? 2.252 3.461 0.853 1.00 96.19 337 ALA A CA 1
ATOM 2541 C C . ALA A 1 337 ? 0.773 3.875 0.777 1.00 96.19 337 ALA A C 1
ATOM 2543 O O . ALA A 1 337 ? 0.037 3.743 1.761 1.00 96.19 337 ALA A O 1
ATOM 2544 N N . PRO A 1 338 ? 0.351 4.493 -0.344 1.00 97.88 338 PRO A N 1
ATOM 2545 C CA . PRO A 1 338 ? -1.011 4.966 -0.468 1.00 97.88 338 PRO A CA 1
ATOM 2546 C C . PRO A 1 338 ? -1.999 3.804 -0.510 1.00 97.88 338 PRO A C 1
ATOM 2548 O O . PRO A 1 338 ? -1.735 2.777 -1.123 1.00 97.88 338 PRO A O 1
ATOM 2551 N N . ASP A 1 339 ? -3.185 4.029 0.037 1.00 98.31 339 ASP A N 1
ATOM 2552 C CA . ASP A 1 339 ? -4.342 3.152 -0.090 1.00 98.31 339 ASP A CA 1
ATOM 2553 C C . ASP A 1 339 ? -5.566 3.985 -0.462 1.00 98.31 339 ASP A C 1
ATOM 2555 O O . ASP A 1 339 ? -5.966 4.888 0.281 1.00 98.31 339 ASP A O 1
ATOM 2559 N N . VAL A 1 340 ? -6.123 3.742 -1.653 1.00 98.06 340 VAL A N 1
ATOM 2560 C CA . VAL A 1 340 ? -7.196 4.562 -2.220 1.00 98.06 340 VAL A CA 1
ATOM 2561 C C . VAL A 1 340 ? -8.471 3.755 -2.395 1.00 98.06 340 VAL A C 1
ATOM 2563 O O . VAL A 1 340 ? -8.530 2.781 -3.139 1.00 98.06 340 VAL A O 1
ATOM 2566 N N . HIS A 1 341 ? -9.546 4.243 -1.782 1.00 96.00 341 HIS A N 1
ATOM 2567 C CA . HIS A 1 341 ? -10.856 3.611 -1.809 1.00 96.00 341 HIS A CA 1
ATOM 2568 C C . HIS A 1 341 ? -11.928 4.531 -2.379 1.00 96.00 341 HIS A C 1
ATOM 2570 O O . HIS A 1 341 ? -12.057 5.701 -2.010 1.00 96.00 341 HIS A O 1
ATOM 2576 N N . ARG A 1 342 ? -12.791 3.959 -3.221 1.00 94.94 342 ARG A N 1
ATOM 2577 C CA . ARG A 1 342 ? -14.070 4.576 -3.580 1.00 94.94 342 ARG A CA 1
ATOM 2578 C C . ARG A 1 342 ? -15.012 4.517 -2.377 1.00 94.94 342 ARG A C 1
ATOM 2580 O O . ARG A 1 342 ? -15.392 3.435 -1.930 1.00 94.94 342 ARG A O 1
ATOM 2587 N N . TRP A 1 343 ? -15.424 5.676 -1.872 1.00 94.12 343 TRP A N 1
ATOM 2588 C CA . TRP A 1 343 ? -16.404 5.764 -0.790 1.00 94.12 343 TRP A CA 1
ATOM 2589 C C . TRP A 1 343 ? -17.843 5.729 -1.321 1.00 94.12 343 TRP A C 1
ATOM 2591 O O . TRP A 1 343 ? -18.691 4.990 -0.811 1.00 94.12 343 TRP A O 1
ATOM 2601 N N . ASN A 1 344 ? -18.106 6.511 -2.366 1.00 91.38 344 ASN A N 1
ATOM 2602 C CA . ASN A 1 344 ? -19.355 6.536 -3.127 1.00 91.38 344 ASN A CA 1
ATOM 2603 C C . ASN A 1 344 ? -19.059 6.989 -4.571 1.00 91.38 344 ASN A C 1
ATOM 2605 O O . ASN A 1 344 ? -17.902 7.036 -4.980 1.00 91.38 344 ASN A O 1
ATOM 2609 N N . ASP A 1 345 ? -20.084 7.312 -5.356 1.00 88.94 345 ASP A N 1
ATOM 2610 C CA . ASP A 1 345 ? -19.946 7.683 -6.775 1.00 88.94 345 ASP A CA 1
ATOM 2611 C C . ASP A 1 345 ? -19.156 8.977 -7.019 1.00 88.94 345 ASP A C 1
ATOM 2613 O O . ASP A 1 345 ? -18.684 9.214 -8.126 1.00 88.94 345 ASP A O 1
ATOM 2617 N N . THR A 1 346 ? -19.000 9.810 -5.991 1.00 89.56 346 THR A N 1
ATOM 2618 C CA . THR A 1 346 ? -18.432 11.165 -6.088 1.00 89.56 346 THR A CA 1
ATOM 2619 C C . THR A 1 346 ? -17.307 11.426 -5.094 1.00 89.56 346 THR A C 1
ATOM 2621 O O . THR A 1 346 ? -16.775 12.529 -5.054 1.00 89.56 346 THR A O 1
ATOM 2624 N N . THR A 1 347 ? -16.978 10.462 -4.233 1.00 96.44 347 THR A N 1
ATOM 2625 C CA . THR A 1 347 ? -16.011 10.641 -3.146 1.00 96.44 347 THR A CA 1
ATOM 2626 C C . THR A 1 347 ? -15.079 9.445 -3.071 1.00 96.44 347 THR A C 1
ATOM 2628 O O . THR A 1 347 ? -15.515 8.295 -2.978 1.00 96.44 347 THR A O 1
ATOM 2631 N N . TYR A 1 348 ? -13.792 9.752 -3.031 1.00 98.38 348 TYR A N 1
ATOM 2632 C CA . TYR A 1 348 ? -12.679 8.844 -2.824 1.00 98.38 348 TYR A CA 1
ATOM 2633 C C . TYR A 1 348 ? -11.937 9.244 -1.557 1.00 98.38 348 TYR A C 1
ATOM 2635 O O . TYR A 1 348 ? -11.865 10.430 -1.221 1.00 98.38 348 TYR A O 1
ATOM 2643 N N . ILE A 1 349 ? -11.389 8.253 -0.867 1.00 98.50 349 ILE A N 1
ATOM 2644 C CA . ILE A 1 349 ? -10.576 8.423 0.334 1.00 98.50 349 ILE A CA 1
ATOM 2645 C C . ILE A 1 349 ? -9.203 7.838 0.038 1.00 98.50 349 ILE A C 1
ATOM 2647 O O . ILE A 1 349 ? -9.117 6.753 -0.528 1.00 98.50 349 ILE A O 1
ATOM 2651 N N . MET A 1 350 ? -8.157 8.560 0.415 1.00 98.62 350 MET A N 1
ATOM 2652 C CA . MET A 1 350 ? -6.780 8.082 0.388 1.00 98.62 350 MET A CA 1
ATOM 2653 C C . MET A 1 350 ? -6.232 8.085 1.806 1.00 98.62 350 MET A C 1
ATOM 2655 O O . MET A 1 350 ? -6.324 9.110 2.487 1.00 98.62 350 MET A O 1
ATOM 2659 N N . PHE A 1 351 ? -5.619 6.982 2.211 1.00 98.69 351 PHE A N 1
ATOM 2660 C CA . PHE A 1 351 ? -4.693 6.946 3.335 1.00 98.69 351 PHE A CA 1
ATOM 2661 C C . PHE A 1 351 ? -3.273 6.898 2.792 1.00 98.69 351 PHE A C 1
ATOM 2663 O O . PHE A 1 351 ? -3.024 6.244 1.788 1.00 98.69 351 PHE A O 1
ATOM 2670 N N . HIS A 1 352 ? -2.349 7.604 3.427 1.00 97.94 352 HIS A N 1
ATOM 2671 C CA . HIS A 1 352 ? -0.925 7.488 3.124 1.00 97.94 352 HIS A CA 1
ATOM 2672 C C . HIS A 1 352 ? -0.121 7.692 4.405 1.00 97.94 352 HIS A C 1
ATOM 2674 O O . HIS A 1 352 ? -0.571 8.414 5.305 1.00 97.94 352 HIS A O 1
ATOM 2680 N N . ASN A 1 353 ? 1.067 7.096 4.503 1.00 95.38 353 ASN A N 1
ATOM 2681 C CA . ASN A 1 353 ? 1.941 7.363 5.643 1.00 95.38 353 ASN A CA 1
ATOM 2682 C C . ASN A 1 353 ? 2.704 8.688 5.470 1.00 95.38 353 ASN A C 1
ATOM 2684 O O . ASN A 1 353 ? 2.881 9.202 4.360 1.00 95.38 353 ASN A O 1
ATOM 2688 N N . SER A 1 354 ? 3.133 9.258 6.592 1.00 89.81 354 SER A N 1
ATOM 2689 C CA . SER A 1 354 ? 3.978 10.447 6.692 1.00 89.81 354 SER A CA 1
ATOM 2690 C C . SER A 1 354 ? 4.822 10.377 7.961 1.00 89.81 354 SER A C 1
ATOM 2692 O O . SER A 1 354 ? 4.303 10.052 9.027 1.00 89.81 354 SER A O 1
ATOM 2694 N N . HIS A 1 355 ? 6.098 10.740 7.854 1.00 86.12 355 HIS A N 1
ATOM 2695 C CA . HIS A 1 355 ? 7.062 10.800 8.960 1.00 86.12 355 HIS A CA 1
ATOM 2696 C C . HIS A 1 355 ? 7.242 12.241 9.472 1.00 86.12 355 HIS A C 1
ATOM 2698 O O . HIS A 1 355 ? 8.204 12.576 10.156 1.00 86.12 355 HIS A O 1
ATOM 2704 N N . ALA A 1 356 ? 6.326 13.146 9.111 1.00 83.38 356 ALA A N 1
ATOM 2705 C CA . ALA A 1 356 ? 6.416 14.556 9.486 1.00 83.38 356 ALA A CA 1
ATOM 2706 C C . ALA A 1 356 ? 5.918 14.848 10.916 1.00 83.38 356 ALA A C 1
ATOM 2708 O O . ALA A 1 356 ? 6.138 15.949 11.431 1.00 83.38 356 ALA A O 1
ATOM 2709 N N . TYR A 1 357 ? 5.212 13.909 11.554 1.00 81.69 357 TYR A N 1
ATOM 2710 C CA . TYR A 1 357 ? 4.624 14.121 12.875 1.00 81.69 357 TYR A CA 1
ATOM 2711 C C . TYR A 1 357 ? 5.636 13.840 13.989 1.00 81.69 357 TYR A C 1
ATOM 2713 O O . TYR A 1 357 ? 6.173 12.746 14.104 1.00 81.69 357 TYR A O 1
ATOM 2721 N N . ASN A 1 358 ? 5.867 14.822 14.864 1.00 83.75 358 ASN A N 1
ATOM 2722 C CA . ASN A 1 358 ? 6.795 14.662 15.978 1.00 83.75 358 ASN A CA 1
ATOM 2723 C C . ASN A 1 358 ? 6.064 14.166 17.231 1.00 83.75 358 ASN A C 1
ATOM 2725 O O . ASN A 1 358 ? 5.577 14.963 18.033 1.00 83.75 358 ASN A O 1
ATOM 2729 N N . TYR A 1 359 ? 6.034 12.850 17.433 1.00 82.12 359 TYR A N 1
ATOM 2730 C CA . TYR A 1 359 ? 5.389 12.228 18.594 1.00 82.12 359 TYR A CA 1
ATOM 2731 C C . TYR A 1 359 ? 5.946 12.700 19.943 1.00 82.12 359 TYR A C 1
ATOM 2733 O O . TYR A 1 359 ? 5.204 12.810 20.919 1.00 82.12 359 TYR A O 1
ATOM 2741 N N . SER A 1 360 ? 7.234 13.032 20.011 1.00 82.50 360 SER A N 1
ATOM 2742 C CA . SER A 1 360 ? 7.851 13.490 21.255 1.00 82.50 360 SER A CA 1
ATOM 2743 C C . SER A 1 360 ? 7.363 14.883 21.658 1.00 82.50 360 SER A C 1
ATOM 2745 O O . SER A 1 360 ? 6.917 15.085 22.786 1.00 82.50 360 SER A O 1
ATOM 2747 N N . LEU A 1 361 ? 7.370 15.833 20.719 1.00 81.44 361 LEU A N 1
ATOM 2748 C CA . LEU A 1 361 ? 6.941 17.212 20.968 1.00 81.44 361 LEU A CA 1
ATOM 2749 C C . LEU A 1 361 ? 5.419 17.361 21.014 1.00 81.44 361 LEU A C 1
ATOM 2751 O O . LEU A 1 361 ? 4.908 18.149 21.806 1.00 81.44 361 LEU A O 1
ATOM 2755 N N . SER A 1 362 ? 4.701 16.650 20.145 1.00 83.19 362 SER A N 1
ATOM 2756 C CA . SER A 1 362 ? 3.259 16.831 19.964 1.00 83.19 362 SER A CA 1
ATOM 2757 C C . SER A 1 362 ? 2.415 15.917 20.848 1.00 83.19 362 SER A C 1
ATOM 2759 O O . SER A 1 362 ? 1.321 16.320 21.233 1.00 83.19 362 SER A O 1
ATOM 2761 N N . ALA A 1 363 ? 2.915 14.728 21.199 1.00 85.69 363 ALA A N 1
ATOM 2762 C CA . ALA A 1 363 ? 2.188 13.742 22.003 1.00 85.69 363 ALA A CA 1
ATOM 2763 C C . ALA A 1 363 ? 2.906 13.362 23.314 1.00 85.69 363 ALA A C 1
ATOM 2765 O O . ALA A 1 363 ? 2.415 12.519 24.061 1.00 85.69 363 ALA A O 1
ATOM 2766 N N . GLY A 1 364 ? 4.056 13.976 23.622 1.00 86.75 364 GLY A N 1
ATOM 2767 C CA . GLY A 1 364 ? 4.792 13.722 24.864 1.00 86.75 364 GLY A CA 1
ATOM 2768 C C . GLY A 1 364 ? 5.415 12.326 24.947 1.00 86.75 364 GLY A C 1
ATOM 2769 O O . GLY A 1 364 ? 5.711 11.852 26.044 1.00 86.75 364 GLY A O 1
ATOM 2770 N N . VAL A 1 365 ? 5.604 11.648 23.810 1.00 92.44 365 VAL A N 1
ATOM 2771 C CA . VAL A 1 365 ? 6.204 10.311 23.778 1.00 92.44 365 VAL A CA 1
ATOM 2772 C C . VAL A 1 365 ? 7.683 10.408 24.152 1.00 92.44 365 VAL A C 1
ATOM 2774 O O . VAL A 1 365 ? 8.470 11.105 23.509 1.00 92.44 365 VAL A O 1
ATOM 2777 N N . THR A 1 366 ? 8.062 9.706 25.219 1.00 90.69 366 THR A N 1
ATOM 2778 C CA . THR A 1 366 ? 9.426 9.721 25.770 1.00 90.69 366 THR A CA 1
ATOM 2779 C C . THR A 1 366 ? 10.302 8.590 25.250 1.00 90.69 366 THR A C 1
ATOM 2781 O O . THR A 1 366 ? 11.514 8.621 25.453 1.00 90.69 366 THR A O 1
ATOM 2784 N N . ASN A 1 367 ? 9.717 7.589 24.586 1.00 89.56 367 ASN A N 1
ATOM 2785 C CA . ASN A 1 367 ? 10.501 6.537 23.959 1.00 89.56 367 ASN A CA 1
ATOM 2786 C C . ASN A 1 367 ? 11.302 7.141 22.786 1.00 89.56 367 ASN A C 1
ATOM 2788 O O . ASN A 1 367 ? 10.688 7.724 21.889 1.00 89.56 367 ASN A O 1
ATOM 2792 N N . PRO A 1 368 ? 12.643 7.014 22.772 1.00 81.19 368 PRO A N 1
ATOM 2793 C CA . PRO A 1 368 ? 13.481 7.596 21.724 1.00 81.19 368 PRO A CA 1
ATOM 2794 C C . PRO A 1 368 ? 13.193 7.025 20.331 1.00 81.19 368 PRO A C 1
ATOM 2796 O O . PRO A 1 368 ? 13.465 7.700 19.343 1.00 81.19 368 PRO A O 1
ATOM 2799 N N . GLU A 1 369 ? 12.613 5.823 20.235 1.00 84.31 369 GLU A N 1
ATOM 2800 C CA . GLU A 1 369 ? 12.252 5.224 18.948 1.00 84.31 369 GLU A CA 1
ATOM 2801 C C . GLU A 1 369 ? 11.260 6.071 18.152 1.00 84.31 369 GLU A C 1
ATOM 2803 O O . GLU A 1 369 ? 11.347 6.125 16.930 1.00 84.31 369 GLU A O 1
ATOM 2808 N N . ALA A 1 370 ? 10.391 6.817 18.838 1.00 80.50 370 ALA A N 1
ATOM 2809 C CA . ALA A 1 370 ? 9.369 7.667 18.229 1.00 80.50 370 ALA A CA 1
ATOM 2810 C C . ALA A 1 370 ? 9.925 8.868 17.432 1.00 80.50 370 ALA A C 1
ATOM 2812 O O . ALA A 1 370 ? 9.152 9.694 16.948 1.00 80.50 370 ALA A O 1
ATOM 2813 N N . GLN A 1 371 ? 11.252 9.013 17.355 1.00 76.75 371 GLN A N 1
ATOM 2814 C CA . GLN A 1 371 ? 11.953 10.060 16.607 1.00 76.75 371 GLN A CA 1
ATOM 2815 C C . GLN A 1 371 ? 12.743 9.515 15.410 1.00 76.75 371 GLN A C 1
ATOM 2817 O O . GLN A 1 371 ? 13.360 10.299 14.687 1.00 76.75 371 GLN A O 1
ATOM 2822 N N . PHE A 1 372 ? 12.794 8.194 15.226 1.00 78.25 372 PHE A N 1
ATOM 2823 C CA . PHE A 1 372 ? 13.502 7.605 14.099 1.00 78.25 372 PHE A CA 1
ATOM 2824 C C . PHE A 1 372 ? 12.551 7.329 12.943 1.00 78.25 372 PHE A C 1
ATOM 2826 O O . PHE A 1 372 ? 11.452 6.824 13.141 1.00 78.25 372 PHE A O 1
ATOM 2833 N N . ASN A 1 373 ? 13.047 7.554 11.727 1.00 72.81 373 ASN A N 1
ATOM 2834 C CA . ASN A 1 373 ? 12.323 7.361 10.470 1.00 72.81 373 ASN A CA 1
ATOM 2835 C C . ASN A 1 373 ? 11.717 5.957 10.273 1.00 72.81 373 ASN A C 1
ATOM 2837 O O . ASN A 1 373 ? 10.837 5.775 9.443 1.00 72.81 373 ASN A O 1
ATOM 2841 N N . TRP A 1 374 ? 12.198 4.946 10.993 1.00 79.25 374 TRP A N 1
ATOM 2842 C CA . TRP A 1 374 ? 11.664 3.586 10.950 1.00 79.25 374 TRP A CA 1
ATOM 2843 C C . TRP A 1 374 ? 10.534 3.344 11.966 1.00 79.25 374 TRP A C 1
ATOM 2845 O O . TRP A 1 374 ? 10.031 2.227 12.019 1.00 79.25 374 TRP A O 1
ATOM 2855 N N . HIS A 1 375 ? 10.137 4.342 12.772 1.00 87.06 375 HIS A N 1
ATOM 2856 C CA . HIS A 1 375 ? 9.087 4.213 13.797 1.00 87.06 375 HIS A CA 1
ATOM 2857 C C . HIS A 1 375 ? 8.344 5.520 14.158 1.00 87.06 375 HIS A C 1
ATOM 2859 O O . HIS A 1 375 ? 7.609 5.562 15.146 1.00 87.06 375 HIS A O 1
ATOM 2865 N N . ASP A 1 376 ? 8.534 6.597 13.398 1.00 87.94 376 ASP A N 1
ATOM 2866 C CA . ASP A 1 376 ? 7.885 7.905 13.584 1.00 87.94 376 ASP A CA 1
ATOM 2867 C C . ASP A 1 376 ? 6.746 8.156 12.575 1.00 87.94 376 ASP A C 1
ATOM 2869 O O . ASP A 1 376 ? 6.235 9.273 12.457 1.00 87.94 376 ASP A O 1
ATOM 2873 N N . ALA A 1 377 ? 6.335 7.119 11.838 1.00 93.19 377 ALA A N 1
ATOM 2874 C CA . ALA A 1 377 ? 5.281 7.224 10.843 1.00 93.19 377 ALA A CA 1
ATOM 2875 C C . ALA A 1 377 ? 3.915 7.520 11.482 1.00 93.19 377 ALA A C 1
ATOM 2877 O O . ALA A 1 377 ? 3.614 7.118 12.605 1.00 93.19 377 ALA A O 1
ATOM 2878 N N . SER A 1 378 ? 3.067 8.197 10.717 1.00 96.38 378 SER A N 1
ATOM 2879 C CA . SER A 1 378 ? 1.656 8.439 11.003 1.00 96.38 378 SER A CA 1
ATOM 2880 C C . SER A 1 378 ? 0.838 8.297 9.720 1.00 96.38 378 SER A C 1
ATOM 2882 O O . SER A 1 378 ? 1.366 8.495 8.627 1.00 96.38 378 SER A O 1
ATOM 2884 N N . ILE A 1 379 ? -0.456 7.996 9.834 1.00 98.62 379 ILE A N 1
ATOM 2885 C CA . ILE A 1 379 ? -1.353 7.860 8.677 1.00 98.62 379 ILE A CA 1
ATOM 2886 C C . ILE A 1 379 ? -2.182 9.134 8.504 1.00 98.62 379 ILE A C 1
ATOM 2888 O O . ILE A 1 379 ? -2.817 9.604 9.451 1.00 98.62 379 ILE A O 1
ATOM 2892 N N . ILE A 1 380 ? -2.202 9.669 7.285 1.00 98.25 380 ILE A N 1
ATOM 2893 C CA . ILE A 1 380 ? -2.962 10.858 6.890 1.00 98.25 380 ILE A CA 1
ATOM 2894 C C . ILE A 1 380 ? -4.116 10.444 5.979 1.00 98.25 380 ILE A C 1
ATOM 2896 O O . ILE A 1 380 ? -3.909 9.705 5.019 1.00 98.25 380 ILE A O 1
ATOM 2900 N N . ALA A 1 381 ? -5.316 10.955 6.254 1.00 98.38 381 ALA A N 1
ATOM 2901 C CA . ALA A 1 381 ? -6.494 10.775 5.416 1.00 98.38 381 ALA A CA 1
ATOM 2902 C C . ALA A 1 381 ? -6.713 11.990 4.498 1.00 98.38 381 ALA A C 1
ATOM 2904 O O . ALA A 1 381 ? -6.664 13.150 4.929 1.00 98.38 381 ALA A O 1
ATOM 2905 N N . ARG A 1 382 ? -7.017 11.727 3.226 1.00 97.94 382 ARG A N 1
ATOM 2906 C CA . ARG A 1 382 ? -7.381 12.728 2.213 1.00 97.94 382 ARG A CA 1
ATOM 2907 C C . ARG A 1 382 ? -8.653 12.326 1.485 1.00 97.94 382 ARG A C 1
ATOM 2909 O O . ARG A 1 382 ? -8.993 11.150 1.411 1.00 97.94 382 ARG A O 1
ATOM 2916 N N . THR A 1 383 ? -9.339 13.311 0.913 1.00 98.19 383 THR A N 1
ATOM 2917 C CA . THR A 1 383 ? -10.544 13.097 0.099 1.00 98.19 383 THR A CA 1
ATOM 2918 C C . THR A 1 383 ? -10.420 13.764 -1.261 1.00 98.19 383 THR A C 1
ATOM 2920 O O . THR A 1 383 ? -9.836 14.840 -1.370 1.00 98.19 383 THR A O 1
ATOM 2923 N N . SER A 1 384 ? -10.980 13.139 -2.291 1.00 98.06 384 SER A N 1
ATOM 2924 C CA . SER A 1 384 ? -11.071 13.685 -3.649 1.00 98.06 384 SER A CA 1
ATOM 2925 C C . SER A 1 384 ? -12.397 13.274 -4.283 1.00 98.06 384 SER A C 1
ATOM 2927 O O . SER A 1 384 ? -12.955 12.236 -3.932 1.00 98.06 384 SER A O 1
ATOM 2929 N N . SER A 1 385 ? -12.904 14.069 -5.223 1.00 96.00 385 SER A N 1
ATOM 2930 C CA . SER A 1 385 ? -14.038 13.694 -6.073 1.00 96.00 385 SER A CA 1
ATOM 2931 C C . SER A 1 385 ? -13.642 13.232 -7.475 1.00 96.00 385 SER A C 1
ATOM 2933 O O . SER A 1 385 ? -14.481 12.681 -8.185 1.00 96.00 385 SER A O 1
ATOM 2935 N N . THR A 1 386 ? -12.387 13.432 -7.889 1.00 96.19 386 THR A N 1
ATOM 2936 C CA . THR A 1 386 ? -11.954 13.211 -9.280 1.00 96.19 386 THR A CA 1
ATOM 2937 C C . THR A 1 386 ? -10.787 12.246 -9.432 1.00 96.19 386 THR A C 1
ATOM 2939 O O . THR A 1 386 ? -10.548 11.813 -10.557 1.00 96.19 386 THR A O 1
ATOM 2942 N N . LEU A 1 387 ? -10.074 11.916 -8.345 1.00 98.00 387 LEU A N 1
ATOM 2943 C CA . LEU A 1 387 ? -8.797 11.180 -8.329 1.00 98.00 387 LEU A CA 1
ATOM 2944 C C . LEU A 1 387 ? -7.606 11.932 -8.967 1.00 98.00 387 LEU A C 1
ATOM 2946 O O . LEU A 1 387 ? -6.455 11.527 -8.816 1.00 98.00 387 LEU A O 1
ATOM 2950 N N . GLU A 1 388 ? -7.813 13.068 -9.629 1.00 96.88 388 GLU A N 1
ATOM 2951 C CA . GLU A 1 388 ? -6.702 13.773 -10.280 1.00 96.88 388 GLU A CA 1
ATOM 2952 C C . GLU A 1 388 ? -5.740 14.394 -9.241 1.00 96.88 388 GLU A C 1
ATOM 2954 O O . GLU A 1 388 ? -6.187 14.842 -8.174 1.00 96.88 388 GLU A O 1
ATOM 2959 N N . PRO A 1 389 ? -4.427 14.473 -9.522 1.00 94.38 389 PRO A N 1
ATOM 2960 C CA . PRO A 1 389 ? -3.503 15.281 -8.730 1.00 94.38 389 PRO A CA 1
ATOM 2961 C C . PRO A 1 389 ? -4.040 16.696 -8.464 1.00 94.38 389 PRO A C 1
ATOM 2963 O O . PRO A 1 389 ? -4.743 17.284 -9.282 1.00 94.38 389 PRO A O 1
ATOM 2966 N N . GLY A 1 390 ? -3.752 17.241 -7.281 1.00 91.94 390 GLY A N 1
ATOM 2967 C CA . GLY A 1 390 ? -4.251 18.559 -6.859 1.00 91.94 390 GLY A CA 1
ATOM 2968 C C . GLY A 1 390 ? -5.716 18.593 -6.395 1.00 91.94 390 GLY A C 1
ATOM 2969 O O . GLY A 1 390 ? -6.105 19.540 -5.716 1.00 91.94 390 GLY A O 1
ATOM 2970 N N . SER A 1 391 ? -6.518 17.557 -6.667 1.00 94.56 391 SER A N 1
ATOM 2971 C CA . SER A 1 391 ? -7.897 17.458 -6.150 1.00 94.56 391 SER A CA 1
ATOM 2972 C C . SER A 1 391 ? -7.984 16.925 -4.712 1.00 94.56 391 SER A C 1
ATOM 2974 O O . SER A 1 391 ? -9.030 17.034 -4.069 1.00 94.56 391 SER A O 1
ATOM 2976 N N . TRP A 1 392 ? -6.900 16.332 -4.203 1.00 96.56 392 TRP A N 1
ATOM 2977 C CA . TRP A 1 392 ? -6.846 15.724 -2.876 1.00 96.56 392 TRP A CA 1
ATOM 2978 C C . TRP A 1 392 ? -6.816 16.776 -1.766 1.00 96.56 392 TRP A C 1
ATOM 2980 O O . TRP A 1 392 ? -5.796 17.423 -1.520 1.00 96.56 392 TRP A O 1
ATOM 2990 N N . ARG A 1 393 ? -7.917 16.886 -1.022 1.00 94.69 393 ARG A N 1
ATOM 2991 C CA . ARG A 1 393 ? -8.005 17.698 0.194 1.00 94.69 393 ARG A CA 1
ATOM 2992 C C . ARG A 1 393 ? -7.607 16.871 1.409 1.00 94.69 393 ARG A C 1
ATOM 2994 O O . ARG A 1 393 ? -8.194 15.817 1.657 1.00 94.69 393 ARG A O 1
ATOM 3001 N N . GLU A 1 394 ? -6.651 17.372 2.184 1.00 94.81 394 GLU A N 1
ATOM 3002 C CA . GLU A 1 394 ? -6.311 16.790 3.483 1.00 94.81 394 GLU A CA 1
ATOM 3003 C C . GLU A 1 394 ? -7.493 16.886 4.444 1.00 94.81 394 GLU A C 1
ATOM 3005 O O . GLU A 1 394 ? -8.105 17.946 4.575 1.00 94.81 394 GLU A O 1
ATOM 3010 N N . VAL A 1 395 ? -7.817 15.773 5.098 1.00 93.69 395 VAL A N 1
ATOM 3011 C CA . VAL A 1 395 ? -8.773 15.754 6.208 1.00 93.69 395 VAL A CA 1
ATOM 3012 C C . VAL A 1 395 ? -8.024 15.856 7.532 1.00 93.69 395 VAL A C 1
ATOM 3014 O O . VAL A 1 395 ? -8.420 16.629 8.399 1.00 93.69 395 VAL A O 1
ATOM 3017 N N . GLY A 1 396 ? -6.928 15.108 7.663 1.00 89.00 396 GLY A N 1
ATOM 3018 C CA . GLY A 1 396 ? -6.041 15.165 8.817 1.00 89.00 396 GLY A CA 1
ATOM 3019 C C . GLY A 1 396 ? -5.362 13.830 9.098 1.00 89.00 396 GLY A C 1
ATOM 3020 O O . GLY A 1 396 ? -5.532 12.850 8.370 1.00 89.00 396 GLY A O 1
ATOM 3021 N N . ARG A 1 397 ? -4.584 13.807 10.178 1.00 95.06 397 ARG A N 1
ATOM 3022 C CA . ARG A 1 397 ? -3.936 12.608 10.708 1.00 95.06 397 ARG A CA 1
ATOM 3023 C C . ARG A 1 397 ? -4.960 11.719 11.416 1.00 95.06 397 ARG A C 1
ATOM 3025 O O . ARG A 1 397 ? -5.851 12.214 12.103 1.00 95.06 397 ARG A O 1
ATOM 3032 N N . LEU A 1 398 ? -4.812 10.405 11.293 1.00 97.69 398 LEU A N 1
ATOM 3033 C CA . LEU A 1 398 ? -5.500 9.469 12.173 1.00 97.69 398 LEU A CA 1
ATOM 3034 C C . LEU A 1 398 ? -4.813 9.474 13.539 1.00 97.69 398 LEU A C 1
ATOM 3036 O O . LEU A 1 398 ? -3.618 9.196 13.648 1.00 97.69 398 LEU A O 1
ATOM 3040 N N . GLU A 1 399 ? -5.581 9.769 14.583 1.00 96.44 399 GLU A N 1
ATOM 3041 C CA . GLU A 1 399 ? -5.114 9.911 15.968 1.00 96.44 399 GLU A CA 1
ATOM 3042 C C . GLU A 1 399 ? -4.825 8.550 16.639 1.00 96.44 399 GLU A C 1
ATOM 3044 O O . GLU A 1 399 ? -5.318 8.256 17.722 1.00 96.44 399 GLU A O 1
ATOM 3049 N N . ILE A 1 400 ? -4.055 7.690 15.964 1.00 97.94 400 ILE A N 1
ATOM 3050 C CA . ILE A 1 400 ? -3.528 6.437 16.514 1.00 97.94 400 ILE A CA 1
ATOM 3051 C C . ILE A 1 400 ? -2.356 6.801 17.428 1.00 97.94 400 ILE A C 1
ATOM 3053 O O . ILE A 1 400 ? -1.424 7.494 16.995 1.00 97.94 400 ILE A O 1
ATOM 3057 N N . ASP A 1 401 ? -2.424 6.370 18.688 1.00 96.31 401 ASP A N 1
ATOM 3058 C CA . ASP A 1 401 ? -1.347 6.605 19.649 1.00 96.31 401 ASP A CA 1
ATOM 3059 C C . ASP A 1 401 ? -0.098 5.830 19.242 1.00 96.31 401 ASP A C 1
ATOM 3061 O O . ASP A 1 401 ? -0.175 4.721 18.722 1.00 96.31 401 ASP A O 1
ATOM 3065 N N . TRP A 1 402 ? 1.069 6.395 19.520 1.00 96.81 402 TRP A N 1
ATOM 3066 C CA . TRP A 1 402 ? 2.326 5.692 19.317 1.00 96.81 402 TRP A CA 1
ATOM 3067 C C . TRP A 1 402 ? 2.518 4.591 20.369 1.00 96.81 402 TRP A C 1
ATOM 3069 O O . TRP A 1 402 ? 2.265 4.807 21.558 1.00 96.81 402 TRP A O 1
ATOM 3079 N N . ALA A 1 403 ? 3.039 3.431 19.965 1.00 96.38 403 ALA A N 1
ATOM 3080 C CA . ALA A 1 403 ? 3.511 2.408 20.893 1.00 96.38 403 ALA A CA 1
ATOM 3081 C C . ALA A 1 403 ? 4.645 1.584 20.278 1.00 96.38 403 ALA A C 1
ATOM 3083 O O . ALA A 1 403 ? 4.559 1.187 19.128 1.00 96.38 403 ALA A O 1
ATOM 3084 N N . ALA A 1 404 ? 5.622 1.177 21.094 1.00 93.38 404 ALA A N 1
ATOM 3085 C CA . ALA A 1 404 ? 6.799 0.422 20.642 1.00 93.38 404 ALA A CA 1
ATOM 3086 C C . ALA A 1 404 ? 6.495 -0.916 19.926 1.00 93.38 404 ALA A C 1
ATOM 3088 O O . ALA A 1 404 ? 7.373 -1.525 19.325 1.00 93.38 404 ALA A O 1
ATOM 3089 N N . LYS A 1 405 ? 5.264 -1.421 20.041 1.00 93.69 405 LYS A N 1
ATOM 3090 C CA . LYS A 1 405 ? 4.854 -2.722 19.504 1.00 93.69 405 LYS A CA 1
ATOM 3091 C C . LYS A 1 405 ? 4.359 -2.666 18.053 1.00 93.69 405 LYS A C 1
ATOM 3093 O O . LYS A 1 405 ? 4.192 -3.728 17.462 1.00 93.69 405 LYS A O 1
ATOM 3098 N N . TYR A 1 406 ? 4.099 -1.489 17.490 1.00 95.69 406 TYR A N 1
ATOM 3099 C CA . TYR A 1 406 ? 3.648 -1.350 16.104 1.00 95.69 406 TYR A CA 1
ATOM 3100 C C . TYR A 1 406 ? 4.134 -0.045 15.494 1.00 95.69 406 TYR A C 1
ATOM 3102 O O . TYR A 1 406 ? 4.167 0.980 16.167 1.00 95.69 406 TYR A O 1
ATOM 3110 N N . ASN A 1 407 ? 4.388 -0.068 14.191 1.00 95.31 407 ASN A N 1
ATOM 3111 C CA . ASN A 1 407 ? 4.621 1.135 13.410 1.00 95.31 407 ASN A CA 1
ATOM 3112 C C . ASN A 1 407 ? 3.361 1.536 12.624 1.00 95.31 407 ASN A C 1
ATOM 3114 O O . ASN A 1 407 ? 2.616 0.677 12.153 1.00 95.31 407 ASN A O 1
ATOM 3118 N N . ILE A 1 408 ? 3.084 2.838 12.514 1.00 97.69 408 ILE A N 1
ATOM 3119 C CA . ILE A 1 408 ? 1.815 3.379 11.994 1.00 97.69 408 ILE A CA 1
ATOM 3120 C C . ILE A 1 408 ? 1.982 3.755 10.508 1.00 97.69 408 ILE A C 1
ATOM 3122 O O . ILE A 1 408 ? 2.000 4.929 10.136 1.00 97.69 408 ILE A O 1
ATOM 3126 N N . LEU A 1 409 ? 2.125 2.736 9.659 1.00 95.50 409 LEU A N 1
ATOM 3127 C CA . LEU A 1 409 ? 2.235 2.820 8.193 1.00 95.50 409 LEU A CA 1
ATOM 3128 C C . LEU A 1 409 ? 1.504 1.654 7.511 1.00 95.50 409 LEU A C 1
ATOM 3130 O O . LEU A 1 409 ? 0.956 0.789 8.194 1.00 95.50 409 LEU A O 1
ATOM 3134 N N . ASP A 1 410 ? 1.517 1.643 6.177 1.00 97.19 410 ASP A N 1
ATOM 3135 C CA . ASP A 1 410 ? 0.920 0.602 5.330 1.00 97.19 410 ASP A CA 1
ATOM 3136 C C . ASP A 1 410 ? -0.567 0.400 5.621 1.00 97.19 410 ASP A C 1
ATOM 3138 O O . ASP A 1 410 ? -1.043 -0.692 5.924 1.00 97.19 410 ASP A O 1
ATOM 3142 N N . ALA A 1 411 ? -1.299 1.511 5.601 1.00 97.81 411 ALA A N 1
ATOM 3143 C CA . ALA A 1 411 ? -2.724 1.521 5.869 1.00 97.81 411 ALA A CA 1
ATOM 3144 C C . ALA A 1 411 ? -3.489 0.747 4.783 1.00 97.81 411 ALA A C 1
ATOM 3146 O O . ALA A 1 411 ? -3.223 0.939 3.604 1.00 97.81 411 ALA A O 1
ATOM 3147 N N . ALA A 1 412 ? -4.481 -0.055 5.169 1.00 97.75 412 ALA A N 1
ATOM 3148 C CA . ALA A 1 412 ? -5.419 -0.684 4.241 1.00 97.75 412 ALA A CA 1
ATOM 3149 C C . ALA A 1 412 ? -6.837 -0.713 4.818 1.00 97.75 412 ALA A C 1
ATOM 3151 O O . ALA A 1 412 ? -7.070 -1.262 5.906 1.00 97.75 412 ALA A O 1
ATOM 3152 N N . LEU A 1 413 ? -7.801 -0.135 4.099 1.00 97.75 413 LEU A N 1
ATOM 3153 C CA . LEU A 1 413 ? -9.191 -0.053 4.546 1.00 97.75 413 LEU A CA 1
ATOM 3154 C C . LEU A 1 413 ? -10.017 -1.278 4.120 1.00 97.75 413 LEU A C 1
ATOM 3156 O O . LEU A 1 413 ? -10.268 -1.535 2.946 1.00 97.75 413 LEU A O 1
ATOM 3160 N N . LEU A 1 414 ? -10.605 -1.965 5.099 1.00 96.44 414 LEU A N 1
ATOM 3161 C CA . LEU A 1 414 ? -11.690 -2.918 4.885 1.00 96.44 414 LEU A CA 1
ATOM 3162 C C . LEU A 1 414 ? -13.042 -2.276 5.212 1.00 96.44 414 LEU A C 1
ATOM 3164 O O . LEU A 1 414 ? -13.345 -1.965 6.369 1.00 96.44 414 LEU A O 1
ATOM 3168 N N . ARG A 1 415 ? -13.907 -2.174 4.197 1.00 93.56 415 ARG A N 1
ATOM 3169 C CA . ARG A 1 415 ? -15.311 -1.779 4.368 1.00 93.56 415 ARG A CA 1
ATOM 3170 C C . ARG A 1 415 ? -16.234 -2.992 4.449 1.00 93.56 415 ARG A C 1
ATOM 3172 O O . ARG A 1 415 ? -16.252 -3.876 3.584 1.00 93.56 415 ARG A O 1
ATOM 3179 N N . ILE A 1 416 ? -17.071 -2.991 5.478 1.00 91.31 416 ILE A N 1
ATOM 3180 C CA . ILE A 1 416 ? -18.073 -4.016 5.753 1.00 91.31 416 ILE A CA 1
ATOM 3181 C C . ILE A 1 416 ? -19.439 -3.324 5.773 1.00 91.31 416 ILE A C 1
ATOM 3183 O O . ILE A 1 416 ? -19.709 -2.555 6.690 1.00 91.31 416 ILE A O 1
ATOM 3187 N N . PRO A 1 417 ? -20.311 -3.543 4.777 1.00 88.38 417 PRO A N 1
ATOM 3188 C CA . PRO A 1 417 ? -21.651 -2.990 4.774 1.00 88.38 417 PRO A CA 1
ATOM 3189 C C . PRO A 1 417 ? -22.498 -3.630 5.878 1.00 88.38 417 PRO A C 1
ATOM 3191 O O . PRO A 1 417 ? -22.266 -4.773 6.291 1.00 88.38 417 PRO A O 1
ATOM 3194 N N . ALA A 1 418 ? -23.509 -2.888 6.329 1.00 86.31 418 ALA A N 1
ATOM 3195 C CA . ALA A 1 418 ? -24.489 -3.390 7.282 1.00 86.31 418 ALA A CA 1
ATOM 3196 C C . ALA A 1 418 ? -25.153 -4.675 6.761 1.00 86.31 418 ALA A C 1
ATOM 3198 O O . ALA A 1 418 ? -25.373 -4.838 5.560 1.00 86.31 418 ALA A O 1
ATOM 3199 N N . GLY A 1 419 ? -25.449 -5.604 7.669 1.00 77.69 419 GLY A N 1
ATOM 3200 C CA . GLY A 1 419 ? -26.072 -6.883 7.326 1.00 77.69 419 GLY A CA 1
ATOM 3201 C C . GLY A 1 419 ? -25.167 -7.894 6.608 1.00 77.69 419 GLY A C 1
ATOM 3202 O O . GLY A 1 419 ? -25.660 -8.962 6.248 1.00 77.69 419 GLY A O 1
ATOM 3203 N N . ARG A 1 420 ? -23.857 -7.626 6.420 1.00 84.00 420 ARG A N 1
ATOM 3204 C CA . ARG A 1 420 ? -22.927 -8.634 5.860 1.00 84.00 420 ARG A CA 1
ATOM 3205 C C . ARG A 1 420 ? -22.860 -9.886 6.737 1.00 84.00 420 ARG A C 1
ATOM 3207 O O . ARG A 1 420 ? -22.883 -10.995 6.214 1.00 84.00 420 ARG A O 1
ATOM 3214 N N . ASN A 1 421 ? -22.804 -9.716 8.058 1.00 75.44 421 ASN A N 1
ATOM 3215 C CA . ASN A 1 421 ? -22.941 -10.827 8.993 1.00 75.44 421 ASN A CA 1
ATOM 3216 C C . ASN A 1 421 ? -24.432 -11.142 9.189 1.00 75.44 421 ASN A C 1
ATOM 3218 O O . ASN A 1 421 ? -25.092 -10.538 10.035 1.00 75.44 421 ASN A O 1
ATOM 3222 N N . LYS A 1 422 ? -24.957 -12.074 8.388 1.00 70.75 422 LYS A N 1
ATOM 3223 C CA . LYS A 1 422 ? -26.369 -12.493 8.431 1.00 70.75 422 LYS A CA 1
ATOM 3224 C C . LYS A 1 422 ? -26.745 -13.211 9.730 1.00 70.75 422 LYS A C 1
ATOM 3226 O O . LYS A 1 422 ? -27.921 -13.249 10.079 1.00 70.75 422 LYS A O 1
ATOM 3231 N N . SER A 1 423 ? -25.755 -13.743 10.441 1.00 70.69 423 SER A N 1
ATOM 3232 C CA . SER A 1 423 ? -25.923 -14.428 11.723 1.00 70.69 423 SER A CA 1
ATOM 3233 C C . SER A 1 423 ? -25.923 -13.463 12.917 1.00 70.69 423 SER A C 1
ATOM 3235 O O . SER A 1 423 ? -26.264 -13.860 14.032 1.00 70.69 423 SER A O 1
ATOM 3237 N N . ALA A 1 424 ? -25.545 -12.193 12.720 1.00 72.31 424 ALA A N 1
ATOM 3238 C CA . ALA A 1 424 ? -25.545 -11.196 13.785 1.00 72.31 424 ALA A CA 1
ATOM 3239 C C . ALA A 1 424 ? -26.985 -10.817 14.189 1.00 72.31 424 ALA A C 1
ATOM 3241 O O . ALA A 1 424 ? -27.802 -10.515 13.316 1.00 72.31 424 ALA A O 1
ATOM 3242 N N . PRO A 1 425 ? -27.306 -10.740 15.499 1.00 78.00 425 PRO A N 1
ATOM 3243 C CA . PRO A 1 425 ? -28.613 -10.276 15.952 1.00 78.00 425 PRO A CA 1
ATOM 3244 C C . PRO A 1 425 ? -28.937 -8.885 15.400 1.00 78.00 425 PRO A C 1
ATOM 3246 O O . PRO A 1 425 ? -28.086 -7.985 15.437 1.00 78.00 425 PRO A O 1
ATOM 3249 N N . ALA A 1 426 ? -30.168 -8.697 14.922 1.00 78.81 426 ALA A N 1
ATOM 3250 C CA . ALA A 1 426 ? -30.629 -7.416 14.398 1.00 78.81 426 ALA A CA 1
ATOM 3251 C C . ALA A 1 426 ? -30.442 -6.296 15.439 1.00 78.81 426 ALA A C 1
ATOM 3253 O O . ALA A 1 426 ? -30.805 -6.446 16.605 1.00 78.81 426 ALA A O 1
ATOM 3254 N N . GLY A 1 427 ? -29.840 -5.179 15.025 1.00 75.56 427 GLY A N 1
ATOM 3255 C CA . GLY A 1 427 ? -29.574 -4.025 15.892 1.00 75.56 427 GLY A CA 1
ATOM 3256 C C . GLY A 1 427 ? -28.294 -4.125 16.734 1.00 75.56 427 GLY A C 1
ATOM 3257 O O . GLY A 1 427 ? -27.881 -3.121 17.321 1.00 75.56 427 GLY A O 1
ATOM 3258 N N . SER A 1 428 ? -27.619 -5.282 16.756 1.00 78.56 428 SER A N 1
ATOM 3259 C CA . SER A 1 428 ? -26.311 -5.429 17.411 1.00 78.56 428 SER A CA 1
ATOM 3260 C C . SER A 1 428 ? -25.213 -4.643 16.673 1.00 78.56 428 SER A C 1
ATOM 3262 O O . SER A 1 428 ? -25.317 -4.450 15.457 1.00 78.56 428 SER A O 1
ATOM 3264 N N . PRO A 1 429 ? -24.119 -4.231 17.345 1.00 72.38 429 PRO A N 1
ATOM 3265 C CA . PRO A 1 429 ? -22.980 -3.592 16.678 1.00 72.38 429 PRO A CA 1
ATOM 3266 C C . PRO A 1 429 ? -22.419 -4.410 15.504 1.00 72.38 429 PRO A C 1
ATOM 3268 O O . PRO A 1 429 ? -22.050 -3.841 14.484 1.00 72.38 429 PRO A O 1
ATOM 3271 N N . ALA A 1 430 ? -22.440 -5.744 15.607 1.00 71.94 430 ALA A N 1
ATOM 3272 C CA . ALA A 1 430 ? -21.984 -6.653 14.555 1.00 71.94 430 ALA A CA 1
ATOM 3273 C C . ALA A 1 430 ? -22.870 -6.647 13.292 1.00 71.94 430 ALA A C 1
ATOM 3275 O O . ALA A 1 430 ? -22.416 -7.077 12.234 1.00 71.94 430 ALA A O 1
ATOM 3276 N N . SER A 1 431 ? -24.111 -6.153 13.388 1.00 76.69 431 SER A N 1
ATOM 3277 C CA . SER A 1 431 ? -25.040 -6.017 12.254 1.00 76.69 431 SER A CA 1
ATOM 3278 C C . SER A 1 431 ? -24.905 -4.684 11.500 1.00 76.69 431 SER A C 1
ATOM 3280 O O . SER A 1 431 ? -25.455 -4.540 10.406 1.00 76.69 431 SER A O 1
ATOM 3282 N N . ARG A 1 432 ? -24.170 -3.710 12.057 1.00 83.44 432 ARG A N 1
ATOM 3283 C CA . ARG A 1 432 ? -23.962 -2.380 11.461 1.00 83.44 432 ARG A CA 1
ATOM 3284 C C . ARG A 1 432 ? -22.826 -2.392 10.441 1.00 83.44 432 ARG A C 1
ATOM 3286 O O . ARG A 1 432 ? -22.028 -3.328 10.398 1.00 83.44 432 ARG A O 1
ATOM 3293 N N . ALA A 1 433 ? -22.760 -1.337 9.630 1.00 89.81 433 ALA A N 1
ATOM 3294 C CA . ALA A 1 433 ? -21.598 -1.098 8.790 1.00 89.81 433 ALA A CA 1
ATOM 3295 C C . ALA A 1 433 ? -20.354 -0.893 9.670 1.00 89.81 433 ALA A C 1
ATOM 3297 O O . ALA A 1 433 ? -20.441 -0.312 10.752 1.00 89.81 433 ALA A O 1
ATOM 3298 N N . GLN A 1 434 ? -19.212 -1.396 9.217 1.00 92.50 434 GLN A N 1
ATOM 3299 C CA . GLN A 1 434 ? -17.930 -1.260 9.897 1.00 92.50 434 GLN A CA 1
ATOM 3300 C C . GLN A 1 434 ? -16.873 -0.837 8.886 1.00 92.50 434 GLN A C 1
ATOM 3302 O O . GLN A 1 434 ? -16.825 -1.352 7.767 1.00 92.50 434 GLN A O 1
ATOM 3307 N N . ASN A 1 435 ? -16.004 0.066 9.319 1.00 96.69 435 ASN A N 1
ATOM 3308 C CA . ASN A 1 435 ? -14.799 0.444 8.606 1.00 96.69 435 ASN A CA 1
ATOM 3309 C C . ASN A 1 435 ? -13.617 0.062 9.495 1.00 96.69 435 ASN A C 1
ATOM 3311 O O . ASN A 1 435 ? -13.550 0.474 10.654 1.00 96.69 435 ASN A O 1
ATOM 3315 N N . LEU A 1 436 ? -12.731 -0.783 8.984 1.00 97.81 436 LEU A N 1
ATOM 3316 C CA . LEU A 1 436 ? -11.593 -1.315 9.725 1.00 97.81 436 LEU A CA 1
ATOM 3317 C C . LEU A 1 436 ? -10.331 -0.961 8.956 1.00 97.81 436 LEU A C 1
ATOM 3319 O O . LEU A 1 436 ? -10.224 -1.312 7.787 1.00 97.81 436 LEU A O 1
ATOM 3323 N N . LEU A 1 437 ? -9.399 -0.270 9.601 1.00 98.56 437 LEU A N 1
ATOM 3324 C CA . LEU A 1 437 ? -8.114 0.058 9.003 1.00 98.56 437 LEU A CA 1
ATOM 3325 C C . LEU A 1 437 ? -7.059 -0.880 9.566 1.00 98.56 437 LEU A C 1
ATOM 3327 O O . LEU A 1 437 ? -6.804 -0.866 10.772 1.00 98.56 437 LEU A O 1
ATOM 3331 N N . SER A 1 438 ? -6.473 -1.689 8.699 1.00 98.50 438 SER A N 1
ATOM 3332 C CA . SER A 1 438 ? -5.281 -2.459 9.032 1.00 98.50 438 SER A CA 1
ATOM 3333 C C . SER A 1 438 ? -4.039 -1.622 8.758 1.00 98.50 438 SER A C 1
ATOM 3335 O O . SER A 1 438 ? -4.057 -0.785 7.864 1.00 98.50 438 SER A O 1
ATOM 3337 N N . PHE A 1 439 ? -2.990 -1.813 9.549 1.00 98.62 439 PHE A N 1
ATOM 3338 C CA . PHE A 1 439 ? -1.705 -1.128 9.406 1.00 98.62 439 PHE A CA 1
ATOM 3339 C C . PHE A 1 439 ? -0.600 -1.955 10.076 1.00 98.62 439 PHE A C 1
ATOM 3341 O O . PHE A 1 439 ? -0.892 -2.892 10.826 1.00 98.62 439 PHE A O 1
ATOM 3348 N N . GLY A 1 440 ? 0.659 -1.601 9.849 1.00 97.19 440 GLY A N 1
ATOM 3349 C CA . GLY A 1 440 ? 1.799 -2.215 10.527 1.00 97.19 440 GLY A CA 1
ATOM 3350 C C . GLY A 1 440 ? 2.882 -2.677 9.568 1.00 97.19 440 GLY A C 1
ATOM 3351 O O . GLY A 1 440 ? 2.606 -3.127 8.459 1.00 97.19 440 GLY A O 1
ATOM 3352 N N . SER A 1 441 ? 4.118 -2.577 10.037 1.00 94.38 441 SER A N 1
ATOM 3353 C CA . SER A 1 441 ? 5.319 -2.976 9.317 1.00 94.38 441 SER A CA 1
ATOM 3354 C C . SER A 1 441 ? 6.417 -3.204 10.351 1.00 94.38 441 SER A C 1
ATOM 3356 O O . SER A 1 441 ? 6.741 -2.282 11.094 1.00 94.38 441 SER A O 1
ATOM 3358 N N . TYR A 1 442 ? 6.942 -4.429 10.437 1.00 91.12 442 TYR A N 1
ATOM 3359 C CA . TYR A 1 442 ? 7.885 -4.877 11.474 1.00 91.12 442 TYR A CA 1
ATOM 3360 C C . TYR A 1 442 ? 7.319 -4.831 12.913 1.00 91.12 442 TYR A C 1
ATOM 3362 O O . TYR A 1 442 ? 6.142 -5.107 13.149 1.00 91.12 442 TYR A O 1
ATOM 3370 N N . GLN A 1 443 ? 8.176 -4.565 13.911 1.00 91.00 443 GLN A N 1
ATOM 3371 C CA . GLN A 1 443 ? 7.913 -4.637 15.355 1.00 91.00 443 GLN A CA 1
ATOM 3372 C C . GLN A 1 443 ? 7.283 -5.965 15.789 1.00 91.00 443 GLN A C 1
ATOM 3374 O O . GLN A 1 443 ? 7.991 -6.939 16.038 1.00 91.00 443 GLN A O 1
ATOM 3379 N N . THR A 1 444 ? 5.962 -5.992 15.965 1.00 92.69 444 THR A N 1
ATOM 3380 C CA . THR A 1 444 ? 5.224 -7.212 16.318 1.00 92.69 444 THR A CA 1
ATOM 3381 C C . THR A 1 444 ? 4.206 -7.602 15.253 1.00 92.69 444 THR A C 1
ATOM 3383 O O . THR A 1 444 ? 3.363 -8.452 15.517 1.00 92.69 444 THR A O 1
ATOM 3386 N N . GLY A 1 445 ? 4.266 -6.986 14.074 1.00 93.62 445 GLY A N 1
ATOM 3387 C CA . GLY A 1 445 ? 3.454 -7.314 12.915 1.00 93.62 445 GLY A CA 1
ATOM 3388 C C . GLY A 1 445 ? 2.266 -6.375 12.721 1.00 93.62 445 GLY A C 1
ATOM 3389 O O . GLY A 1 445 ? 2.367 -5.156 12.866 1.00 93.62 445 GLY A O 1
ATOM 3390 N N . LEU A 1 446 ? 1.129 -6.955 12.343 1.00 97.69 446 LEU A N 1
ATOM 3391 C CA . LEU A 1 446 ? 0.014 -6.232 11.728 1.00 97.69 446 LEU A CA 1
ATOM 3392 C C . LEU A 1 446 ? -1.120 -5.995 12.717 1.00 97.69 446 LEU A C 1
ATOM 3394 O O . LEU A 1 446 ? -1.585 -6.924 13.377 1.00 97.69 446 LEU A O 1
ATOM 3398 N N . TYR A 1 447 ? -1.631 -4.774 12.764 1.00 98.44 447 TYR A N 1
ATOM 3399 C CA . TYR A 1 447 ? -2.706 -4.352 13.651 1.00 98.44 447 TYR A CA 1
ATOM 3400 C C . TYR A 1 447 ? -3.914 -3.866 12.858 1.00 98.44 447 TYR A C 1
ATOM 3402 O O . TYR A 1 447 ? -3.827 -3.564 11.672 1.00 98.44 447 TYR A O 1
ATOM 3410 N N . GLN A 1 448 ? -5.065 -3.803 13.523 1.00 98.38 448 GLN A N 1
ATOM 3411 C CA . GLN A 1 448 ? -6.305 -3.293 12.959 1.00 98.38 448 GLN A CA 1
ATOM 3412 C C . GLN A 1 448 ? -7.046 -2.427 13.965 1.00 98.38 448 GLN A C 1
ATOM 3414 O O . GLN A 1 448 ? -7.240 -2.816 15.121 1.00 98.38 448 GLN A O 1
ATOM 3419 N N . ILE A 1 449 ? -7.527 -1.277 13.507 1.00 98.38 449 ILE A N 1
ATOM 3420 C CA . ILE A 1 449 ? -8.252 -0.310 14.322 1.00 98.38 449 ILE A CA 1
ATOM 3421 C C . ILE A 1 449 ? -9.589 0.068 13.662 1.00 98.38 449 ILE A C 1
ATOM 3423 O O . ILE A 1 449 ? -9.650 0.237 12.442 1.00 98.38 449 ILE A O 1
ATOM 3427 N N . PRO A 1 450 ? -10.701 0.160 14.419 1.00 97.75 450 PRO A N 1
ATOM 3428 C CA . PRO A 1 450 ? -11.968 0.592 13.846 1.00 97.75 450 PRO A CA 1
ATOM 3429 C C . PRO A 1 450 ? -11.968 2.100 13.570 1.00 97.75 450 PRO A C 1
ATOM 3431 O O . PRO A 1 450 ? -11.575 2.906 14.418 1.00 97.75 450 PRO A O 1
ATOM 3434 N N . LEU A 1 451 ? -12.468 2.469 12.396 1.00 98.12 451 LEU A N 1
ATOM 3435 C CA . LEU A 1 451 ? -12.740 3.845 11.994 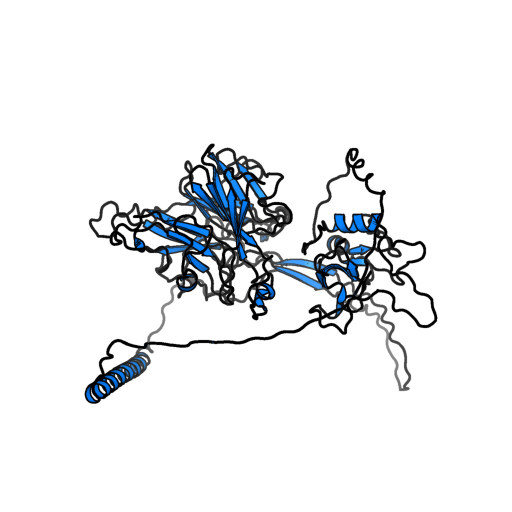1.00 98.12 451 LEU A CA 1
ATOM 3436 C C . LEU A 1 451 ? -14.228 4.166 12.144 1.00 98.12 451 LEU A C 1
ATOM 3438 O O . LEU A 1 451 ? -15.060 3.267 12.295 1.00 98.12 451 LEU A O 1
ATOM 3442 N N . ASP A 1 452 ? -14.553 5.456 12.106 1.00 94.81 452 ASP A N 1
ATOM 3443 C CA . ASP A 1 452 ? -15.933 5.937 12.102 1.00 94.81 452 ASP A CA 1
ATOM 3444 C C . ASP A 1 452 ? -16.761 5.208 11.025 1.00 94.81 452 ASP A C 1
ATOM 3446 O O . ASP A 1 452 ? -16.319 5.022 9.886 1.00 94.81 452 ASP A O 1
ATOM 3450 N N . ALA A 1 453 ? -17.938 4.717 11.420 1.00 90.81 453 ALA A N 1
ATOM 3451 C CA . ALA A 1 453 ? -18.771 3.850 10.591 1.00 90.81 453 ALA A CA 1
ATOM 3452 C C . ALA A 1 453 ? -19.448 4.605 9.435 1.00 90.81 453 ALA A C 1
ATOM 3454 O O . ALA A 1 453 ? -19.681 4.014 8.375 1.00 90.81 453 ALA A O 1
ATOM 3455 N N . ASP A 1 454 ? -19.725 5.895 9.631 1.00 90.50 454 ASP A N 1
ATOM 3456 C CA . ASP A 1 454 ? -20.439 6.737 8.676 1.00 90.50 454 ASP A CA 1
ATOM 3457 C C . ASP A 1 454 ? -19.479 7.386 7.684 1.00 90.50 454 ASP A C 1
ATOM 3459 O O . ASP A 1 454 ? -19.834 7.552 6.518 1.00 90.50 454 ASP A O 1
ATOM 3463 N N . PHE A 1 455 ? -18.260 7.736 8.110 1.00 94.25 455 PHE A N 1
ATOM 3464 C CA . PHE A 1 455 ? -17.226 8.228 7.202 1.00 94.25 455 PHE A CA 1
ATOM 3465 C C . PHE A 1 455 ? -15.804 7.968 7.737 1.00 94.25 455 PHE A C 1
ATOM 3467 O O . PHE A 1 455 ? -15.382 8.618 8.698 1.00 94.25 455 PHE A O 1
ATOM 3474 N N . PRO A 1 456 ? -15.018 7.067 7.115 1.00 96.19 456 PRO A N 1
ATOM 3475 C CA . PRO A 1 456 ? -13.824 6.485 7.728 1.00 96.19 456 PRO A CA 1
ATOM 3476 C C . PRO A 1 456 ? -12.578 7.367 7.593 1.00 96.19 456 PRO A C 1
ATOM 3478 O O . PRO A 1 456 ? -11.550 6.926 7.114 1.00 96.19 456 PRO A O 1
ATOM 3481 N N . VAL A 1 457 ? -12.639 8.627 8.008 1.00 96.62 457 VAL A N 1
ATOM 3482 C CA . VAL A 1 457 ? -11.486 9.556 7.976 1.00 96.62 457 VAL A CA 1
ATOM 3483 C C . VAL A 1 457 ? -10.974 9.914 9.372 1.00 96.62 457 VAL A C 1
ATOM 3485 O O . VAL A 1 457 ? -10.124 10.784 9.528 1.00 96.62 457 VAL A O 1
ATOM 3488 N N . LYS A 1 458 ? -11.511 9.249 10.397 1.00 96.75 458 LYS A N 1
ATOM 3489 C CA . LYS A 1 458 ? -11.134 9.376 11.806 1.00 96.75 458 LYS A CA 1
ATOM 3490 C C . LYS A 1 458 ? -11.391 8.053 12.525 1.00 96.75 458 LYS A C 1
ATOM 3492 O O . LYS A 1 458 ? -12.155 7.212 12.044 1.00 96.75 458 LYS A O 1
ATOM 3497 N N . LEU A 1 459 ? -10.770 7.886 13.687 1.00 98.25 459 LEU A N 1
ATOM 3498 C CA . LEU A 1 459 ? -10.993 6.721 14.537 1.00 98.25 459 LEU A CA 1
ATOM 3499 C C . LEU A 1 459 ? -12.440 6.663 15.046 1.00 98.25 459 LEU A C 1
ATOM 3501 O O . LEU A 1 459 ? -13.068 7.699 15.270 1.00 98.25 459 LEU A O 1
ATOM 3505 N N . ALA A 1 460 ? -12.953 5.451 15.257 1.00 96.69 460 ALA A N 1
ATOM 3506 C CA . ALA A 1 460 ? -14.209 5.256 15.974 1.00 96.69 460 ALA A CA 1
ATOM 3507 C C . ALA A 1 460 ? -14.071 5.617 17.464 1.00 96.69 460 ALA A C 1
ATOM 3509 O O . ALA A 1 460 ? -12.973 5.634 18.032 1.00 96.69 460 ALA A O 1
ATOM 3510 N N . ASP A 1 461 ? -15.203 5.803 18.141 1.00 93.94 461 ASP A N 1
ATOM 3511 C CA . ASP A 1 461 ? -15.218 5.944 19.595 1.00 93.94 461 ASP A CA 1
ATOM 3512 C C . ASP A 1 461 ? -14.541 4.743 20.270 1.00 93.94 461 ASP A C 1
ATOM 3514 O O . ASP A 1 461 ? -14.861 3.583 19.999 1.00 93.94 461 ASP A O 1
ATOM 3518 N N . LYS A 1 462 ? -13.610 5.030 21.190 1.00 95.00 462 LYS A N 1
ATOM 3519 C CA . LYS 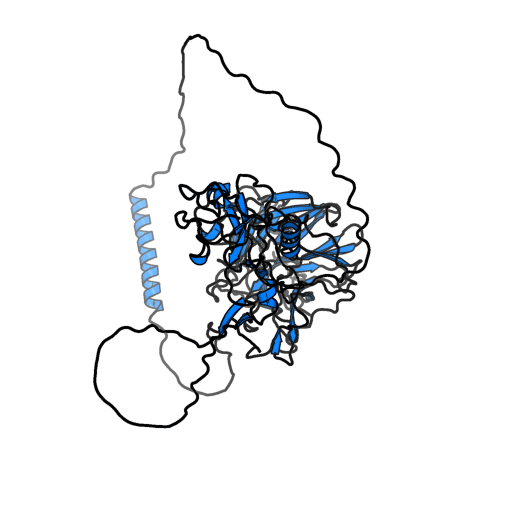A 1 462 ? -12.836 4.023 21.944 1.00 95.00 462 LYS A CA 1
ATOM 3520 C C . LYS A 1 462 ? -12.021 3.069 21.056 1.00 95.00 462 LYS A C 1
ATOM 3522 O O . LYS A 1 462 ? -11.665 1.980 21.508 1.00 95.00 462 LYS A O 1
ATOM 3527 N N . ALA A 1 463 ? -11.686 3.473 19.829 1.00 97.31 463 ALA A N 1
ATOM 3528 C CA . ALA A 1 463 ? -10.983 2.627 18.868 1.00 97.31 463 ALA A CA 1
ATOM 3529 C C . ALA A 1 463 ? -9.667 2.040 19.396 1.00 97.31 463 ALA A C 1
ATOM 3531 O O . ALA A 1 463 ? -9.417 0.856 19.189 1.00 97.31 463 ALA A O 1
ATOM 3532 N N . MET A 1 464 ? -8.876 2.817 20.146 1.00 97.19 464 MET A N 1
ATOM 3533 C CA . MET A 1 464 ? -7.620 2.341 20.744 1.00 97.19 464 MET A CA 1
ATOM 3534 C C . MET A 1 464 ? -7.826 1.143 21.681 1.00 97.19 464 MET A C 1
ATOM 3536 O O . MET A 1 464 ? -7.045 0.195 21.655 1.00 97.19 464 MET A O 1
ATOM 3540 N N . GLY A 1 465 ? -8.913 1.136 22.462 1.00 96.94 465 GLY A N 1
ATOM 3541 C CA . GLY A 1 465 ? -9.275 0.010 23.331 1.00 96.94 465 GLY A CA 1
ATOM 3542 C C . GLY A 1 465 ? -9.861 -1.190 22.581 1.00 96.94 465 GLY A C 1
ATOM 3543 O O . GLY A 1 465 ? -9.960 -2.274 23.149 1.00 96.94 465 GLY A O 1
ATOM 3544 N N . ALA A 1 466 ? -10.244 -1.004 21.317 1.00 95.81 466 ALA A N 1
ATOM 3545 C CA . ALA A 1 466 ? -10.759 -2.048 20.438 1.00 95.81 466 ALA A CA 1
ATOM 3546 C C . ALA A 1 466 ? -9.720 -2.533 19.413 1.00 95.81 466 ALA A C 1
ATOM 3548 O O . ALA A 1 466 ? -10.031 -3.420 18.623 1.00 95.81 466 ALA A O 1
ATOM 3549 N N . MET A 1 467 ? -8.511 -1.967 19.387 1.00 97.50 467 MET A N 1
ATOM 3550 C CA . MET A 1 467 ? -7.468 -2.353 18.439 1.00 97.50 467 MET A CA 1
ATOM 3551 C C . MET A 1 467 ? -7.135 -3.844 18.554 1.00 97.50 467 MET A C 1
ATOM 3553 O O . MET A 1 467 ? -7.072 -4.402 19.650 1.00 97.50 467 MET A O 1
ATOM 3557 N N . THR A 1 468 ? -6.940 -4.499 17.413 1.00 97.25 468 THR A N 1
ATOM 3558 C CA . THR A 1 468 ? -6.708 -5.943 17.336 1.00 97.25 468 THR A CA 1
ATOM 3559 C C . THR A 1 468 ? -5.375 -6.238 16.660 1.00 97.25 468 THR A C 1
ATOM 3561 O O . THR A 1 468 ? -4.997 -5.559 15.713 1.00 97.25 468 THR A O 1
ATOM 3564 N N . HIS A 1 469 ? -4.650 -7.232 17.172 1.00 97.38 469 HIS A N 1
ATOM 3565 C CA . HIS A 1 469 ? -3.392 -7.718 16.608 1.00 97.38 469 HIS A CA 1
ATOM 3566 C C . HIS A 1 469 ? -3.718 -8.882 15.667 1.00 97.38 469 HIS A C 1
ATOM 3568 O O . HIS A 1 469 ? -4.301 -9.874 16.100 1.00 97.38 469 HIS A O 1
ATOM 3574 N N . LEU A 1 470 ? -3.436 -8.724 14.376 1.00 97.31 470 LEU A N 1
ATOM 3575 C CA . LEU A 1 470 ? -3.887 -9.632 13.322 1.00 97.31 470 LEU A CA 1
ATOM 3576 C C . LEU A 1 470 ? -2.875 -10.727 12.986 1.00 97.31 470 LEU A C 1
ATOM 3578 O O . LEU A 1 470 ? -3.265 -11.871 12.752 1.00 97.31 470 LEU A O 1
ATOM 3582 N N . SER A 1 471 ? -1.596 -10.365 12.904 1.00 95.00 471 SER A N 1
ATOM 3583 C CA . SER A 1 471 ? -0.535 -11.250 12.427 1.00 95.00 471 SER A CA 1
ATOM 3584 C C . SER A 1 471 ? 0.798 -10.888 13.063 1.00 95.00 471 SER A C 1
ATOM 3586 O O . SER A 1 471 ? 1.045 -9.712 13.342 1.00 95.00 471 SER A O 1
ATOM 3588 N N . ARG A 1 472 ? 1.636 -11.901 13.265 1.00 90.19 472 ARG A N 1
ATOM 3589 C CA . ARG A 1 472 ? 3.002 -11.803 13.774 1.00 90.19 472 ARG A CA 1
ATOM 3590 C C . ARG A 1 472 ? 3.838 -12.930 13.174 1.00 90.19 472 ARG A C 1
ATOM 3592 O O . ARG A 1 472 ? 3.403 -14.084 13.171 1.00 90.19 472 ARG A O 1
ATOM 3599 N N . ASN A 1 473 ? 5.054 -12.627 12.741 1.00 84.12 473 ASN A N 1
ATOM 3600 C CA . ASN A 1 473 ? 6.025 -13.631 12.334 1.00 84.12 473 ASN A CA 1
ATOM 3601 C C . ASN A 1 473 ? 7.186 -13.731 13.335 1.00 84.12 473 ASN A C 1
ATOM 3603 O O . ASN A 1 473 ? 8.150 -12.972 13.296 1.00 84.12 473 ASN A O 1
ATOM 3607 N N . GLU A 1 474 ? 7.130 -14.742 14.200 1.00 80.69 474 GLU A N 1
ATOM 3608 C CA . GLU A 1 474 ? 8.193 -15.039 15.168 1.00 80.69 474 GLU A CA 1
ATOM 3609 C C . GLU A 1 474 ? 9.338 -15.885 14.586 1.00 80.69 474 GLU A C 1
ATOM 3611 O O . GLU A 1 474 ? 10.304 -16.165 15.295 1.00 80.69 474 GLU A O 1
ATOM 3616 N N . THR A 1 475 ? 9.270 -16.305 13.312 1.00 68.19 475 THR A N 1
ATOM 3617 C CA . THR A 1 475 ? 10.377 -17.064 12.698 1.00 68.19 475 THR A CA 1
ATOM 3618 C C . THR A 1 475 ? 11.570 -16.183 12.349 1.00 68.19 475 THR A C 1
ATOM 3620 O O . THR A 1 475 ? 12.620 -16.722 12.039 1.00 68.19 475 THR A O 1
ATOM 3623 N N . ASN A 1 476 ? 11.412 -14.858 12.378 1.00 63.03 476 ASN A N 1
ATOM 3624 C CA . ASN A 1 476 ? 12.481 -13.881 12.200 1.00 63.03 476 ASN A CA 1
ATOM 3625 C C . ASN A 1 476 ? 12.462 -12.923 13.403 1.00 63.03 476 ASN A C 1
ATOM 3627 O O . ASN A 1 476 ? 11.403 -12.445 13.808 1.00 63.03 476 ASN A O 1
ATOM 3631 N N . LYS A 1 477 ? 13.634 -12.614 13.971 1.00 57.03 477 LYS A N 1
ATOM 3632 C CA . LYS A 1 477 ? 13.771 -11.757 15.163 1.00 57.03 477 LYS A CA 1
ATOM 3633 C C . LYS A 1 477 ? 13.213 -10.344 14.995 1.00 57.03 477 LYS A C 1
ATOM 3635 O O . LYS A 1 477 ? 12.884 -9.728 16.005 1.00 57.03 477 LYS A O 1
ATOM 3640 N N . ILE A 1 478 ? 13.145 -9.832 13.767 1.00 58.00 478 ILE A N 1
ATOM 3641 C CA . ILE A 1 478 ? 12.622 -8.487 13.486 1.00 58.00 478 ILE A CA 1
ATOM 3642 C C . ILE A 1 478 ? 11.175 -8.489 12.981 1.00 58.00 478 ILE A C 1
ATOM 3644 O O . ILE A 1 478 ? 10.666 -7.416 12.678 1.00 58.00 478 ILE A O 1
ATOM 3648 N N . ASP A 1 479 ? 10.544 -9.668 12.874 1.00 69.81 479 ASP A N 1
ATOM 3649 C CA . ASP A 1 479 ? 9.204 -9.849 12.304 1.00 69.81 479 ASP A CA 1
ATOM 3650 C C . ASP A 1 479 ? 9.033 -9.079 10.987 1.00 69.81 479 ASP A C 1
ATOM 3652 O O . ASP A 1 479 ? 8.275 -8.122 10.915 1.00 69.81 479 ASP A O 1
ATOM 3656 N N . ALA A 1 480 ? 9.788 -9.453 9.948 1.00 83.62 480 ALA A N 1
ATOM 3657 C CA . ALA A 1 480 ? 9.719 -8.809 8.634 1.00 83.62 480 ALA A CA 1
ATOM 3658 C C . ALA A 1 480 ? 8.371 -9.111 7.946 1.00 83.62 480 ALA A C 1
ATOM 3660 O O . ALA A 1 480 ? 8.286 -9.969 7.063 1.00 83.62 480 ALA A O 1
ATOM 3661 N N . THR A 1 481 ? 7.318 -8.453 8.423 1.00 91.06 481 THR A N 1
ATOM 3662 C CA . THR A 1 481 ? 5.918 -8.568 8.022 1.00 91.06 481 THR A CA 1
ATOM 3663 C C . THR A 1 481 ? 5.350 -7.161 7.892 1.00 91.06 481 THR A C 1
ATOM 3665 O O . THR A 1 481 ? 5.378 -6.395 8.856 1.00 91.06 481 THR A O 1
ATOM 3668 N N . GLU A 1 482 ? 4.828 -6.822 6.716 1.00 95.38 482 GLU A N 1
ATOM 3669 C CA . GLU A 1 482 ? 4.309 -5.482 6.407 1.00 95.38 482 GLU A CA 1
ATOM 3670 C C . GLU A 1 482 ? 3.348 -5.496 5.204 1.00 95.38 482 GLU A C 1
ATOM 3672 O O . GLU A 1 482 ? 2.942 -6.576 4.752 1.00 95.38 482 GLU A O 1
ATOM 3677 N N . GLY A 1 483 ? 2.947 -4.323 4.697 1.00 94.69 483 GLY A N 1
ATOM 3678 C CA . GLY A 1 483 ? 2.134 -4.212 3.482 1.00 94.69 483 GLY A CA 1
ATOM 3679 C C . GLY A 1 483 ? 0.811 -4.970 3.587 1.00 94.69 483 GLY A C 1
ATOM 3680 O O . GLY A 1 483 ? 0.514 -5.824 2.752 1.00 94.69 483 GLY A O 1
ATOM 3681 N N . THR A 1 484 ? 0.056 -4.749 4.664 1.00 96.00 484 THR A N 1
ATOM 3682 C CA . THR A 1 484 ? -1.222 -5.437 4.900 1.00 96.00 484 THR A CA 1
ATOM 3683 C C . THR A 1 484 ? -2.272 -5.047 3.860 1.00 96.00 484 THR A C 1
ATOM 3685 O O . THR A 1 484 ? -2.374 -3.890 3.477 1.00 96.00 484 THR A O 1
ATOM 3688 N N . TYR A 1 485 ? -3.091 -6.003 3.421 1.00 98.00 485 TYR A N 1
ATOM 3689 C CA . TYR A 1 485 ? -4.268 -5.738 2.595 1.00 98.00 485 TYR A CA 1
ATOM 3690 C C . TYR A 1 485 ? -5.389 -6.712 2.936 1.00 98.00 485 TYR A C 1
ATOM 3692 O O . TYR A 1 485 ? -5.168 -7.915 3.093 1.00 98.00 485 TYR A O 1
ATOM 3700 N N . MET A 1 486 ? -6.617 -6.211 3.036 1.00 96.31 486 MET A N 1
ATOM 3701 C CA . MET A 1 486 ? -7.766 -7.024 3.414 1.00 96.31 486 MET A CA 1
ATOM 3702 C C . MET A 1 486 ? -8.797 -7.107 2.304 1.00 96.31 486 MET A C 1
ATOM 3704 O O . MET A 1 486 ? -9.277 -6.095 1.805 1.00 96.31 486 MET A O 1
ATOM 3708 N N . TYR A 1 487 ? -9.212 -8.327 1.988 1.00 95.69 487 TYR A N 1
ATOM 3709 C CA . TYR A 1 487 ? -10.166 -8.595 0.921 1.00 95.69 487 TYR A CA 1
ATOM 3710 C C . TYR A 1 487 ? -11.271 -9.521 1.423 1.00 95.69 487 TYR A C 1
ATOM 3712 O O . TYR A 1 487 ? -11.005 -10.518 2.088 1.00 95.69 487 TYR A O 1
ATOM 3720 N N . TYR A 1 488 ? -12.528 -9.192 1.137 1.00 94.00 488 TYR A N 1
ATOM 3721 C CA . TYR A 1 488 ? -13.662 -10.060 1.449 1.00 94.00 488 TYR A CA 1
ATOM 3722 C C . TYR A 1 488 ? -14.155 -10.728 0.171 1.00 94.00 488 TYR A C 1
ATOM 3724 O O . TYR A 1 488 ? -14.507 -10.033 -0.778 1.00 94.00 488 TYR A O 1
ATOM 3732 N N . ARG A 1 489 ? -14.292 -12.056 0.192 1.00 90.88 489 ARG A N 1
ATOM 3733 C CA . ARG A 1 489 ? -14.917 -12.822 -0.894 1.00 90.88 489 ARG A CA 1
ATOM 3734 C C . ARG A 1 489 ? -16.066 -13.648 -0.345 1.00 90.88 489 ARG A C 1
ATOM 3736 O O . ARG A 1 489 ? -15.908 -14.318 0.672 1.00 90.88 489 ARG A O 1
ATOM 3743 N N . ALA A 1 490 ? -17.214 -13.632 -1.016 1.00 86.75 490 ALA A N 1
ATOM 3744 C CA . ALA A 1 490 ? -18.294 -14.561 -0.697 1.00 86.75 490 ALA A CA 1
ATOM 3745 C C . ALA A 1 490 ? -17.841 -16.013 -0.944 1.00 86.75 490 ALA A C 1
ATOM 3747 O O . ALA A 1 490 ? -17.088 -16.279 -1.877 1.00 86.75 490 ALA A O 1
ATOM 3748 N N . ASP A 1 491 ? -18.290 -16.944 -0.102 1.00 78.00 491 ASP A N 1
ATOM 3749 C CA . ASP A 1 491 ? -17.981 -18.366 -0.250 1.00 78.00 491 ASP A CA 1
ATOM 3750 C C . ASP A 1 491 ? -19.004 -19.012 -1.195 1.00 78.00 491 ASP A C 1
ATOM 3752 O O . ASP A 1 491 ? -20.150 -19.276 -0.819 1.00 78.00 491 ASP A O 1
ATOM 3756 N N . ASP A 1 492 ? -18.596 -19.211 -2.446 1.00 67.31 492 ASP A N 1
ATOM 3757 C CA . ASP A 1 492 ? -19.379 -19.828 -3.521 1.00 67.31 492 ASP A CA 1
ATOM 3758 C C . ASP A 1 492 ? -19.486 -21.358 -3.373 1.00 67.31 492 ASP A C 1
ATOM 3760 O O . ASP A 1 492 ? -20.440 -21.968 -3.869 1.00 67.31 492 ASP A O 1
ATOM 3764 N N . SER A 1 493 ? -18.575 -21.977 -2.614 1.00 60.88 493 SER A N 1
ATOM 3765 C CA . SER A 1 493 ? -18.492 -23.433 -2.438 1.00 60.88 493 SER A CA 1
ATOM 3766 C C . SER A 1 493 ? -19.629 -24.037 -1.601 1.00 60.88 493 SER A C 1
ATOM 3768 O O . SER A 1 493 ? -19.841 -25.250 -1.626 1.00 60.88 493 SER A O 1
ATOM 3770 N N . ASN A 1 494 ? -20.402 -23.209 -0.889 1.00 53.78 494 ASN A N 1
ATOM 3771 C CA . ASN A 1 494 ? -21.398 -23.665 0.086 1.00 53.78 494 ASN A CA 1
ATOM 3772 C C . ASN A 1 494 ? -22.862 -23.425 -0.340 1.00 53.78 494 ASN A C 1
ATOM 3774 O O . ASN A 1 494 ? -23.776 -23.455 0.490 1.00 53.78 494 ASN A O 1
ATOM 3778 N N . SER A 1 495 ? -23.111 -23.199 -1.636 1.00 51.00 495 SER A N 1
ATOM 3779 C CA . SER A 1 495 ? -24.448 -22.902 -2.185 1.00 51.00 495 SER A CA 1
ATOM 3780 C C . SER A 1 495 ? -25.501 -24.003 -1.923 1.00 51.00 495 SER A C 1
ATOM 3782 O O . SER A 1 495 ? -26.699 -23.711 -1.871 1.00 51.00 495 SER A O 1
ATOM 3784 N N . GLY A 1 496 ? -25.078 -25.246 -1.648 1.00 45.41 496 GLY A N 1
ATOM 3785 C CA . GLY A 1 496 ? -25.957 -26.398 -1.393 1.00 45.41 496 GLY A CA 1
ATOM 3786 C C . GLY A 1 496 ? -26.259 -26.759 0.075 1.00 45.41 496 GLY A C 1
ATOM 3787 O O . GLY A 1 496 ? -27.254 -27.433 0.324 1.00 45.41 496 GLY A O 1
ATOM 3788 N N . SER A 1 497 ? -25.481 -26.319 1.074 1.00 50.81 497 SER A N 1
ATOM 3789 C CA . SER A 1 497 ? -25.516 -26.933 2.426 1.00 50.81 497 SER A CA 1
ATOM 3790 C C . SER A 1 497 ? -26.392 -26.177 3.433 1.00 50.81 497 SER A C 1
ATOM 3792 O O . SER A 1 497 ? -26.071 -25.049 3.777 1.00 50.81 497 SER A O 1
ATOM 3794 N N . SER A 1 498 ? -27.508 -26.750 3.907 1.00 51.16 498 SER A N 1
ATOM 3795 C CA . SER A 1 498 ? -28.590 -26.137 4.730 1.00 51.16 498 SER A CA 1
ATOM 3796 C C . SER A 1 498 ? -28.226 -25.652 6.153 1.00 51.16 498 SER A C 1
ATOM 3798 O O . SER A 1 498 ? -29.118 -25.518 6.987 1.00 51.16 498 SER A O 1
ATOM 3800 N N . GLY A 1 499 ? -26.951 -25.385 6.452 1.00 48.91 499 GLY A N 1
ATOM 3801 C CA . GLY A 1 499 ? -26.479 -24.940 7.771 1.00 48.91 499 GLY A CA 1
ATOM 3802 C C . GLY A 1 499 ? -26.438 -23.416 7.965 1.00 48.91 499 GLY A C 1
ATOM 3803 O O . GLY A 1 499 ? -26.483 -22.643 7.010 1.00 48.91 499 GLY A O 1
ATOM 3804 N N . SER A 1 500 ? -26.272 -22.983 9.219 1.00 48.03 500 SER A N 1
ATOM 3805 C CA . SER A 1 500 ? -26.191 -21.579 9.671 1.00 48.03 500 SER A CA 1
ATOM 3806 C C . SER A 1 500 ? -25.017 -20.758 9.104 1.00 48.03 500 SER A C 1
ATOM 3808 O O . SER A 1 500 ? -24.904 -19.585 9.425 1.00 48.03 500 SER A O 1
ATOM 3810 N N . GLY A 1 501 ? -24.162 -21.350 8.262 1.00 48.31 501 GLY A N 1
ATOM 3811 C CA . GLY A 1 501 ? -23.075 -20.679 7.533 1.00 48.31 501 GLY A CA 1
ATOM 3812 C C . GLY A 1 501 ? -23.374 -20.414 6.049 1.00 48.31 501 GLY A C 1
ATOM 3813 O O . GLY A 1 501 ? -22.458 -20.093 5.289 1.00 48.31 501 GLY A O 1
ATOM 3814 N N . LYS A 1 502 ? -24.626 -20.589 5.591 1.00 44.03 502 LYS A N 1
ATOM 3815 C CA . LYS A 1 502 ? -25.019 -20.278 4.205 1.00 44.03 502 LYS A CA 1
ATOM 3816 C C . LYS A 1 502 ? -24.825 -18.790 3.899 1.00 44.03 502 LYS A C 1
ATOM 3818 O O . LYS A 1 502 ? -25.536 -17.934 4.421 1.00 44.03 502 LYS A O 1
ATOM 3823 N N . GLY A 1 503 ? -23.928 -18.498 2.958 1.00 50.12 503 GLY A N 1
ATOM 3824 C CA . GLY A 1 503 ? -23.735 -17.155 2.407 1.00 50.12 503 GLY A CA 1
ATOM 3825 C C . GLY A 1 503 ? -22.797 -16.249 3.206 1.00 50.12 503 GLY A C 1
ATOM 3826 O O . GLY A 1 503 ? -22.783 -15.046 2.947 1.00 50.12 503 GLY A O 1
ATOM 3827 N N . GLU A 1 504 ? -22.028 -16.800 4.147 1.00 72.69 504 GLU A N 1
ATOM 3828 C CA . GLU A 1 504 ? -20.916 -16.093 4.786 1.00 72.69 504 GLU A CA 1
ATOM 3829 C C . GLU A 1 504 ? -19.637 -16.289 3.965 1.00 72.69 504 GLU A C 1
ATOM 3831 O O . GLU A 1 504 ? -19.307 -17.399 3.553 1.00 72.69 504 GLU A O 1
ATOM 3836 N N . GLY A 1 505 ? -18.931 -15.195 3.685 1.00 86.50 505 GLY A N 1
ATOM 3837 C CA . GLY A 1 505 ? -17.670 -15.217 2.955 1.00 86.50 505 GLY A CA 1
ATOM 3838 C C . GLY A 1 505 ? -16.448 -15.491 3.824 1.00 86.50 505 GLY A C 1
ATOM 3839 O O . GLY A 1 505 ? -16.548 -15.821 5.009 1.00 86.50 505 GLY A O 1
ATOM 3840 N N . TRP A 1 506 ? -15.286 -15.332 3.211 1.00 92.12 506 TRP A N 1
ATOM 3841 C CA . TRP A 1 506 ? -13.988 -15.306 3.865 1.00 92.12 506 TRP A CA 1
ATOM 3842 C C . TRP A 1 506 ? -13.435 -13.884 3.827 1.00 92.12 506 TRP A C 1
ATOM 3844 O O . TRP A 1 506 ? -13.516 -13.198 2.807 1.00 92.12 506 TRP A O 1
ATOM 3854 N N . TYR A 1 507 ? -12.857 -13.457 4.944 1.00 95.44 507 TYR A N 1
ATOM 3855 C CA . TYR A 1 507 ? -11.963 -12.310 4.997 1.00 95.44 507 TYR A CA 1
ATOM 3856 C C . TYR A 1 507 ? -10.546 -12.831 4.815 1.00 95.44 507 TYR A C 1
ATOM 3858 O O . TYR A 1 507 ? -10.118 -13.701 5.569 1.00 95.44 507 TYR A O 1
ATOM 3866 N N . TYR A 1 508 ? -9.838 -12.323 3.818 1.00 97.94 508 TYR A N 1
ATOM 3867 C CA . TYR A 1 508 ? -8.447 -12.636 3.530 1.00 97.94 508 TYR A CA 1
ATOM 3868 C C . TYR A 1 508 ? -7.581 -11.484 4.016 1.00 97.94 508 TYR A C 1
ATOM 3870 O O . TYR A 1 508 ? -7.847 -10.329 3.690 1.00 97.94 508 TYR A O 1
ATOM 3878 N N . LEU A 1 509 ? -6.557 -11.818 4.791 1.00 98.38 509 LEU A N 1
ATOM 3879 C CA . LEU A 1 509 ? -5.482 -10.935 5.206 1.00 98.38 509 LEU A CA 1
ATOM 3880 C C . LEU A 1 509 ? -4.265 -11.274 4.352 1.00 98.38 509 LEU A C 1
ATOM 3882 O O . LEU A 1 509 ? -3.591 -12.274 4.609 1.00 98.38 509 LEU A O 1
ATOM 3886 N N . PHE A 1 510 ? -4.030 -10.471 3.323 1.00 98.62 510 PHE A N 1
ATOM 3887 C CA . PHE A 1 510 ? -2.794 -10.491 2.557 1.00 98.62 510 PHE A CA 1
ATOM 3888 C C . PHE A 1 510 ? -1.752 -9.647 3.276 1.00 98.62 510 PHE A C 1
ATOM 3890 O O . PHE A 1 510 ? -2.074 -8.616 3.865 1.00 98.62 510 PHE A O 1
ATOM 3897 N N . PHE A 1 511 ? -0.508 -10.091 3.231 1.00 97.88 511 PHE A N 1
ATOM 3898 C CA . PHE A 1 511 ? 0.620 -9.340 3.751 1.00 97.88 511 PHE A CA 1
ATOM 3899 C C . PHE A 1 511 ? 1.887 -9.765 3.041 1.00 97.88 511 PHE A C 1
ATOM 3901 O O . PHE A 1 511 ? 1.994 -10.883 2.527 1.00 97.88 511 PHE A O 1
ATOM 3908 N N . SER A 1 512 ? 2.864 -8.881 3.050 1.00 96.50 512 SER A N 1
ATOM 3909 C CA . SER A 1 512 ? 4.197 -9.214 2.606 1.00 96.50 512 SER A CA 1
ATOM 3910 C C . SER A 1 512 ? 5.041 -9.721 3.767 1.00 96.50 512 SER A C 1
ATOM 3912 O O . SER A 1 512 ? 4.955 -9.209 4.881 1.00 96.50 512 SER A O 1
ATOM 3914 N N . SER A 1 513 ? 5.848 -10.748 3.511 1.00 92.31 513 SER A N 1
ATOM 3915 C CA . SER A 1 513 ? 6.819 -11.275 4.470 1.00 92.31 513 SER A CA 1
ATOM 3916 C C . SER A 1 513 ? 8.207 -11.358 3.847 1.00 92.31 513 SER A C 1
ATOM 3918 O O . SER A 1 513 ? 8.336 -11.731 2.684 1.00 92.31 513 SER A O 1
ATOM 3920 N N . GLY A 1 514 ? 9.240 -11.059 4.630 1.00 87.25 514 GLY A N 1
ATOM 3921 C CA . GLY A 1 514 ? 10.625 -10.990 4.176 1.00 87.25 514 GLY A CA 1
ATOM 3922 C C . GLY A 1 514 ? 11.092 -9.554 3.957 1.00 87.25 514 GLY A C 1
ATOM 3923 O O . GLY A 1 514 ? 10.412 -8.595 4.308 1.00 87.25 514 GLY A O 1
ATOM 3924 N N . HIS A 1 515 ? 12.283 -9.408 3.388 1.00 83.12 515 HIS A N 1
ATOM 3925 C CA . HIS A 1 515 ? 12.923 -8.110 3.192 1.00 83.12 515 HIS A CA 1
ATOM 3926 C C . HIS A 1 515 ? 12.606 -7.542 1.811 1.00 83.12 515 HIS A C 1
ATOM 3928 O O . HIS A 1 515 ? 12.898 -8.189 0.802 1.00 83.12 515 HIS A O 1
ATOM 3934 N N . CYS A 1 516 ? 12.005 -6.345 1.764 1.00 78.12 516 CYS A N 1
ATOM 3935 C CA . CYS A 1 516 ? 11.722 -5.676 0.492 1.00 78.12 516 CYS A CA 1
ATOM 3936 C C . CYS A 1 516 ? 13.055 -5.312 -0.127 1.00 78.12 516 CYS A C 1
ATOM 3938 O O . CYS A 1 516 ? 13.406 -5.694 -1.236 1.00 78.12 516 CYS A O 1
ATOM 3940 N N . CYS A 1 517 ? 13.825 -4.579 0.662 1.00 77.06 517 CYS A N 1
ATOM 3941 C CA . CYS A 1 517 ? 14.685 -3.555 0.145 1.00 77.06 517 CYS A CA 1
ATOM 3942 C C . CYS A 1 517 ? 16.146 -3.966 0.285 1.00 77.06 517 CYS A C 1
ATOM 3944 O O . CYS A 1 517 ? 16.517 -4.631 1.260 1.00 77.06 517 CYS A O 1
ATOM 3946 N N . PRO A 1 518 ? 16.996 -3.561 -0.669 1.00 70.06 518 PRO A N 1
ATOM 3947 C CA . PRO A 1 518 ? 18.403 -3.859 -0.564 1.00 70.06 518 PRO A CA 1
ATOM 3948 C C . PRO A 1 518 ? 19.039 -3.041 0.556 1.00 70.06 518 PRO A C 1
ATOM 3950 O O . PRO A 1 518 ? 18.618 -1.922 0.860 1.00 70.06 518 PRO A O 1
ATOM 3953 N N . ILE A 1 519 ? 20.117 -3.574 1.116 1.00 59.19 519 ILE A N 1
ATOM 3954 C CA . ILE A 1 519 ? 20.957 -2.860 2.071 1.00 59.19 519 ILE A CA 1
ATOM 3955 C C . ILE A 1 519 ? 22.106 -2.217 1.299 1.00 59.19 519 ILE A C 1
ATOM 3957 O O . ILE A 1 519 ? 22.823 -2.883 0.555 1.00 59.19 519 ILE A O 1
ATOM 3961 N N . ALA A 1 520 ? 22.283 -0.908 1.471 1.00 54.47 520 ALA A N 1
ATOM 3962 C CA . ALA A 1 520 ? 23.451 -0.207 0.959 1.00 54.47 520 ALA A CA 1
ATOM 3963 C C . ALA A 1 520 ? 24.600 -0.345 1.967 1.00 54.47 520 ALA A C 1
ATOM 3965 O O . ALA A 1 520 ? 24.547 0.229 3.055 1.00 54.47 520 ALA A O 1
ATOM 3966 N N . THR A 1 521 ? 25.643 -1.090 1.602 1.00 43.12 521 THR A N 1
ATOM 3967 C CA . THR A 1 521 ? 26.840 -1.264 2.433 1.00 43.12 521 THR A CA 1
ATOM 3968 C C . THR A 1 521 ? 27.995 -0.454 1.849 1.00 43.12 521 THR A C 1
ATOM 3970 O O . THR A 1 521 ? 28.329 -0.580 0.669 1.00 43.12 521 THR A O 1
ATOM 3973 N N . VAL A 1 522 ? 28.627 0.385 2.675 1.00 39.81 522 VAL A N 1
ATOM 3974 C CA . VAL A 1 522 ? 29.850 1.110 2.301 1.00 39.81 522 VAL A CA 1
ATOM 3975 C C . VAL A 1 522 ? 31.051 0.245 2.670 1.00 39.81 522 VAL A C 1
ATOM 3977 O O . VAL A 1 522 ? 31.374 0.102 3.848 1.00 39.81 522 VAL A O 1
ATOM 3980 N N . HIS A 1 523 ? 31.729 -0.331 1.677 1.00 36.09 523 HIS A N 1
ATOM 3981 C CA . HIS A 1 523 ? 32.959 -1.092 1.920 1.00 36.09 523 HIS A CA 1
ATOM 3982 C C . HIS A 1 523 ? 34.188 -0.185 1.841 1.00 36.09 523 HIS A C 1
ATOM 3984 O O . HIS A 1 523 ? 34.415 0.488 0.834 1.00 36.09 523 HIS A O 1
ATOM 3990 N N . HIS A 1 524 ? 35.014 -0.198 2.889 1.00 35.94 524 HIS A N 1
ATOM 3991 C CA . HIS A 1 524 ? 36.321 0.463 2.904 1.00 35.94 524 HIS A CA 1
ATOM 3992 C C . HIS A 1 524 ? 37.420 -0.546 2.544 1.00 35.94 524 HIS A C 1
ATOM 3994 O O . HIS A 1 524 ? 37.998 -1.187 3.421 1.00 35.94 524 HIS A O 1
ATOM 4000 N N . ASN A 1 525 ? 37.738 -0.692 1.257 1.00 35.00 525 ASN A N 1
ATOM 4001 C CA . ASN A 1 525 ? 38.877 -1.520 0.855 1.00 35.00 525 ASN A CA 1
ATOM 4002 C C . ASN A 1 525 ? 40.190 -0.754 1.040 1.00 35.00 525 ASN A C 1
ATOM 4004 O O . ASN A 1 525 ? 40.375 0.324 0.477 1.00 35.00 525 ASN A O 1
ATOM 4008 N N . THR A 1 526 ? 41.113 -1.336 1.811 1.00 34.12 526 THR A N 1
ATOM 4009 C CA . THR A 1 526 ? 42.471 -0.810 2.001 1.00 34.12 526 THR A CA 1
ATOM 4010 C C . THR A 1 526 ? 43.448 -1.761 1.320 1.00 34.12 526 THR A C 1
ATOM 4012 O O . THR A 1 526 ? 43.776 -2.812 1.861 1.00 34.12 526 THR A O 1
ATOM 4015 N N . THR A 1 527 ? 43.902 -1.431 0.114 1.00 34.53 527 THR A N 1
ATOM 4016 C CA . THR A 1 527 ? 44.947 -2.208 -0.571 1.00 34.53 527 THR A CA 1
ATOM 4017 C C . THR A 1 527 ? 46.322 -1.735 -0.105 1.00 34.53 527 THR A C 1
ATOM 4019 O O . THR A 1 527 ? 46.757 -0.638 -0.456 1.00 34.53 527 THR A O 1
ATOM 4022 N N . THR A 1 528 ? 47.022 -2.547 0.687 1.00 33.34 528 THR A N 1
ATOM 4023 C CA . THR A 1 528 ? 48.457 -2.385 0.947 1.00 33.34 528 THR A CA 1
ATOM 4024 C C . THR A 1 528 ? 49.240 -3.050 -0.181 1.00 33.34 528 THR A C 1
ATOM 4026 O O . THR A 1 528 ? 49.178 -4.263 -0.367 1.00 33.34 528 THR A O 1
ATOM 4029 N N . ALA A 1 529 ? 49.985 -2.261 -0.957 1.00 33.28 529 ALA A N 1
ATOM 4030 C CA . ALA A 1 529 ? 50.966 -2.808 -1.888 1.00 33.28 529 ALA A CA 1
ATOM 4031 C C . ALA A 1 529 ? 52.036 -3.575 -1.087 1.00 33.28 529 ALA A C 1
ATOM 4033 O O . ALA A 1 529 ? 52.651 -3.013 -0.180 1.00 33.28 529 ALA A O 1
ATOM 4034 N N . GLY A 1 530 ? 52.225 -4.862 -1.389 1.00 30.23 530 GLY A N 1
ATOM 4035 C CA . GLY A 1 530 ? 53.274 -5.679 -0.778 1.00 30.23 530 GLY A CA 1
ATOM 4036 C C . GLY A 1 530 ? 54.675 -5.148 -1.122 1.00 30.23 530 GLY A C 1
ATOM 4037 O O . GLY A 1 530 ? 54.862 -4.572 -2.197 1.00 30.23 530 GLY A O 1
ATOM 4038 N N . PRO A 1 531 ? 55.671 -5.308 -0.235 1.00 31.22 531 PRO A N 1
ATOM 4039 C CA . PRO A 1 531 ? 57.014 -4.802 -0.480 1.00 31.22 531 PRO A CA 1
ATOM 4040 C C . PRO A 1 531 ? 57.702 -5.619 -1.581 1.00 31.22 531 PRO A C 1
ATOM 4042 O O . PRO A 1 531 ? 57.772 -6.845 -1.516 1.00 31.22 531 PRO A O 1
ATOM 4045 N N . HIS A 1 532 ? 58.251 -4.935 -2.585 1.00 31.28 532 HIS A N 1
ATOM 4046 C CA . HIS A 1 532 ? 59.201 -5.533 -3.519 1.00 31.28 532 HIS A CA 1
ATOM 4047 C C . HIS A 1 532 ? 60.460 -5.969 -2.750 1.00 31.28 532 HIS A C 1
ATOM 4049 O O . HIS A 1 532 ? 61.177 -5.136 -2.196 1.00 31.28 532 HIS A O 1
ATOM 4055 N N . HIS A 1 533 ? 60.739 -7.273 -2.717 1.00 29.22 533 HIS A N 1
ATOM 4056 C CA . HIS A 1 533 ? 61.991 -7.817 -2.195 1.00 29.22 533 HIS A CA 1
ATOM 4057 C C . HIS A 1 533 ? 63.132 -7.577 -3.194 1.00 29.22 533 HIS A C 1
ATOM 4059 O O . HIS A 1 533 ? 63.187 -8.229 -4.231 1.00 29.22 533 HIS A O 1
ATOM 4065 N N . ASN A 1 534 ? 64.076 -6.696 -2.850 1.00 29.22 534 ASN A N 1
ATOM 4066 C CA . ASN A 1 534 ? 65.443 -6.761 -3.371 1.00 29.22 534 ASN A CA 1
ATOM 4067 C C . ASN A 1 534 ? 66.349 -7.322 -2.269 1.00 29.22 534 ASN A C 1
ATOM 4069 O O . ASN A 1 534 ? 66.456 -6.757 -1.180 1.00 29.22 534 ASN A O 1
ATOM 4073 N N . HIS A 1 535 ? 66.976 -8.463 -2.551 1.00 28.02 535 HIS A N 1
ATOM 4074 C CA . HIS A 1 535 ? 67.941 -9.118 -1.675 1.00 28.02 535 HIS A CA 1
ATOM 4075 C C . HIS A 1 535 ? 69.292 -8.401 -1.719 1.00 28.02 535 HIS A C 1
ATOM 4077 O O . HIS A 1 535 ? 69.918 -8.383 -2.769 1.00 28.02 535 HIS A O 1
ATOM 4083 N N . THR A 1 536 ? 69.776 -7.932 -0.566 1.00 25.86 536 THR A N 1
ATOM 4084 C CA . THR A 1 536 ? 71.206 -7.949 -0.191 1.00 25.86 536 THR A CA 1
ATOM 4085 C C . THR A 1 536 ? 71.338 -7.795 1.332 1.00 25.86 536 THR A C 1
ATOM 4087 O O . THR A 1 536 ? 70.622 -7.016 1.953 1.00 25.86 536 THR A O 1
ATOM 4090 N N . SER A 1 537 ? 72.241 -8.564 1.937 1.00 24.89 537 SER A N 1
ATOM 4091 C CA . SER A 1 537 ? 72.630 -8.599 3.363 1.00 24.89 537 SER A CA 1
ATOM 4092 C C . SER A 1 537 ? 74.155 -8.817 3.424 1.00 24.89 537 SER A C 1
ATOM 4094 O O . SER A 1 537 ? 74.696 -9.212 2.387 1.00 24.89 537 SER A O 1
ATOM 4096 N N . PRO A 1 538 ? 74.863 -8.728 4.575 1.00 38.19 538 PRO A N 1
ATOM 4097 C CA . PRO A 1 538 ? 74.499 -8.193 5.905 1.00 38.19 538 PRO A CA 1
ATOM 4098 C C . PRO A 1 538 ? 75.613 -7.327 6.574 1.00 38.19 538 PRO A C 1
ATOM 4100 O O . PRO A 1 538 ? 76.759 -7.359 6.141 1.00 38.19 538 PRO A O 1
ATOM 4103 N N . ALA A 1 539 ? 75.302 -6.625 7.681 1.00 24.25 539 ALA A N 1
ATOM 4104 C CA . ALA A 1 539 ? 76.159 -6.488 8.887 1.00 24.25 539 ALA A CA 1
ATOM 4105 C C . ALA A 1 539 ? 75.482 -5.639 9.998 1.00 24.25 539 ALA A C 1
ATOM 4107 O O . ALA A 1 539 ? 74.777 -4.673 9.725 1.00 24.25 539 ALA A O 1
ATOM 4108 N N . GLN A 1 540 ? 75.727 -6.011 11.256 1.00 26.75 540 GLN A N 1
ATOM 4109 C CA . GLN A 1 540 ? 75.321 -5.424 12.559 1.00 26.75 540 GLN A CA 1
ATOM 4110 C C . GLN A 1 540 ? 76.601 -5.378 13.450 1.00 26.75 540 GLN A C 1
ATOM 4112 O O . GLN A 1 540 ? 77.523 -6.110 13.070 1.00 26.75 540 GLN A O 1
ATOM 4117 N N . PRO A 1 541 ? 76.732 -4.684 14.624 1.00 36.12 541 PRO A N 1
ATOM 4118 C CA . PRO A 1 541 ? 75.792 -3.882 15.464 1.00 36.12 541 PRO A CA 1
ATOM 4119 C C . PRO A 1 541 ? 76.498 -2.598 16.079 1.00 36.12 541 PRO A C 1
ATOM 4121 O O . PRO A 1 541 ? 77.439 -2.139 15.432 1.00 36.12 541 PRO A O 1
ATOM 4124 N N . PRO A 1 542 ? 76.255 -2.034 17.311 1.00 30.34 542 PRO A N 1
ATOM 4125 C CA . PRO A 1 542 ? 75.103 -1.915 18.238 1.00 30.34 542 PRO A CA 1
ATOM 4126 C C . PRO A 1 542 ? 74.830 -0.400 18.638 1.00 30.34 542 PRO A C 1
ATOM 4128 O O . PRO A 1 542 ? 75.041 0.462 17.790 1.00 30.34 542 PRO A O 1
ATOM 4131 N N . PRO A 1 543 ? 74.287 0.005 19.822 1.00 35.25 543 PRO A N 1
ATOM 4132 C CA . PRO A 1 543 ? 73.063 0.815 19.925 1.00 35.25 543 PRO A CA 1
ATOM 4133 C C . PRO A 1 543 ? 73.255 2.266 20.430 1.00 35.25 543 PRO A C 1
ATOM 4135 O O . PRO A 1 543 ? 73.942 2.498 21.420 1.00 35.25 543 PRO A O 1
ATOM 4138 N N . SER A 1 544 ? 72.525 3.230 19.858 1.00 24.44 544 SER A N 1
ATOM 4139 C CA . SER A 1 544 ? 72.395 4.575 20.442 1.00 24.44 544 SER A CA 1
ATOM 4140 C C . SER A 1 544 ? 71.008 5.159 20.194 1.00 24.44 544 SER A C 1
ATOM 4142 O O . SER A 1 544 ? 70.540 5.263 19.064 1.00 24.44 544 SER A O 1
ATOM 4144 N N . VAL A 1 545 ? 70.365 5.542 21.292 1.00 32.06 545 VAL A N 1
ATOM 4145 C CA . VAL A 1 545 ? 69.160 6.372 21.377 1.00 32.06 545 VAL A CA 1
ATOM 4146 C C . VAL A 1 545 ? 69.355 7.661 20.571 1.00 32.06 545 VAL A C 1
ATOM 4148 O O . VAL A 1 545 ? 70.376 8.299 20.777 1.00 32.06 545 VAL A O 1
ATOM 4151 N N . VAL A 1 546 ? 68.393 8.051 19.719 1.00 23.80 546 VAL A N 1
ATOM 4152 C CA . VAL A 1 546 ? 67.884 9.433 19.523 1.00 23.80 546 VAL A CA 1
ATOM 4153 C C . VAL A 1 546 ? 66.725 9.430 18.506 1.00 23.80 546 VAL A C 1
ATOM 4155 O O . VAL A 1 546 ? 66.804 8.866 17.421 1.00 23.80 546 VAL A O 1
ATOM 4158 N N . THR A 1 547 ? 65.642 10.093 18.912 1.00 31.44 547 THR A N 1
ATOM 4159 C CA . THR A 1 547 ? 64.547 10.727 18.158 1.00 31.44 547 THR A CA 1
ATOM 4160 C C . THR A 1 547 ? 64.720 10.828 16.638 1.00 31.44 547 THR A C 1
ATOM 4162 O O . THR A 1 547 ? 65.618 11.529 16.187 1.00 31.44 547 THR A O 1
ATOM 4165 N N . THR A 1 548 ? 63.795 10.287 15.832 1.00 22.25 548 THR A N 1
ATOM 4166 C CA . THR A 1 548 ? 63.523 10.802 14.471 1.00 22.25 548 THR A CA 1
ATOM 4167 C C . THR A 1 548 ? 62.097 10.466 14.009 1.00 22.25 548 THR A C 1
ATOM 4169 O O . THR A 1 548 ? 61.577 9.376 14.220 1.00 22.25 548 THR A O 1
ATOM 4172 N N . THR A 1 549 ? 61.483 11.476 13.398 1.00 25.33 549 THR A N 1
ATOM 4173 C CA . THR A 1 549 ? 60.247 11.527 12.606 1.00 25.33 549 THR A CA 1
ATOM 4174 C C . THR A 1 549 ? 59.906 10.270 11.798 1.00 25.33 549 THR A C 1
ATOM 4176 O O . THR A 1 549 ? 60.724 9.809 11.008 1.00 25.33 549 THR A O 1
ATOM 4179 N N . TYR A 1 550 ? 58.644 9.827 11.860 1.00 21.72 550 TYR A N 1
ATOM 4180 C CA . TYR A 1 550 ? 58.068 8.960 10.827 1.00 21.72 550 TYR A CA 1
ATOM 4181 C C . TYR A 1 550 ? 57.364 9.806 9.766 1.00 21.72 550 TYR A C 1
ATOM 4183 O O . TYR A 1 550 ? 56.244 10.282 9.947 1.00 21.72 550 TYR A O 1
ATOM 4191 N N . THR A 1 551 ? 58.040 9.981 8.635 1.00 26.00 551 THR A N 1
ATOM 4192 C CA . THR A 1 551 ? 57.400 10.250 7.349 1.00 26.00 551 THR A CA 1
ATOM 4193 C C . THR A 1 551 ? 56.915 8.905 6.809 1.00 26.00 551 THR A C 1
ATOM 4195 O O . THR A 1 551 ? 57.738 8.064 6.462 1.00 26.00 551 THR A O 1
ATOM 4198 N N . VAL A 1 552 ? 55.600 8.676 6.737 1.00 23.86 552 VAL A N 1
ATOM 4199 C CA . VAL A 1 552 ? 55.052 7.563 5.942 1.00 23.86 552 VAL A CA 1
ATOM 4200 C C . VAL A 1 552 ? 54.614 8.118 4.595 1.00 23.86 552 VAL A C 1
ATOM 4202 O O . VAL A 1 552 ? 53.511 8.631 4.416 1.00 23.86 552 VAL A O 1
ATOM 4205 N N . SER A 1 553 ? 55.541 8.026 3.648 1.00 27.86 553 SER A N 1
ATOM 4206 C CA . SER A 1 553 ? 55.288 8.049 2.214 1.00 27.86 553 SER A CA 1
ATOM 4207 C C . SER A 1 553 ? 54.777 6.660 1.829 1.00 27.86 553 SER A C 1
ATOM 4209 O O . SER A 1 553 ? 55.551 5.712 1.768 1.00 27.86 553 SER A O 1
ATOM 4211 N N . GLY A 1 554 ? 53.474 6.513 1.611 1.00 23.44 554 GLY A N 1
ATOM 4212 C CA . GLY A 1 554 ? 52.881 5.240 1.201 1.00 23.44 554 GLY A CA 1
ATOM 4213 C C . GLY A 1 554 ? 51.376 5.383 1.066 1.00 23.44 554 GLY A C 1
ATOM 4214 O O . GLY A 1 554 ? 50.650 5.303 2.050 1.00 23.44 554 GLY A O 1
ATOM 4215 N N . GLY A 1 555 ? 50.913 5.686 -0.145 1.00 25.77 555 GLY A N 1
ATOM 4216 C CA . GLY A 1 555 ? 49.499 5.893 -0.432 1.00 25.77 555 GLY A CA 1
ATOM 4217 C C . GLY A 1 555 ? 48.718 4.585 -0.372 1.00 25.77 555 GLY A C 1
ATOM 4218 O O . GLY A 1 555 ? 48.713 3.835 -1.342 1.00 25.77 555 GLY A O 1
ATOM 4219 N N . ALA A 1 556 ? 48.007 4.352 0.728 1.00 26.00 556 ALA A N 1
ATOM 4220 C CA . ALA A 1 556 ? 46.825 3.504 0.699 1.00 26.00 556 ALA A CA 1
ATOM 4221 C C . ALA A 1 556 ? 45.714 4.280 -0.026 1.00 26.00 556 ALA A C 1
ATOM 4223 O O . ALA A 1 556 ? 45.329 5.374 0.390 1.00 26.00 556 ALA A O 1
ATOM 4224 N N . THR A 1 557 ? 45.235 3.748 -1.148 1.00 26.25 557 THR A N 1
ATOM 4225 C CA . THR A 1 557 ? 44.013 4.228 -1.800 1.00 26.25 557 THR A CA 1
ATOM 4226 C C . THR A 1 557 ? 42.840 3.501 -1.160 1.00 26.25 557 THR A C 1
ATOM 4228 O O . THR A 1 557 ? 42.738 2.283 -1.270 1.00 26.25 557 THR A O 1
ATOM 4231 N N . THR A 1 558 ? 41.977 4.236 -0.462 1.00 27.62 558 THR A N 1
ATOM 4232 C CA . THR A 1 558 ? 40.668 3.740 -0.035 1.00 27.62 558 THR A CA 1
ATOM 4233 C C . THR A 1 558 ? 39.646 4.104 -1.107 1.00 27.62 558 THR A C 1
ATOM 4235 O O . THR A 1 558 ? 39.411 5.279 -1.394 1.00 27.62 558 THR A O 1
ATOM 4238 N N . THR A 1 559 ? 39.059 3.104 -1.758 1.00 30.03 559 THR A N 1
ATOM 4239 C CA . THR A 1 559 ? 37.884 3.289 -2.619 1.00 30.03 559 THR A CA 1
ATOM 4240 C C . THR A 1 559 ? 36.650 2.923 -1.808 1.00 30.03 559 THR A C 1
ATOM 4242 O O . THR A 1 559 ? 36.529 1.773 -1.391 1.00 30.03 559 THR A O 1
ATOM 4245 N N . ASN A 1 560 ? 35.755 3.885 -1.577 1.00 30.03 560 ASN A N 1
ATOM 4246 C CA . ASN A 1 560 ? 34.419 3.594 -1.061 1.00 30.03 560 ASN A CA 1
ATOM 4247 C C . ASN A 1 560 ? 33.578 3.108 -2.244 1.00 30.03 560 ASN A C 1
ATOM 4249 O O . ASN A 1 560 ? 33.261 3.898 -3.133 1.00 30.03 560 ASN A O 1
ATOM 4253 N N . ASP A 1 561 ? 33.287 1.813 -2.272 1.00 39.16 561 ASP A N 1
ATOM 4254 C CA . ASP A 1 561 ? 32.365 1.198 -3.224 1.00 39.16 561 ASP A CA 1
ATOM 4255 C C . ASP A 1 561 ? 31.031 1.006 -2.490 1.00 39.16 561 ASP A C 1
ATOM 4257 O O . ASP A 1 561 ? 30.966 0.258 -1.509 1.00 39.16 561 ASP A O 1
ATOM 4261 N N . THR A 1 562 ? 29.996 1.759 -2.876 1.00 43.19 562 THR A N 1
ATOM 4262 C CA . THR A 1 562 ? 28.646 1.605 -2.318 1.00 43.19 562 THR A CA 1
ATOM 4263 C C . THR A 1 562 ? 28.019 0.388 -2.978 1.00 43.19 562 THR A C 1
ATOM 4265 O O . THR A 1 562 ? 27.563 0.456 -4.121 1.00 43.19 562 THR A O 1
ATOM 4268 N N . LYS A 1 563 ? 28.015 -0.742 -2.274 1.00 59.78 563 LYS A N 1
ATOM 4269 C CA . LYS A 1 563 ? 27.414 -1.975 -2.781 1.00 59.78 563 LYS A CA 1
ATOM 4270 C C . LYS A 1 563 ? 25.971 -2.082 -2.327 1.00 59.78 563 LYS A C 1
ATOM 4272 O O . LYS A 1 563 ? 25.643 -1.789 -1.181 1.00 59.78 563 LYS A O 1
ATOM 4277 N N . ILE A 1 564 ? 25.122 -2.486 -3.262 1.00 64.25 564 ILE A N 1
ATOM 4278 C CA . ILE A 1 564 ? 23.707 -2.757 -3.032 1.00 64.25 564 ILE A CA 1
ATOM 4279 C C . ILE A 1 564 ? 23.584 -4.262 -2.857 1.00 64.25 564 ILE A C 1
ATOM 4281 O O . ILE A 1 564 ? 23.784 -5.021 -3.806 1.00 64.25 564 ILE A O 1
ATOM 4285 N N . SER A 1 565 ? 23.308 -4.670 -1.629 1.00 70.31 565 SER A N 1
ATOM 4286 C CA . SER A 1 565 ? 23.277 -6.064 -1.211 1.00 70.31 565 SER A CA 1
ATOM 4287 C C . SER A 1 565 ? 21.821 -6.506 -1.081 1.00 70.31 565 SER A C 1
ATOM 4289 O O . SER A 1 565 ? 21.014 -5.822 -0.447 1.00 70.31 565 SER A O 1
ATOM 4291 N N . TRP A 1 566 ? 21.480 -7.649 -1.670 1.00 76.75 566 TRP A N 1
ATOM 4292 C CA . TRP A 1 566 ? 20.124 -8.203 -1.631 1.00 76.75 566 TRP A CA 1
ATOM 4293 C C . TRP A 1 566 ? 20.072 -9.436 -0.746 1.00 76.75 566 TRP A C 1
ATOM 4295 O O . TRP A 1 566 ? 21.030 -10.205 -0.669 1.00 76.75 566 TRP A O 1
ATOM 4305 N N . PHE A 1 567 ? 18.937 -9.639 -0.092 1.00 81.25 567 PHE A N 1
ATOM 4306 C CA . PHE A 1 567 ? 18.689 -10.875 0.632 1.00 81.25 567 PHE A CA 1
ATOM 4307 C C . PHE A 1 567 ? 18.512 -12.045 -0.343 1.00 81.25 567 PHE A C 1
ATOM 4309 O O . PHE A 1 567 ? 18.031 -11.840 -1.459 1.00 81.25 567 PHE A O 1
ATOM 4316 N N . PRO A 1 568 ? 18.877 -13.275 0.050 1.00 79.56 568 PRO A N 1
ATOM 4317 C CA . PRO A 1 568 ? 18.508 -14.481 -0.685 1.00 79.56 568 PRO A CA 1
ATOM 4318 C C . PRO A 1 568 ? 17.006 -14.547 -0.989 1.00 79.56 568 PRO A C 1
ATOM 4320 O O . PRO A 1 568 ? 16.195 -14.014 -0.234 1.00 79.56 568 PRO A O 1
ATOM 4323 N N . TYR A 1 569 ? 16.611 -15.183 -2.099 1.00 80.00 569 TYR A N 1
ATOM 4324 C CA . TYR A 1 569 ? 15.219 -15.130 -2.574 1.00 80.00 569 TYR A CA 1
ATOM 4325 C C . TYR A 1 569 ? 14.199 -15.720 -1.583 1.00 80.00 569 TYR A C 1
ATOM 4327 O O . TYR A 1 569 ? 13.020 -15.380 -1.643 1.00 80.00 569 TYR A O 1
ATOM 4335 N N . ASP A 1 570 ? 14.635 -16.613 -0.694 1.00 78.38 570 ASP A N 1
ATOM 4336 C CA . ASP A 1 570 ? 13.844 -17.244 0.367 1.00 78.38 570 ASP A CA 1
ATOM 4337 C C . ASP A 1 570 ? 13.715 -16.369 1.627 1.00 78.38 570 ASP A C 1
ATOM 4339 O O . ASP A 1 570 ? 12.882 -16.642 2.494 1.00 78.38 570 ASP A O 1
ATOM 4343 N N . GLN A 1 571 ? 14.476 -15.280 1.706 1.00 80.38 571 GLN A N 1
ATOM 4344 C CA . GLN A 1 571 ? 14.356 -14.221 2.712 1.00 80.38 571 GLN A CA 1
ATOM 4345 C C . GLN A 1 571 ? 13.836 -12.905 2.128 1.00 80.38 571 GLN A C 1
ATOM 4347 O O . GLN A 1 571 ? 13.387 -12.029 2.869 1.00 80.38 571 GLN A O 1
ATOM 4352 N N . ALA A 1 572 ? 13.896 -12.762 0.806 1.00 86.69 572 ALA A N 1
ATOM 4353 C CA . ALA A 1 572 ? 13.292 -11.664 0.085 1.00 86.69 572 ALA A CA 1
ATOM 4354 C C . ALA A 1 572 ? 11.769 -11.671 0.251 1.00 86.69 572 ALA A C 1
ATOM 4356 O O . ALA A 1 572 ? 11.141 -12.674 0.614 1.00 86.69 572 ALA A O 1
ATOM 4357 N N . TYR A 1 573 ? 11.198 -10.515 -0.039 1.00 91.38 573 TYR A N 1
ATOM 4358 C CA . TYR A 1 573 ? 9.770 -10.285 -0.012 1.00 91.38 573 TYR A CA 1
ATOM 4359 C C . TYR A 1 573 ? 8.962 -11.333 -0.786 1.00 91.38 573 TYR A C 1
ATOM 4361 O O . TYR A 1 573 ? 9.332 -11.775 -1.879 1.00 91.38 573 TYR A O 1
ATOM 4369 N N . ARG A 1 574 ? 7.835 -11.717 -0.198 1.00 93.81 574 ARG A N 1
ATOM 4370 C CA . ARG A 1 574 ? 6.840 -12.627 -0.765 1.00 93.81 574 ARG A CA 1
ATOM 4371 C C . ARG A 1 574 ? 5.460 -12.264 -0.246 1.00 93.81 574 ARG A C 1
ATOM 4373 O O . ARG A 1 574 ? 5.310 -11.862 0.907 1.00 93.81 574 ARG A O 1
ATOM 4380 N N . VAL A 1 575 ? 4.450 -12.500 -1.070 1.00 98.12 575 VAL A N 1
ATOM 4381 C CA . VAL A 1 575 ? 3.049 -12.300 -0.711 1.00 98.12 575 VAL A CA 1
ATOM 4382 C C . VAL A 1 575 ? 2.513 -13.546 -0.021 1.00 98.12 575 VAL A C 1
ATOM 4384 O O . VAL A 1 575 ? 2.511 -14.649 -0.579 1.00 98.12 575 VAL A O 1
ATOM 4387 N N . MET A 1 576 ? 2.012 -13.348 1.190 1.00 97.81 576 MET A N 1
ATOM 4388 C CA . MET A 1 576 ? 1.399 -14.357 2.040 1.00 97.81 576 MET A CA 1
ATOM 4389 C C . MET A 1 576 ? -0.079 -14.030 2.260 1.00 97.81 576 MET A C 1
ATOM 4391 O O . MET A 1 576 ? -0.501 -12.879 2.151 1.00 97.81 576 MET A O 1
ATOM 4395 N N . VAL A 1 577 ? -0.876 -15.044 2.598 1.00 98.56 577 VAL A N 1
ATOM 4396 C CA . VAL A 1 577 ? -2.288 -14.861 2.939 1.00 98.56 577 VAL A CA 1
ATOM 4397 C C . VAL A 1 577 ? -2.738 -15.754 4.089 1.00 98.56 577 VAL A C 1
ATOM 4399 O O . VAL A 1 577 ? -2.387 -16.937 4.183 1.00 98.56 577 VAL A O 1
ATOM 4402 N N . CYS A 1 578 ? -3.598 -15.188 4.923 1.00 98.50 578 CYS A N 1
ATOM 4403 C CA . CYS A 1 578 ? -4.414 -15.900 5.895 1.00 98.50 578 CYS A CA 1
ATOM 4404 C C . CYS A 1 578 ? -5.888 -15.594 5.654 1.00 98.50 578 CYS A C 1
ATOM 4406 O O . CYS A 1 578 ? -6.214 -14.581 5.040 1.00 98.50 578 CYS A O 1
ATOM 4408 N N . ARG A 1 579 ? -6.798 -16.432 6.152 1.00 97.25 579 ARG A N 1
ATOM 4409 C CA . ARG A 1 579 ? -8.235 -16.138 6.090 1.00 97.25 579 ARG A CA 1
ATOM 4410 C C . ARG A 1 579 ? -8.944 -16.395 7.408 1.00 97.25 579 ARG A C 1
ATOM 4412 O O . ARG A 1 579 ? -8.508 -17.224 8.201 1.00 97.25 579 ARG A O 1
ATOM 4419 N N . SER A 1 580 ? -10.059 -15.705 7.603 1.00 94.69 580 SER A N 1
ATOM 4420 C CA . SER A 1 580 ? -10.957 -15.868 8.742 1.00 94.69 580 SER A CA 1
ATOM 4421 C C . SER A 1 580 ? -12.414 -15.699 8.315 1.00 94.69 580 SER A C 1
ATOM 4423 O O . SER A 1 580 ? -12.722 -15.084 7.291 1.00 94.69 580 SER A O 1
ATOM 4425 N N . ARG A 1 581 ? -13.334 -16.252 9.109 1.00 89.81 581 ARG A N 1
ATOM 4426 C CA . ARG A 1 581 ? -14.774 -15.969 8.995 1.00 89.81 581 ARG A CA 1
ATOM 4427 C C . ARG A 1 581 ? -15.160 -14.656 9.671 1.00 89.81 581 ARG A C 1
ATOM 4429 O O . ARG A 1 581 ? -16.223 -14.112 9.382 1.00 89.81 581 ARG A O 1
ATOM 4436 N N . THR A 1 582 ? -14.302 -14.123 10.538 1.00 89.31 582 THR A N 1
ATOM 4437 C CA . THR A 1 582 ? -14.504 -12.821 11.174 1.00 89.31 582 THR A CA 1
ATOM 4438 C C . THR A 1 582 ? -13.481 -11.817 10.646 1.00 89.31 582 THR A C 1
ATOM 4440 O O . THR A 1 582 ? -12.351 -12.185 10.341 1.00 89.31 582 THR A O 1
ATOM 4443 N N . PRO A 1 583 ? -13.836 -10.531 10.534 1.00 91.19 583 PRO A N 1
ATOM 4444 C CA . PRO A 1 583 ? -12.922 -9.545 9.970 1.00 91.19 583 PRO A CA 1
ATOM 4445 C C . PRO A 1 583 ? -11.793 -9.138 10.929 1.00 91.19 583 PRO A C 1
ATOM 4447 O O . PRO A 1 583 ? -10.823 -8.522 10.490 1.00 91.19 583 PRO A O 1
ATOM 4450 N N . ARG A 1 584 ? -11.906 -9.453 12.226 1.00 91.75 584 ARG A N 1
ATOM 4451 C CA . ARG A 1 584 ? -11.046 -8.882 13.274 1.00 91.75 584 ARG A CA 1
ATOM 4452 C C . ARG A 1 584 ? -9.978 -9.825 13.816 1.00 91.75 584 ARG A C 1
ATOM 4454 O O . ARG A 1 584 ? -9.102 -9.358 14.526 1.00 91.75 584 ARG A O 1
ATOM 4461 N N . GLY A 1 585 ? -10.037 -11.123 13.544 1.00 89.81 585 GLY A N 1
ATOM 4462 C CA . GLY A 1 585 ? -9.122 -12.075 14.173 1.00 89.81 585 GLY A CA 1
ATOM 4463 C C . GLY A 1 585 ? -9.329 -13.498 13.684 1.00 89.81 585 GLY A C 1
ATOM 4464 O O . GLY A 1 585 ? -10.048 -13.722 12.712 1.00 89.81 585 GLY A O 1
ATOM 4465 N N . ASP A 1 586 ? -8.691 -14.452 14.360 1.00 93.94 586 ASP A N 1
ATOM 4466 C CA . ASP A 1 586 ? -8.729 -15.885 14.025 1.00 93.94 586 ASP A CA 1
ATOM 4467 C C . ASP A 1 586 ? -8.254 -16.189 12.595 1.00 93.94 586 ASP A C 1
ATOM 4469 O O . ASP A 1 586 ? -8.700 -17.137 11.949 1.00 93.94 586 ASP A O 1
ATOM 4473 N N . TYR A 1 587 ? -7.345 -15.355 12.086 1.00 97.62 587 TYR A N 1
ATOM 4474 C CA . TYR A 1 587 ? -6.712 -15.569 10.795 1.00 97.62 587 TYR A CA 1
ATOM 4475 C C . TYR A 1 587 ? -5.805 -16.789 10.867 1.00 97.62 587 TYR A C 1
ATOM 4477 O O . TYR A 1 587 ? -4.858 -16.841 11.657 1.00 97.62 587 TYR A O 1
ATOM 4485 N N . VAL A 1 588 ? -6.098 -17.759 10.009 1.00 98.06 588 VAL A N 1
ATOM 4486 C CA . VAL A 1 588 ? -5.301 -18.972 9.851 1.00 98.06 588 VAL A CA 1
ATOM 4487 C C . VAL A 1 588 ? -4.850 -19.126 8.411 1.00 98.06 588 VAL A C 1
ATOM 4489 O O . VAL A 1 588 ? -5.485 -18.616 7.485 1.00 98.06 588 VAL A O 1
ATOM 4492 N N . ASP A 1 589 ? -3.751 -19.840 8.219 1.00 98.00 589 ASP A N 1
ATOM 4493 C CA . ASP A 1 589 ? -3.292 -20.250 6.899 1.00 98.00 589 ASP A CA 1
ATOM 4494 C C . ASP A 1 589 ? -3.989 -21.530 6.404 1.00 98.00 589 ASP A C 1
ATOM 4496 O O . ASP A 1 589 ? -4.840 -22.114 7.079 1.00 98.00 589 ASP A O 1
ATOM 4500 N N . ARG A 1 590 ? -3.625 -21.986 5.203 1.00 95.88 590 ARG A N 1
ATOM 4501 C CA . ARG A 1 590 ? -4.177 -23.185 4.555 1.00 95.88 590 ARG A CA 1
ATOM 4502 C C . ARG A 1 590 ? -3.984 -24.457 5.372 1.00 95.88 590 ARG A C 1
ATOM 4504 O O . ARG A 1 590 ? -4.779 -25.382 5.244 1.00 95.88 590 ARG A O 1
ATOM 4511 N N . LYS A 1 591 ? -2.956 -24.505 6.220 1.00 96.19 591 LYS A N 1
ATOM 4512 C CA . LYS A 1 591 ? -2.674 -25.628 7.121 1.00 96.19 591 LYS A CA 1
ATOM 4513 C C . LYS A 1 591 ? -3.337 -25.449 8.493 1.00 96.19 591 LYS A C 1
ATOM 4515 O O . LYS A 1 591 ? -3.116 -26.275 9.373 1.00 96.19 591 LYS A O 1
ATOM 4520 N N . GLY A 1 592 ? -4.131 -24.395 8.683 1.00 95.69 592 GLY A N 1
ATOM 4521 C CA . GLY A 1 592 ? -4.802 -24.082 9.941 1.00 95.69 592 GLY A CA 1
ATOM 4522 C C . GLY A 1 592 ? -3.893 -23.445 10.993 1.00 95.69 592 GLY A C 1
ATOM 4523 O O . GLY A 1 592 ? -4.299 -23.357 12.150 1.00 95.69 592 GLY A O 1
ATOM 4524 N N . ARG A 1 593 ? -2.677 -23.008 10.634 1.00 96.25 593 ARG A N 1
ATOM 4525 C CA . ARG A 1 593 ? -1.779 -22.338 11.585 1.00 96.25 593 ARG A CA 1
ATOM 4526 C C . ARG A 1 593 ? -2.227 -20.901 11.789 1.00 96.25 593 ARG A C 1
ATOM 4528 O O . ARG A 1 593 ? -2.473 -20.188 10.817 1.00 96.25 593 ARG A O 1
ATOM 4535 N N . SER A 1 594 ? -2.290 -20.480 13.046 1.00 96.88 594 SER A N 1
ATOM 4536 C CA . SER A 1 594 ? -2.603 -19.104 13.432 1.00 96.88 594 SER A CA 1
ATOM 4537 C C . SER A 1 594 ? -1.549 -18.129 12.916 1.00 96.88 594 SER A C 1
ATOM 4539 O O . SER A 1 594 ? -0.353 -18.300 13.161 1.00 96.88 594 SER A O 1
ATOM 4541 N N . CYS A 1 595 ? -1.996 -17.067 12.255 1.00 95.50 595 CYS A N 1
ATOM 4542 C CA . CYS A 1 595 ? -1.104 -16.022 11.752 1.00 95.50 595 CYS A CA 1
ATOM 4543 C C . CYS A 1 595 ? -0.623 -15.092 12.863 1.00 95.50 595 CYS A C 1
ATOM 4545 O O . CYS A 1 595 ? 0.396 -14.436 12.716 1.00 95.50 595 CYS A O 1
ATOM 4547 N N . LEU A 1 596 ? -1.301 -15.098 14.013 1.00 95.19 596 LEU A N 1
ATOM 4548 C CA . LEU A 1 596 ? -0.896 -14.330 15.184 1.00 95.19 596 LEU A CA 1
ATOM 4549 C C . LEU A 1 596 ? 0.072 -15.092 16.100 1.00 95.19 596 LEU A C 1
ATOM 4551 O O . LEU A 1 596 ? 0.978 -14.497 16.668 1.00 95.19 596 LEU A O 1
ATOM 4555 N N . THR A 1 597 ? -0.145 -16.394 16.303 1.00 94.31 597 THR A N 1
ATOM 4556 C CA . THR A 1 597 ? 0.528 -17.152 17.381 1.00 94.31 597 THR A CA 1
ATOM 4557 C C . THR A 1 597 ? 1.398 -18.303 16.894 1.00 94.31 597 THR A C 1
ATOM 4559 O O . THR A 1 597 ? 2.018 -18.984 17.706 1.00 94.31 597 THR A O 1
ATOM 4562 N N . GLN A 1 598 ? 1.415 -18.576 15.589 1.00 92.56 598 GLN A N 1
ATOM 4563 C CA . GLN A 1 598 ? 2.141 -19.709 15.005 1.00 92.56 598 GLN A CA 1
ATOM 4564 C C . GLN A 1 598 ? 2.859 -19.334 13.701 1.00 92.56 598 GLN A C 1
ATOM 4566 O O . GLN A 1 598 ? 3.179 -20.224 12.909 1.00 92.56 598 GLN A O 1
ATOM 4571 N N . SER A 1 599 ? 3.072 -18.033 13.459 1.00 89.44 599 SER A N 1
ATOM 4572 C CA . SER A 1 599 ? 3.677 -17.505 12.228 1.00 89.44 599 SER A CA 1
ATOM 4573 C C . SER A 1 599 ? 3.023 -18.075 10.961 1.00 89.44 599 SER A C 1
ATOM 4575 O O . SER A 1 599 ? 3.690 -18.477 10.004 1.00 89.44 599 SER A O 1
ATOM 4577 N N . GLY A 1 600 ? 1.695 -18.212 11.000 1.00 92.94 600 GLY A N 1
ATOM 4578 C CA . GLY A 1 600 ? 0.899 -18.717 9.892 1.00 92.94 600 GLY A CA 1
ATOM 4579 C C . GLY A 1 600 ? 0.971 -17.804 8.669 1.00 92.94 600 GLY A C 1
ATOM 4580 O O . GLY A 1 600 ? 1.064 -16.585 8.773 1.00 92.94 600 GLY A O 1
ATOM 4581 N N . GLY A 1 601 ? 0.895 -18.417 7.494 1.00 95.56 601 GLY A N 1
ATOM 4582 C CA . GLY A 1 601 ? 0.805 -17.728 6.214 1.00 95.56 601 GLY A CA 1
ATOM 4583 C C . GLY A 1 601 ? 0.836 -18.734 5.072 1.00 95.56 601 GLY A C 1
ATOM 4584 O O . GLY A 1 601 ? 1.693 -19.621 5.034 1.00 95.56 601 GLY A O 1
ATOM 4585 N N . THR A 1 602 ? -0.096 -18.610 4.133 1.00 96.69 602 THR A N 1
ATOM 4586 C CA . THR A 1 602 ? -0.090 -19.384 2.884 1.00 96.69 602 THR A CA 1
ATOM 4587 C C . THR A 1 602 ? 0.633 -18.571 1.828 1.00 96.69 602 THR A C 1
ATOM 4589 O O . THR A 1 602 ? 0.254 -17.428 1.599 1.00 96.69 602 THR A O 1
ATOM 4592 N N . LEU A 1 603 ? 1.655 -19.137 1.190 1.00 96.31 603 LEU A N 1
ATOM 4593 C CA . LEU A 1 603 ? 2.341 -18.464 0.090 1.00 96.31 603 LEU A CA 1
ATOM 4594 C C . LEU A 1 603 ? 1.385 -18.271 -1.096 1.00 96.31 603 LEU A C 1
ATOM 4596 O O . LEU A 1 603 ? 0.731 -19.228 -1.510 1.00 96.31 603 LEU A O 1
ATOM 4600 N N . VAL A 1 604 ? 1.331 -17.050 -1.630 1.00 98.00 604 VAL A N 1
ATOM 4601 C CA . VAL A 1 604 ? 0.567 -16.696 -2.839 1.00 98.00 604 VAL A CA 1
ATOM 4602 C C . VAL A 1 604 ? 1.504 -16.398 -4.003 1.00 98.00 604 VAL A C 1
ATOM 4604 O O . VAL A 1 604 ? 1.252 -16.857 -5.112 1.00 98.00 604 VAL A O 1
ATOM 4607 N N . LEU A 1 605 ? 2.566 -15.629 -3.749 1.00 97.81 605 LEU A N 1
ATOM 4608 C CA . LEU A 1 605 ? 3.537 -15.225 -4.760 1.00 97.81 605 LEU A CA 1
ATOM 4609 C C . LEU A 1 605 ? 4.914 -15.035 -4.117 1.00 97.81 605 LEU A C 1
ATOM 4611 O O . LEU A 1 605 ? 5.045 -14.313 -3.132 1.00 97.81 605 LEU A O 1
ATOM 4615 N N . ALA A 1 606 ? 5.940 -15.669 -4.676 1.00 95.38 606 ALA A N 1
ATOM 4616 C CA . ALA A 1 606 ? 7.338 -15.495 -4.280 1.00 95.38 606 ALA A CA 1
ATOM 4617 C C . ALA A 1 606 ? 8.204 -15.175 -5.500 1.00 95.38 606 ALA A C 1
ATOM 4619 O O . ALA A 1 606 ? 7.739 -15.242 -6.638 1.00 95.38 606 ALA A O 1
ATOM 4620 N N . SER A 1 607 ? 9.476 -14.856 -5.257 1.00 94.19 607 SER A N 1
ATOM 4621 C CA . SER A 1 607 ? 10.476 -14.731 -6.316 1.00 94.19 607 SER A CA 1
ATOM 4622 C C . SER A 1 607 ? 10.503 -15.984 -7.203 1.00 94.19 607 SER A C 1
ATOM 4624 O O . SER A 1 607 ? 10.588 -17.106 -6.698 1.00 94.19 607 SER A O 1
ATOM 4626 N N . HIS A 1 608 ? 10.441 -15.789 -8.516 1.00 94.19 608 HIS A N 1
ATOM 4627 C CA . HIS A 1 608 ? 10.459 -16.835 -9.538 1.00 94.19 608 HIS A CA 1
ATOM 4628 C C . HIS A 1 608 ? 10.907 -16.228 -10.867 1.00 94.19 608 HIS A C 1
ATOM 4630 O O . HIS A 1 608 ? 10.663 -15.051 -11.105 1.00 94.19 608 HIS A O 1
ATOM 4636 N N . ASP A 1 609 ? 11.537 -17.015 -11.738 1.00 94.00 609 ASP A N 1
ATOM 4637 C CA . ASP A 1 609 ? 12.000 -16.540 -13.052 1.00 94.00 609 ASP A CA 1
ATOM 4638 C C . ASP A 1 609 ? 12.721 -15.169 -12.969 1.00 94.00 609 ASP A C 1
ATOM 4640 O O . ASP A 1 609 ? 13.728 -15.043 -12.269 1.00 94.00 609 ASP A O 1
ATOM 4644 N N . GLU A 1 610 ? 12.217 -14.141 -13.662 1.00 93.12 610 GLU A N 1
ATOM 4645 C CA . GLU A 1 610 ? 12.758 -12.771 -13.643 1.00 93.12 610 GLU A CA 1
ATOM 4646 C C . GLU A 1 610 ? 12.047 -11.845 -12.637 1.00 93.12 610 GLU A C 1
ATOM 4648 O O . GLU A 1 610 ? 12.305 -10.641 -12.602 1.00 93.12 610 GLU A O 1
ATOM 4653 N N . VAL A 1 611 ? 11.160 -12.385 -11.803 1.00 94.19 611 VAL A N 1
ATOM 4654 C CA . VAL A 1 611 ? 10.423 -11.668 -10.759 1.00 94.19 611 VAL A CA 1
ATOM 4655 C C . VAL A 1 611 ? 11.114 -11.889 -9.420 1.00 94.19 611 VAL A C 1
ATOM 4657 O O . VAL A 1 611 ? 11.188 -13.010 -8.917 1.00 94.19 611 VAL A O 1
ATOM 4660 N N . PHE A 1 612 ? 11.586 -10.812 -8.801 1.00 93.06 612 PHE A N 1
ATOM 4661 C CA . PHE A 1 612 ? 12.253 -10.861 -7.505 1.00 93.06 612 PHE A CA 1
ATOM 4662 C C . PHE A 1 612 ? 11.578 -9.957 -6.481 1.00 93.06 612 PHE A C 1
ATOM 4664 O O . PHE A 1 612 ? 11.157 -8.848 -6.808 1.00 93.06 612 PHE A O 1
ATOM 4671 N N . ALA A 1 613 ? 11.494 -10.445 -5.242 1.00 93.00 613 ALA A N 1
ATOM 4672 C CA . ALA A 1 613 ? 10.909 -9.740 -4.103 1.00 93.00 613 ALA A CA 1
ATOM 4673 C C . ALA A 1 613 ? 9.498 -9.153 -4.371 1.00 93.00 613 ALA A C 1
ATOM 4675 O O . ALA A 1 613 ? 9.291 -7.958 -4.149 1.00 93.00 613 ALA A O 1
ATOM 4676 N N . PRO A 1 614 ? 8.523 -9.935 -4.889 1.00 96.69 614 PRO A N 1
ATOM 4677 C CA . PRO A 1 614 ? 7.175 -9.422 -5.120 1.00 96.69 614 PRO A CA 1
ATOM 4678 C C . PRO A 1 614 ? 6.459 -9.053 -3.808 1.00 96.69 614 PRO A C 1
ATOM 4680 O O . PRO A 1 614 ? 6.492 -9.825 -2.846 1.00 96.69 614 PRO A O 1
ATOM 4683 N N . GLY A 1 615 ? 5.789 -7.895 -3.786 1.00 96.88 615 GLY A N 1
ATOM 4684 C CA . GLY A 1 615 ? 5.347 -7.261 -2.544 1.00 96.88 615 GLY A CA 1
ATOM 4685 C C . GLY A 1 615 ? 4.415 -6.066 -2.653 1.00 96.88 615 GLY A C 1
ATOM 4686 O O . GLY A 1 615 ? 4.036 -5.659 -3.750 1.00 96.88 615 GLY A O 1
ATOM 4687 N N . GLY A 1 616 ? 4.072 -5.489 -1.495 1.00 95.50 616 GLY A N 1
ATOM 4688 C CA . GLY A 1 616 ? 3.290 -4.249 -1.391 1.00 95.50 616 GLY A CA 1
ATOM 4689 C C . GLY A 1 616 ? 1.942 -4.388 -2.086 1.00 95.50 616 GLY A C 1
ATOM 4690 O O . GLY A 1 616 ? 1.551 -3.542 -2.886 1.00 95.50 616 GLY A O 1
ATOM 4691 N N . GLN A 1 617 ? 1.317 -5.546 -1.895 1.00 97.88 617 GLN A N 1
ATOM 4692 C CA . GLN A 1 617 ? 0.218 -6.009 -2.723 1.00 97.88 617 GLN A CA 1
ATOM 4693 C C . GLN A 1 617 ? -1.132 -5.408 -2.334 1.00 97.88 617 GLN A C 1
ATOM 4695 O O . GLN A 1 617 ? -1.379 -5.091 -1.172 1.00 97.88 617 GLN A O 1
ATOM 4700 N N . GLY A 1 618 ? -2.065 -5.443 -3.278 1.00 98.06 618 GLY A N 1
ATOM 4701 C CA . GLY A 1 618 ? -3.490 -5.389 -2.984 1.00 98.06 618 GLY A CA 1
ATOM 4702 C C . GLY A 1 618 ? -4.306 -6.230 -3.958 1.00 98.06 618 GLY A C 1
ATOM 4703 O O . GLY A 1 618 ? -3.769 -6.846 -4.883 1.00 98.06 618 GLY A O 1
ATOM 4704 N N . VAL A 1 619 ? -5.612 -6.302 -3.709 1.00 97.88 619 VAL A N 1
ATOM 4705 C CA . VAL A 1 619 ? -6.548 -7.113 -4.494 1.00 97.88 619 VAL A CA 1
ATOM 4706 C C . VAL A 1 619 ? -7.716 -6.255 -4.948 1.00 97.88 619 VAL A C 1
ATOM 4708 O O . VAL A 1 619 ? -8.378 -5.628 -4.127 1.00 97.88 619 VAL A O 1
ATOM 4711 N N . VAL A 1 620 ? -8.002 -6.271 -6.247 1.00 94.88 620 VAL A N 1
ATOM 4712 C CA . VAL A 1 620 ? -9.161 -5.588 -6.832 1.00 94.88 620 VAL A CA 1
ATOM 4713 C C . VAL A 1 620 ? -10.032 -6.586 -7.585 1.00 94.88 620 VAL A C 1
ATOM 4715 O O . VAL A 1 620 ? -9.517 -7.466 -8.270 1.00 94.88 620 VAL A O 1
ATOM 4718 N N . ASP A 1 621 ? -11.349 -6.441 -7.469 1.00 93.88 621 ASP A N 1
ATOM 4719 C CA . ASP A 1 621 ? -12.294 -7.105 -8.366 1.00 93.88 621 ASP A CA 1
ATOM 4720 C C . ASP A 1 621 ? -12.390 -6.281 -9.656 1.00 93.88 621 ASP A C 1
ATOM 4722 O O . ASP A 1 621 ? -13.096 -5.271 -9.710 1.00 93.88 621 ASP A O 1
ATOM 4726 N N . ASP A 1 622 ? -11.632 -6.673 -10.677 1.00 93.56 622 ASP A N 1
ATOM 4727 C CA . ASP A 1 622 ? -11.705 -6.064 -11.998 1.00 93.56 622 ASP A CA 1
ATOM 4728 C C . ASP A 1 622 ? -12.920 -6.590 -12.776 1.00 93.56 622 ASP A C 1
ATOM 4730 O O . ASP A 1 622 ? -13.240 -7.778 -12.747 1.00 93.56 622 ASP A O 1
ATOM 4734 N N . GLU A 1 623 ? -13.599 -5.697 -13.496 1.00 88.31 623 GLU A N 1
ATOM 4735 C CA . GLU A 1 623 ? -14.824 -6.026 -14.234 1.00 88.31 623 GLU A CA 1
ATOM 4736 C C . GLU A 1 623 ? -14.585 -6.998 -15.400 1.00 88.31 623 GLU A C 1
ATOM 4738 O O . GLU A 1 623 ? -15.502 -7.722 -15.789 1.00 88.31 623 GLU A O 1
ATOM 4743 N N . VAL A 1 624 ? -13.370 -7.018 -15.957 1.00 89.69 624 VAL A N 1
ATOM 4744 C CA . VAL A 1 624 ? -12.995 -7.859 -17.101 1.00 89.69 624 VAL A CA 1
ATOM 4745 C C . VAL A 1 624 ? -12.195 -9.070 -16.635 1.00 89.69 624 VAL A C 1
ATOM 4747 O O . VAL A 1 624 ? -12.461 -10.195 -17.059 1.00 89.69 624 VAL A O 1
ATOM 4750 N N . GLU A 1 625 ? -11.219 -8.849 -15.758 1.00 94.44 625 GLU A N 1
ATOM 4751 C CA . GLU A 1 625 ? -10.264 -9.885 -15.366 1.00 94.44 625 GLU A CA 1
ATOM 4752 C C . GLU A 1 625 ? -10.712 -10.705 -14.147 1.00 94.44 625 GLU A C 1
ATOM 4754 O O . GLU A 1 625 ? -10.149 -11.775 -13.898 1.00 94.44 625 GLU A O 1
ATOM 4759 N N . GLY A 1 626 ? -11.738 -10.248 -13.421 1.00 93.94 626 GLY A N 1
ATOM 4760 C CA . GLY A 1 626 ? -12.138 -10.810 -12.135 1.00 93.94 626 GLY A CA 1
ATOM 4761 C C . GLY A 1 626 ? -11.197 -10.363 -11.007 1.00 93.94 626 GLY A C 1
ATOM 4762 O O . GLY A 1 626 ? -10.607 -9.285 -11.088 1.00 93.94 626 GLY A O 1
ATOM 4763 N N . PRO A 1 627 ? -11.042 -11.150 -9.927 1.00 96.25 627 PRO A N 1
ATOM 4764 C CA . PRO A 1 627 ? -10.140 -10.785 -8.842 1.00 96.25 627 PRO A CA 1
ATOM 4765 C C . PRO A 1 627 ? -8.684 -10.808 -9.323 1.00 96.25 627 PRO A C 1
ATOM 4767 O O . PRO A 1 627 ? -8.194 -11.815 -9.836 1.00 96.25 627 PRO A O 1
ATOM 4770 N N . VAL A 1 628 ? -7.980 -9.701 -9.121 1.00 98.06 628 VAL A N 1
ATOM 4771 C CA . VAL A 1 628 ? -6.588 -9.497 -9.533 1.00 98.06 628 VAL A CA 1
ATOM 4772 C C . VAL A 1 628 ? -5.743 -9.148 -8.319 1.00 98.06 628 VAL A C 1
ATOM 4774 O O . VAL A 1 628 ? -6.109 -8.275 -7.533 1.00 98.06 628 VAL A O 1
ATOM 4777 N N . LEU A 1 629 ? -4.589 -9.803 -8.198 1.00 98.75 629 LEU A N 1
ATOM 4778 C CA . LEU A 1 629 ? -3.501 -9.391 -7.321 1.00 98.75 629 LEU A CA 1
ATOM 4779 C C . LEU A 1 629 ? -2.634 -8.391 -8.078 1.00 98.75 629 LEU A C 1
ATOM 4781 O O . LEU A 1 629 ? -2.081 -8.728 -9.125 1.00 98.75 629 LEU A O 1
ATOM 4785 N N . TYR A 1 630 ? -2.477 -7.192 -7.536 1.00 98.50 630 TYR A N 1
ATOM 4786 C CA . TYR A 1 630 ? -1.486 -6.233 -8.006 1.00 98.50 630 TYR A CA 1
ATOM 4787 C C . TYR A 1 630 ? -0.390 -6.070 -6.955 1.00 98.50 630 TYR A C 1
ATOM 4789 O O . TYR A 1 630 ? -0.645 -6.217 -5.761 1.00 98.50 630 TYR A O 1
ATOM 4797 N N . TYR A 1 631 ? 0.836 -5.812 -7.394 1.00 98.31 631 TYR A N 1
ATOM 4798 C CA . TYR A 1 631 ? 2.015 -5.800 -6.531 1.00 98.31 631 TYR A CA 1
ATOM 4799 C C . TYR A 1 631 ? 3.160 -5.035 -7.198 1.00 98.31 631 TYR A C 1
ATOM 4801 O O . TYR A 1 631 ? 3.081 -4.641 -8.367 1.00 98.31 631 TYR A O 1
ATOM 4809 N N . HIS A 1 632 ? 4.244 -4.828 -6.459 1.00 96.94 632 HIS A N 1
ATOM 4810 C CA . HIS A 1 632 ? 5.517 -4.416 -7.025 1.00 96.94 632 HIS A CA 1
ATOM 4811 C C . HIS A 1 632 ? 6.523 -5.563 -7.033 1.00 96.94 632 HIS A C 1
ATOM 4813 O O . HIS A 1 632 ? 6.448 -6.449 -6.190 1.00 96.94 632 HIS A O 1
ATOM 4819 N N . TYR A 1 633 ? 7.484 -5.546 -7.948 1.00 95.25 633 TYR A N 1
ATOM 4820 C CA . TYR A 1 633 ? 8.593 -6.500 -7.983 1.00 95.25 633 TYR A CA 1
ATOM 4821 C C . TYR A 1 633 ? 9.847 -5.860 -8.576 1.00 95.25 633 TYR A C 1
ATOM 4823 O O . TYR A 1 633 ? 9.794 -4.768 -9.143 1.00 95.25 633 TYR A O 1
ATOM 4831 N N . VAL A 1 634 ? 10.972 -6.553 -8.468 1.00 91.69 634 VAL A N 1
ATOM 4832 C CA . VAL A 1 634 ? 12.248 -6.164 -9.066 1.00 91.69 634 VAL A CA 1
ATOM 4833 C C . VAL A 1 634 ? 12.625 -7.157 -10.162 1.00 91.69 634 VAL A C 1
ATOM 4835 O O . VAL A 1 634 ? 12.473 -8.365 -9.983 1.00 91.69 634 VAL A O 1
ATOM 4838 N N . THR A 1 635 ? 13.137 -6.668 -11.293 1.00 90.81 635 THR A N 1
ATOM 4839 C CA . THR A 1 635 ? 13.597 -7.540 -12.382 1.00 90.81 635 THR A CA 1
ATOM 4840 C C . THR A 1 635 ? 14.862 -8.298 -11.972 1.00 90.81 635 THR A C 1
ATOM 4842 O O . THR A 1 635 ? 15.840 -7.701 -11.510 1.00 90.81 635 THR A O 1
ATOM 4845 N N . PHE A 1 636 ? 14.883 -9.608 -12.198 1.00 89.12 636 PHE A N 1
ATOM 4846 C CA . PHE A 1 636 ? 16.019 -10.483 -11.932 1.00 89.12 636 PHE A CA 1
ATOM 4847 C C . PHE A 1 636 ? 16.629 -11.016 -13.222 1.00 89.12 636 PHE A C 1
ATOM 4849 O O . PHE A 1 636 ? 15.933 -11.517 -14.095 1.00 89.12 636 PHE A O 1
ATOM 4856 N N . ASN A 1 637 ? 17.951 -10.949 -13.336 1.00 87.56 637 ASN A N 1
ATOM 4857 C CA . ASN A 1 637 ? 18.678 -11.517 -14.455 1.00 87.56 637 ASN A CA 1
ATOM 4858 C C . ASN A 1 637 ? 19.101 -12.953 -14.122 1.00 87.56 637 ASN A C 1
ATOM 4860 O O . ASN A 1 637 ? 20.061 -13.191 -13.383 1.00 87.56 637 ASN A O 1
ATOM 4864 N N . LEU A 1 638 ? 18.408 -13.916 -14.728 1.00 85.00 638 LEU A N 1
ATOM 4865 C CA . LEU A 1 638 ? 18.671 -15.347 -14.560 1.00 85.00 638 LEU A CA 1
ATOM 4866 C C . LEU A 1 638 ? 20.039 -15.804 -15.092 1.00 85.00 638 LEU A C 1
ATOM 4868 O O . LEU A 1 638 ? 20.510 -16.871 -14.703 1.00 85.00 638 LEU A O 1
ATOM 4872 N N . THR A 1 639 ? 20.670 -15.035 -15.984 1.00 84.62 639 THR A N 1
ATOM 4873 C CA . THR A 1 639 ? 21.983 -15.375 -16.563 1.00 84.62 639 THR A CA 1
ATOM 4874 C C . THR A 1 639 ? 23.113 -14.994 -15.617 1.00 84.62 639 THR A C 1
ATOM 4876 O O . THR A 1 639 ? 24.038 -15.773 -15.404 1.00 84.62 639 THR A O 1
ATOM 4879 N N . THR A 1 640 ? 23.046 -13.796 -15.035 1.00 83.38 640 THR A N 1
ATOM 4880 C CA . THR A 1 640 ? 24.059 -13.308 -14.086 1.00 83.38 640 THR A CA 1
ATOM 4881 C C . THR A 1 640 ? 23.758 -13.707 -12.644 1.00 83.38 640 THR A C 1
ATOM 4883 O O . THR A 1 640 ? 24.606 -13.519 -11.773 1.00 83.38 640 THR A O 1
ATOM 4886 N N . ASN A 1 641 ? 22.566 -14.259 -12.406 1.00 81.38 641 ASN A N 1
ATOM 4887 C CA . ASN A 1 641 ? 22.001 -14.575 -11.103 1.00 81.38 641 ASN A CA 1
ATOM 4888 C C . ASN A 1 641 ? 21.988 -13.376 -10.145 1.00 81.38 641 ASN A C 1
ATOM 4890 O O . ASN A 1 641 ? 22.376 -13.478 -8.978 1.00 81.38 641 ASN A O 1
ATOM 4894 N N . ARG A 1 642 ? 21.585 -12.216 -10.668 1.00 82.12 642 ARG A N 1
ATOM 4895 C CA . ARG A 1 642 ? 21.559 -10.942 -9.945 1.00 82.12 642 ARG A CA 1
ATOM 4896 C C . ARG A 1 642 ? 20.269 -10.195 -10.219 1.00 82.12 642 ARG A C 1
ATOM 4898 O O . ARG A 1 642 ? 19.733 -10.256 -11.322 1.00 82.12 642 ARG A O 1
ATOM 4905 N N . VAL A 1 643 ? 19.848 -9.393 -9.247 1.00 79.75 643 VAL A N 1
ATOM 4906 C CA . VAL A 1 643 ? 18.908 -8.300 -9.502 1.00 79.75 643 VAL A CA 1
ATOM 4907 C C . VAL A 1 643 ? 19.462 -7.411 -10.620 1.00 79.75 643 VAL A C 1
ATOM 4909 O O . VAL A 1 643 ? 20.655 -7.105 -10.652 1.00 79.75 643 VAL A O 1
ATOM 4912 N N . SER A 1 644 ? 18.602 -7.040 -11.566 1.00 77.19 644 SER A N 1
ATOM 4913 C CA . SER A 1 644 ? 18.993 -6.299 -12.760 1.00 77.19 644 SER A CA 1
ATOM 4914 C C . SER A 1 644 ? 19.521 -4.909 -12.409 1.00 77.19 644 SER A C 1
ATOM 4916 O O . SER A 1 644 ? 18.799 -4.052 -11.912 1.00 77.19 644 SER A O 1
ATOM 4918 N N . GLU A 1 645 ? 20.792 -4.656 -12.718 1.00 67.50 645 GLU A N 1
ATOM 4919 C CA . GLU A 1 645 ? 21.406 -3.337 -12.540 1.00 67.50 645 GLU A CA 1
ATOM 4920 C C . GLU A 1 645 ? 21.081 -2.375 -13.693 1.00 67.50 645 GLU A C 1
ATOM 4922 O O . GLU A 1 645 ? 21.277 -1.169 -13.557 1.00 67.50 645 GLU A O 1
ATOM 4927 N N . THR A 1 646 ? 20.600 -2.877 -14.832 1.00 64.38 646 THR A N 1
ATOM 4928 C CA . THR A 1 646 ? 20.207 -2.052 -15.989 1.00 64.38 646 THR A CA 1
ATOM 4929 C C . THR A 1 646 ? 18.731 -1.689 -15.962 1.00 64.38 646 THR A C 1
ATOM 4931 O O . THR A 1 646 ? 18.352 -0.644 -16.479 1.00 64.38 646 THR A O 1
ATOM 4934 N N . ASP A 1 647 ? 17.911 -2.530 -15.336 1.00 68.44 647 ASP A N 1
ATOM 4935 C CA . ASP A 1 647 ? 16.473 -2.336 -15.187 1.00 68.44 647 ASP A CA 1
ATOM 4936 C C . ASP A 1 647 ? 16.129 -2.061 -13.717 1.00 68.44 647 ASP A C 1
ATOM 4938 O O . ASP A 1 647 ? 15.463 -2.851 -13.048 1.00 68.44 647 ASP A O 1
ATOM 4942 N N . LYS A 1 648 ? 16.712 -0.973 -13.194 1.00 68.19 648 LYS A N 1
ATOM 4943 C CA . LYS A 1 648 ? 16.708 -0.650 -11.763 1.00 68.19 648 LYS A CA 1
ATOM 4944 C C . LYS A 1 648 ? 15.315 -0.297 -11.249 1.00 68.19 648 LYS A C 1
ATOM 4946 O O . LYS A 1 648 ? 14.503 0.297 -11.956 1.00 68.19 648 LYS A O 1
ATOM 4951 N N . GLY A 1 649 ? 15.143 -0.549 -9.956 1.00 77.88 649 GLY A N 1
ATOM 4952 C CA . GLY A 1 649 ? 13.985 -0.139 -9.180 1.00 77.88 649 GLY A CA 1
ATOM 4953 C C . GLY A 1 649 ? 12.820 -1.112 -9.255 1.00 77.88 649 GLY A C 1
ATOM 4954 O O . GLY A 1 649 ? 12.847 -2.125 -9.954 1.00 77.88 649 GLY A O 1
ATOM 4955 N N . TYR A 1 650 ? 11.804 -0.809 -8.462 1.00 89.62 650 TYR A N 1
ATOM 4956 C CA . TYR A 1 650 ? 10.598 -1.614 -8.411 1.00 89.62 650 TYR A CA 1
ATOM 4957 C C . TYR A 1 650 ? 9.675 -1.278 -9.578 1.00 89.62 650 TYR A C 1
ATOM 4959 O O . TYR A 1 650 ? 9.629 -0.141 -10.059 1.00 89.62 650 TYR A O 1
ATOM 4967 N N . LYS A 1 651 ? 8.913 -2.277 -10.007 1.00 93.31 651 LYS A N 1
ATOM 4968 C CA . LYS A 1 651 ? 7.966 -2.223 -11.118 1.00 93.31 651 LYS A CA 1
ATOM 4969 C C . LYS A 1 651 ? 6.623 -2.733 -10.676 1.00 93.31 651 LYS A C 1
ATOM 4971 O O . LYS A 1 651 ? 6.548 -3.651 -9.869 1.00 93.31 651 LYS A O 1
ATOM 4976 N N . PHE A 1 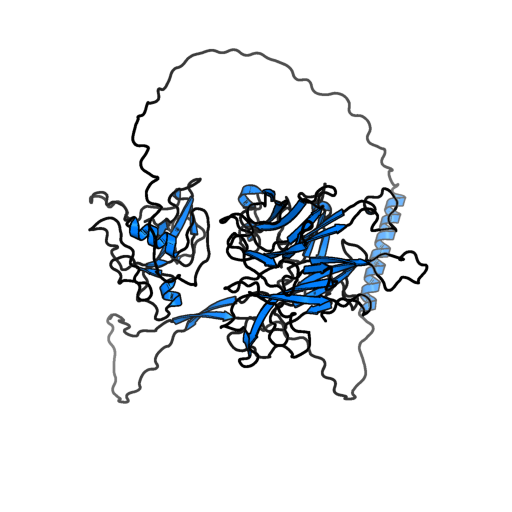652 ? 5.581 -2.163 -11.250 1.00 96.88 652 PHE A N 1
ATOM 4977 C CA . PHE A 1 652 ? 4.230 -2.657 -11.097 1.00 96.88 652 PHE A CA 1
ATOM 4978 C C . PHE A 1 652 ? 4.034 -3.963 -11.875 1.00 96.88 652 PHE A C 1
ATOM 4980 O O . PHE A 1 652 ? 4.423 -4.067 -13.040 1.00 96.88 652 PHE A O 1
ATOM 4987 N N . GLY A 1 653 ? 3.404 -4.936 -11.226 1.00 97.31 653 GLY A N 1
ATOM 4988 C CA . GLY A 1 653 ? 2.960 -6.191 -11.818 1.00 97.31 653 GLY A CA 1
ATOM 4989 C C . GLY A 1 653 ? 1.551 -6.538 -11.348 1.00 97.31 653 GLY A C 1
ATOM 4990 O O . GLY A 1 653 ? 1.091 -6.063 -10.306 1.00 97.31 653 GLY A O 1
ATOM 4991 N N . TRP A 1 654 ? 0.857 -7.362 -12.128 1.00 98.25 654 TRP A N 1
ATOM 4992 C CA . TRP A 1 654 ? -0.447 -7.889 -11.745 1.00 98.25 654 TRP A CA 1
ATOM 4993 C C . TRP A 1 654 ? -0.688 -9.286 -12.324 1.00 98.25 654 TRP A C 1
ATOM 4995 O O . TRP A 1 654 ? -0.223 -9.605 -13.420 1.00 98.25 654 TRP A O 1
ATOM 5005 N N . ASN A 1 655 ? -1.441 -10.104 -11.590 1.00 98.50 655 ASN A N 1
ATOM 5006 C CA . ASN A 1 655 ? -1.878 -11.444 -11.986 1.00 98.50 655 ASN A CA 1
ATOM 5007 C C . ASN A 1 655 ? -3.330 -11.674 -11.572 1.00 98.50 655 ASN A C 1
ATOM 5009 O O . ASN A 1 655 ? -3.788 -11.140 -10.560 1.00 98.50 655 ASN A O 1
ATOM 5013 N N . LYS A 1 656 ? -4.052 -12.515 -12.315 1.00 98.25 656 LYS A N 1
ATOM 5014 C CA . LYS A 1 656 ? -5.375 -12.975 -11.882 1.00 98.25 656 LYS A CA 1
ATOM 5015 C C . LYS A 1 656 ? -5.243 -13.871 -10.658 1.00 98.25 656 LYS A C 1
ATOM 5017 O O . LYS A 1 656 ? -4.248 -14.577 -10.495 1.00 98.25 656 LYS A O 1
ATOM 5022 N N . LEU A 1 657 ? -6.268 -13.862 -9.815 1.00 97.88 657 LEU A N 1
ATOM 5023 C CA . LEU A 1 657 ? -6.401 -14.788 -8.703 1.00 97.88 657 LEU A CA 1
ATOM 5024 C C . LEU A 1 657 ? -7.467 -15.833 -9.012 1.00 97.88 657 LEU A C 1
ATOM 5026 O O . LEU A 1 657 ? -8.615 -15.508 -9.304 1.00 97.88 657 LEU A O 1
ATOM 5030 N N . ASP A 1 658 ? -7.106 -17.100 -8.859 1.00 95.06 658 ASP A N 1
ATOM 5031 C CA . ASP A 1 658 ? -8.070 -18.190 -8.810 1.00 95.06 658 ASP A CA 1
ATOM 5032 C C . ASP A 1 658 ? -8.276 -18.650 -7.363 1.00 95.06 658 ASP A C 1
ATOM 5034 O O . ASP A 1 658 ? -7.325 -18.843 -6.606 1.00 95.06 658 ASP A O 1
ATOM 5038 N N . PHE A 1 659 ? -9.538 -18.850 -6.995 1.00 94.19 659 PHE A N 1
ATOM 5039 C CA . PHE A 1 659 ? -9.978 -19.322 -5.683 1.00 94.19 659 PHE A CA 1
ATOM 5040 C C . PHE A 1 659 ? -10.692 -20.684 -5.760 1.00 94.19 659 PHE A C 1
ATOM 5042 O O . PHE A 1 659 ? -11.237 -21.146 -4.756 1.00 94.19 659 PHE A O 1
ATOM 5049 N N . SER A 1 660 ? -10.698 -21.341 -6.926 1.00 91.00 660 SER A N 1
ATOM 5050 C CA . SER A 1 660 ? -11.347 -22.646 -7.150 1.00 91.00 660 SER A CA 1
ATOM 5051 C C . SER A 1 660 ? -10.872 -23.745 -6.193 1.00 91.00 660 SER A C 1
ATOM 5053 O O . SER A 1 660 ? -11.610 -24.679 -5.880 1.00 91.00 660 SER A O 1
ATOM 5055 N N . ASP A 1 661 ? -9.649 -23.621 -5.680 1.00 89.88 661 ASP A N 1
ATOM 5056 C CA . ASP A 1 661 ? -9.046 -24.564 -4.750 1.00 89.88 661 ASP A CA 1
ATOM 5057 C C . ASP A 1 661 ? -9.462 -24.253 -3.306 1.00 89.88 661 ASP A C 1
ATOM 5059 O O . ASP A 1 661 ? -8.769 -23.563 -2.553 1.00 89.88 661 ASP A O 1
ATOM 5063 N N . GLN A 1 662 ? -10.652 -24.738 -2.937 1.00 88.88 662 GLN A N 1
ATOM 5064 C CA . GLN A 1 662 ? -11.228 -24.624 -1.590 1.00 88.88 662 GLN A CA 1
ATOM 5065 C C . GLN A 1 662 ? -11.297 -23.177 -1.063 1.00 88.88 662 GLN A C 1
ATOM 5067 O O . GLN A 1 662 ? -11.218 -22.936 0.150 1.00 88.88 662 GLN A O 1
ATOM 5072 N N . GLY A 1 663 ? -11.412 -22.196 -1.962 1.00 91.06 663 GLY A N 1
ATOM 5073 C CA . GLY A 1 663 ? -11.428 -20.780 -1.617 1.00 91.06 663 GLY A CA 1
ATOM 5074 C C . GLY A 1 663 ? -10.066 -20.225 -1.195 1.00 91.06 663 GLY A C 1
ATOM 5075 O O . GLY A 1 663 ? -10.040 -19.226 -0.482 1.00 91.06 663 GLY A O 1
ATOM 5076 N N . TRP A 1 664 ? -8.940 -20.851 -1.528 1.00 95.06 664 TRP A N 1
ATOM 5077 C CA . TRP A 1 664 ? -7.613 -20.269 -1.300 1.00 95.06 664 TRP A CA 1
ATOM 5078 C C . TRP A 1 664 ? -7.100 -19.603 -2.578 1.00 95.06 664 TRP A C 1
ATOM 5080 O O . TRP A 1 664 ? -7.127 -20.250 -3.625 1.00 95.06 664 TRP A O 1
ATOM 5090 N N . PRO A 1 665 ? -6.618 -18.348 -2.512 1.00 96.69 665 PRO A N 1
ATOM 5091 C CA . PRO A 1 665 ? -6.110 -17.662 -3.689 1.00 96.69 665 PRO A CA 1
ATOM 5092 C C . PRO A 1 665 ? -4.814 -18.310 -4.174 1.00 96.69 665 PRO A C 1
ATOM 5094 O O . PRO A 1 665 ? -3.939 -18.662 -3.377 1.00 96.69 665 PRO A O 1
ATOM 5097 N N . ARG A 1 666 ? -4.677 -18.393 -5.492 1.00 96.25 666 ARG A N 1
ATOM 5098 C CA . ARG A 1 666 ? -3.410 -18.611 -6.190 1.00 96.25 666 ARG A CA 1
ATOM 5099 C C . ARG A 1 666 ? -3.351 -17.701 -7.409 1.00 96.25 666 ARG A C 1
ATOM 5101 O O . ARG A 1 666 ? -4.385 -17.442 -8.020 1.00 96.25 666 ARG A O 1
ATOM 5108 N N . VAL A 1 667 ? -2.158 -17.241 -7.758 1.00 97.62 667 VAL A N 1
ATOM 5109 C CA . VAL A 1 667 ? -1.938 -16.537 -9.026 1.00 97.62 667 VAL A CA 1
ATOM 5110 C C . VAL A 1 667 ? -2.083 -17.511 -10.202 1.00 97.62 667 VAL A C 1
ATOM 5112 O O . VAL A 1 667 ? -1.659 -18.667 -10.091 1.00 97.62 667 VAL A O 1
ATOM 5115 N N . VAL A 1 668 ? -2.701 -17.067 -11.300 1.00 94.62 668 VAL A N 1
ATOM 5116 C CA . VAL A 1 668 ? -2.889 -17.849 -12.541 1.00 94.62 668 VAL A CA 1
ATOM 5117 C C . VAL A 1 668 ? -2.547 -17.061 -13.794 1.00 94.62 668 VAL A C 1
ATOM 5119 O O . VAL A 1 668 ? -2.574 -15.808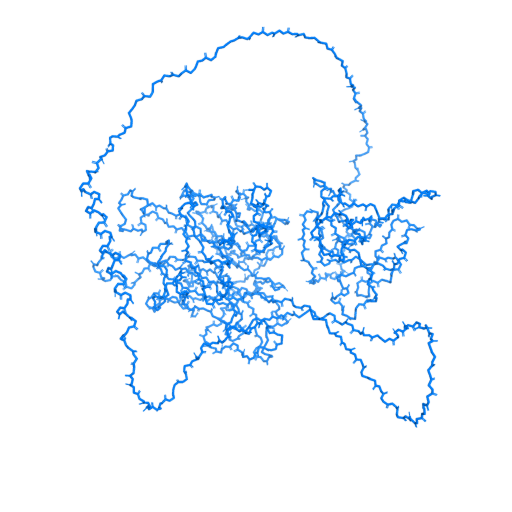 -13.732 1.00 94.62 668 VAL A O 1
#

InterPro domains:
  IPR023296 Glycosyl hydrolase, five-bladed beta-propeller domain superfamily [G3DSA:2.115.10.20] (272-668)
  IPR023296 Glycosyl hydrolase, five-bladed beta-propeller domain superfamily [SSF75005] (285-667)
  IPR050727 Glycosyl hydrolase 43 family arabinanases [PTHR43301] (259-667)

pLDDT: mean 71.71, std 25.08, range [21.72, 98.75]

Foldseek 3Di:
DWFQDPVDPQVDDPVRGLFDWAWLAPDQVVQKTKIWTKDQDDDQFPDPQQLLQKAWEPVPAASPPPRGYWYWPDPPPDDPGTMITGLQKIDMDRNVSIHANDDDDPPDDDDDGIHIDPVSSVVSCVSSVDDHPDIDRDTDDDDDDDDDDPDDDPPDPPDDDDDDDDDDDDDDDDDDDDDDDDDDDDDDDDDDDDDDDDDDPVVVVVVVVVVVVVVVVVVVVVVVVPPDDDDDDDDDDDDDDDPDDPDPPFDFDFFFFPDFFAAPPADFFDAAAADFDFEPAQDFFLWEWDAQLPQRKIWIWGDYPQQTWIWIARHDPNGPIDTDPAGQAHPPFGWHNKYWDDPDNFKIKIKTKDLPDQCCVPVVDPPPQCNDPVAVIWIWMWMARGSDYPRTDTPGTAPAHGDQQFHHGLKEKDWDAACLLVVDPPPDPVRHIWIKIKFGFWRFEIKIWTADRVDRRYGDVVRNVVMADAFGAPVDPRRGKGLWYKDWDWDPPCCPPPDPCPTQTKIKIKIKAAAAGWDWDWDWDWDFDDDDDDDDDDDDDDDDDDDDDDDDPGDGNTDGDGTTTGGRQVRAIFMWMFIDSDNRYCTAEPVSAGRNPRVHTDTAGTDYDQWGRWGSWYWDQRPPQGIKIKTKTFGADPVRSGGDPPRHGITIGMFGWDLPPSRDTHGD

Secondary structure (DSSP, 8-state):
-EE--TTS--S--GGGTTS-EEE--SS-GGGEEEEEEEE--SS--S-HHHHHTEEEETTSPPPTTT---B-BSSTT---SS-EEEE-SB-EEEEGGG-EESSPPPTTS--PPPP-B-HHHHHHHHHHTT--TT---B-----PPP--S---SS-SS--------------------------------------------HHHHHHHHHHHHHHHHHHHHHHHHTTSS-------------------TT--PBSSS-SSPPPSSSSPPPPP--BSPPB-SSS-----EEEE-TTT--EEEEES-TTT-EEEEESS-TT--BEE-SS-SS-TTS--EEEEEEEEETTEEEEEEEES---HHHHH----GGGGSTTT--EEEEEEESS--TT--EEEEE--PPPBTTB-S---EEEEE-TT-STTSPTTSGGGS-EEEEEE--STT-EEEEEEPSS--SSBPTTHHHH-EEEE--TTSTT--EEEEEEEEE--GGGTT--STTTT--EEEEEEEESB-S-EEEEEEEE--PPPP-------------------------EEEEEEEEB--TTTB-EEEEEEESSSSS--B-TT--BTTTS---EEEE--BTTEEEEEEEEEEEETTTEEEEEEEEEEEETTTTEE-SSS-SEEEEEEEEE-TTTT--EE-

Radius of gyration: 33.17 Å; chains: 1; bounding box: 107×105×82 Å

Sequence (668 aa):
MWLPPRTAELGFDRGVYDHPVVILSPQAPRGRVDFLLTNLITRFPNSPDVRRCYLPIWPAARHPDNGILLKLSSTGDSLSKKSYVSTEFVRSIELAALRDYHRPRPGRGNRPCPYLLRASYGKLLNYVDYIAGFNAALCVGIIPDPGEEVREAAEGWALLTTMGLPSHPAGVVSDRASASSSQEPQPADEKKRPAGTSLTRRKRILLAVLAGLVTLGLVLGLALGLTIGRHNASSSSTSTSNPSSPDDNSGPVDGPLTTAPPRGTHPNPHPITGTIPNNANWTTLDPTLVRRASDGKLFLYTTGGGSGYVWTSPSSLAGPWTKLQESMVPKGIQAGAPDVHRWNDTTYIMFHNSHAYNYSLSAGVTNPEAQFNWHDASIIARTSSTLEPGSWREVGRLEIDWAAKYNILDAALLRIPAGRNKSAPAGSPASRAQNLLSFGSYQTGLYQIPLDADFPVKLADKAMGAMTHLSRNETNKIDATEGTYMYYRADDSNSGSSGSGKGEGWYYLFFSSGHCCPIATVHHNTTTAGPHHNHTSPAQPPPSVVTTTYTVSGGATTTNDTKISWFPYDQAYRVMVCRSRTPRGDYVDRKGRSCLTQSGGTLVLASHDEVFAPGGQGVVDDEVEGPVLYYHYVTFNLTTNRVSETDKGYKFGWNKLDFSDQGWPRVV